Protein AF-A0A9W8I8C3-F1 (afdb_monomer_lite)

Organism: NCBI:txid2650707

Foldseek 3Di:
DDPLAQLALAAAFEEQEVLLFFLNVLQLLLNQQRHYAYEYEEAPQVSQQVSQVVSNVNHNHHYDYDYADLLDPVRLVVSLVVCCVVQVLAGQEYELDDFDWDFDPDPVRDDPVRLVSRLSNLPVSLVSSCVSRLVRQLSNLVPAAGEYEYEAACLCVDPDPTRTVSNNVSRVNVLQVQLVCLVVSVVSRYAGEYEHAADGPTPVCPVVCVVCVQVLLVLQLQSHHDDSCLSNVVSSCCSGNNVRPDHSYYHYSYNCSVVDPPPPPDPPPDDDDDDDFDFAWFADLQAKIWTDTPQKTWIFGDLVNCVVQDAWDAKFAADFFDWDAFQDFRIWIHHPVDIDTDTDLATAGWHFAQVVCRVPVCCCNPPGPHSVTGTMGRGDDPVSRVVTHHPVRVVVSVVVVD

Radius of gyration: 28.55 Å; chains: 1; bounding box: 60×54×78 Å

pLDDT: mean 92.45, std 12.77, range [29.67, 98.94]

Sequence (402 aa):
MLVSELFSVKNKVVLVTGGGSGIGLMISRGFVRNGAKVYIASRKGKVLEKAAQELTQEGPGECIALPCDLQDYSQVRQLSDKLYSSEPDGIDVLVNNSGATWGSPSIEEYPDSAFTKVLTLNVQRVFTLTQLLVPLLEKRGQREPARVINVGSIDGISVPALVTPAYAASKAAVHHLTRVLGSLLGPRNITCNAVAPGPFESHMMKATLEMFHDVIVERIPLRRIGRPQDIAGICIYLASSAGAYINGAVIPVDGGALSILRANCMRLRAPLLRMSRRTLTKYTESHEWVKIDNDVATIGITDYAQNALGDVVYVEVPEVDNEVEVDEVVGIVESVKSTSDIYTPLSGTIVDANKSVVENTKLVNKSPESDGWLFKIKFSSKDELDKLMDATQYKKLIEEGH

InterPro domains:
  IPR000089 Biotin/lipoyl attachment [PS50968] (296-378)
  IPR002347 Short-chain dehydrogenase/reductase SDR [PF13561] (21-256)
  IPR002347 Short-chain dehydrogenase/reductase SDR [PR00080] (89-100)
  IPR002347 Short-chain dehydrogenase/reductase SDR [PR00080] (146-154)
  IPR002347 Short-chain dehydrogenase/reductase SDR [PR00080] (167-186)
  IPR002347 Short-chain dehydrogenase/reductase SDR [PR00081] (13-30)
  IPR002347 Short-chain dehydrogenase/reductase SDR [PR00081] (89-100)
  IPR002347 Short-chain dehydrogenase/reductase SDR [PR00081] (140-156)
  IPR002347 Short-chain dehydrogenase/reductase SDR [PR00081] (167-186)
  IPR002347 Short-chain dehydrogenase/reductase SDR [PR00081] (188-205)
  IPR002347 Short-chain dehydrogenase/reductase SDR [PR00081] (221-241)
  IPR002930 Glycine cleavage system H-protein [MF_00272] (282-399)
  IPR003016 2-oxo acid dehydrogenase, lipoyl-binding site [PS00189] (321-350)
  IPR011053 Single hybrid motif [SSF51230] (281-400)
  IPR017453 Glycine cleavage system H-protein, subgroup [TIGR00527] (282-401)
  IPR020904 Short-chain dehydrogenase/reductase, conserved site [PS00061] (154-182)
  IPR033753 Glycine cleavage system H-protein/Simiate [PF01597] (282-400)
  IPR033753 Glycine cleavage system H-protein/Simiate [cd06848] (283-377)
  IPR036291 NAD(P)-binding domain superfamily [SSF51735] (10-257)
  IPR052178 Short-chain dehydrogenase/reductase SAT3-like [PTHR43618] (3-259)

Secondary structure (DSSP, 8-state):
--HHHHT--TT-EEEEETTTSHHHHHHHHHHHHTT-EEEEEES-HHHHHHHHHHHHHTSSSEEEEEE--TTSHHHHHHHHHHHHHH-TT--SEEEE--------SSSTT--HHHHHHHHIIIIIHHHHHHHHHHHHHHHHHTTS-EEEEEE--GGGTS--SSS-HHHHHHHHHHHHHHHHHHHHHGGGTEEEEEEEE-SBS-GGGHHHHHHHHHHHHHHSTTSS-B-HHHHHHHHHHHHSGGGTT--S-EEEESTTGGG---TTS-------S------EEEE-TTSEEEEEETTEEEEEE-HHHHHHH-SEEEEE-PPTT-EE-TT-EEEEEEESS-EEEEEPSS-EEEEEE-HHHHH-THHHHHSTTTTT--EEEEES-STTGGGSB-HHHHHHHHHTT-

Structure (mmCIF, N/CA/C/O backbone):
data_AF-A0A9W8I8C3-F1
#
_entry.id   AF-A0A9W8I8C3-F1
#
loop_
_atom_site.group_PDB
_atom_site.id
_atom_site.type_symbol
_atom_site.label_atom_id
_atom_site.label_alt_id
_atom_site.label_comp_id
_atom_site.label_asym_id
_atom_site.label_entity_id
_atom_site.label_seq_id
_atom_site.pdbx_PDB_ins_code
_atom_site.Cartn_x
_atom_site.Cartn_y
_atom_site.Cartn_z
_atom_site.occupancy
_atom_site.B_iso_or_equiv
_atom_site.auth_seq_id
_atom_site.auth_comp_id
_atom_site.auth_asym_id
_atom_site.auth_atom_id
_atom_site.pdbx_PDB_model_num
ATOM 1 N N . MET A 1 1 ? -28.426 -12.565 5.948 1.00 79.06 1 MET A N 1
ATOM 2 C CA . MET A 1 1 ? -27.291 -11.621 5.959 1.00 79.06 1 MET A CA 1
ATOM 3 C C . MET A 1 1 ? -27.323 -10.849 4.655 1.00 79.06 1 MET A C 1
ATOM 5 O O . MET A 1 1 ? -27.287 -11.482 3.606 1.00 79.06 1 MET A O 1
ATOM 9 N N . LEU A 1 2 ? -27.486 -9.526 4.705 1.00 94.00 2 LEU A N 1
ATOM 10 C CA . LEU A 1 2 ? -27.504 -8.691 3.503 1.00 94.00 2 LEU A CA 1
ATOM 11 C C . LEU A 1 2 ? -26.071 -8.336 3.092 1.00 94.00 2 LEU A C 1
ATOM 13 O O . LEU A 1 2 ? -25.234 -8.064 3.950 1.00 94.00 2 LEU A O 1
ATOM 17 N N . VAL A 1 3 ? -25.779 -8.301 1.788 1.00 93.81 3 VAL A N 1
ATOM 18 C CA . VAL A 1 3 ? -24.446 -7.915 1.274 1.00 93.81 3 VAL A CA 1
ATOM 19 C C . VAL A 1 3 ? -24.062 -6.507 1.747 1.00 93.81 3 VAL A C 1
ATOM 21 O O . VAL A 1 3 ? -22.922 -6.277 2.142 1.00 93.81 3 VAL A O 1
ATOM 24 N N . SER A 1 4 ? -25.032 -5.589 1.780 1.00 91.00 4 SER A N 1
ATOM 25 C CA . SER A 1 4 ? -24.864 -4.216 2.270 1.00 91.00 4 SER A CA 1
ATOM 26 C C . SER A 1 4 ? -24.465 -4.128 3.745 1.00 91.00 4 SER A C 1
ATOM 28 O O . SER A 1 4 ? -23.846 -3.147 4.141 1.00 91.00 4 SER A O 1
ATOM 30 N N . GLU A 1 5 ? -24.800 -5.133 4.555 1.00 93.81 5 GLU A N 1
ATOM 31 C CA . GLU A 1 5 ? -24.418 -5.213 5.968 1.00 93.81 5 GLU A CA 1
ATOM 32 C C . GLU A 1 5 ? -23.092 -5.959 6.135 1.00 93.81 5 GLU A C 1
ATOM 34 O O . GLU A 1 5 ? -22.220 -5.510 6.873 1.00 93.81 5 GLU A O 1
ATOM 39 N N . LEU A 1 6 ? -22.912 -7.062 5.400 1.00 96.69 6 LEU A N 1
ATOM 40 C CA . LEU A 1 6 ? -21.748 -7.944 5.494 1.00 96.69 6 LEU A CA 1
ATOM 41 C C . LEU A 1 6 ? -20.421 -7.214 5.237 1.00 96.69 6 LEU A C 1
ATOM 43 O O . LEU A 1 6 ? -19.442 -7.442 5.949 1.00 96.69 6 LEU A O 1
ATOM 47 N N . PHE A 1 7 ? -20.402 -6.327 4.240 1.00 97.69 7 PHE A N 1
ATOM 48 C CA . PHE A 1 7 ? -19.222 -5.545 3.858 1.00 97.69 7 PHE A CA 1
ATOM 49 C C . PHE A 1 7 ? -19.228 -4.118 4.425 1.00 97.69 7 PHE A C 1
ATOM 51 O O . PHE A 1 7 ? -18.374 -3.308 4.063 1.00 97.69 7 PHE A O 1
ATOM 58 N N . SER A 1 8 ? -20.182 -3.784 5.300 1.00 97.69 8 SER A N 1
ATOM 59 C CA . SER A 1 8 ? -20.317 -2.424 5.818 1.00 97.69 8 SER A CA 1
ATOM 60 C C . SER A 1 8 ? -19.121 -2.023 6.681 1.00 97.69 8 SER A C 1
ATOM 62 O O . SER A 1 8 ? -18.671 -2.756 7.564 1.00 97.69 8 SER A O 1
ATOM 64 N N . VAL A 1 9 ? -18.639 -0.805 6.444 1.00 98.31 9 VAL A N 1
ATOM 65 C CA . VAL A 1 9 ? -17.660 -0.100 7.287 1.00 98.31 9 VAL A CA 1
ATOM 66 C C . VAL A 1 9 ? -18.217 1.233 7.791 1.00 98.31 9 VAL A C 1
ATOM 68 O O . VAL A 1 9 ? -17.480 2.063 8.322 1.00 98.31 9 VAL A O 1
ATOM 71 N N . LYS A 1 10 ? -19.531 1.442 7.635 1.00 98.12 10 LYS A N 1
ATOM 72 C CA . LYS A 1 10 ? -20.213 2.656 8.075 1.00 98.12 10 LYS A CA 1
ATOM 73 C C . LYS A 1 10 ? -20.021 2.840 9.580 1.00 98.12 10 LYS A C 1
ATOM 75 O O . LYS A 1 10 ? -20.195 1.895 10.345 1.00 98.12 10 LYS A O 1
ATOM 80 N N . ASN A 1 11 ? -19.697 4.063 9.993 1.00 96.94 11 ASN A N 1
ATOM 81 C CA . ASN A 1 11 ? -19.438 4.468 11.377 1.00 96.94 11 ASN A CA 1
ATOM 82 C C . ASN A 1 11 ? -18.220 3.800 12.045 1.00 96.94 11 ASN A C 1
ATOM 84 O O . ASN A 1 11 ? -18.004 4.023 13.237 1.00 96.94 11 ASN A O 1
ATOM 88 N N . LYS A 1 12 ? -17.414 3.014 11.317 1.00 98.56 12 LYS A N 1
ATOM 89 C CA . LYS A 1 12 ? -16.142 2.512 11.849 1.00 98.56 12 LYS A CA 1
ATOM 90 C C . LYS A 1 12 ? -15.125 3.644 11.945 1.00 98.56 12 LYS A C 1
ATOM 92 O O . LYS A 1 12 ? -15.068 4.507 11.069 1.00 98.56 12 LYS A O 1
ATOM 97 N N . VAL A 1 13 ? -14.298 3.601 12.980 1.00 98.88 13 VAL A N 1
ATOM 98 C CA . VAL A 1 13 ? -13.170 4.501 13.207 1.00 98.88 13 VAL A CA 1
ATOM 99 C C . VAL A 1 13 ? -11.890 3.829 12.719 1.00 98.88 13 VAL A C 1
ATOM 101 O O . VAL A 1 13 ? -11.499 2.767 13.208 1.00 98.88 13 VAL A O 1
ATOM 104 N N . VAL A 1 14 ? -11.231 4.443 11.741 1.00 98.94 14 VAL A N 1
ATOM 105 C CA . VAL A 1 14 ? -10.111 3.854 10.999 1.00 98.94 14 VAL A CA 1
ATOM 106 C C . VAL A 1 14 ? -8.895 4.768 11.081 1.00 98.94 14 VAL A C 1
ATOM 108 O O . VAL A 1 14 ? -9.000 5.946 10.769 1.00 98.94 14 VAL A O 1
ATOM 111 N N . LEU A 1 15 ? -7.719 4.240 11.420 1.00 98.94 15 LEU A N 1
ATOM 112 C CA . LEU A 1 15 ? -6.441 4.931 11.222 1.00 98.94 15 LEU A CA 1
ATOM 113 C C . LEU A 1 15 ? -5.729 4.370 9.989 1.00 98.94 15 LEU A C 1
ATOM 115 O O . LEU A 1 15 ? -5.488 3.170 9.922 1.00 98.94 15 LEU A O 1
ATOM 119 N N . VAL A 1 16 ? -5.312 5.229 9.057 1.00 98.94 16 VAL A N 1
ATOM 120 C CA . VAL A 1 16 ? -4.473 4.861 7.905 1.00 98.94 16 VAL A CA 1
ATOM 121 C C . VAL A 1 16 ? -3.162 5.643 7.940 1.00 98.94 16 VAL A C 1
ATOM 123 O O . VAL A 1 16 ? -3.112 6.852 7.686 1.00 98.94 16 VAL A O 1
ATOM 126 N N . THR A 1 17 ? -2.054 4.958 8.218 1.00 98.75 17 THR A N 1
ATOM 127 C CA . THR A 1 17 ? -0.730 5.585 8.109 1.00 98.75 17 THR A CA 1
ATOM 128 C C . THR A 1 17 ? -0.341 5.754 6.641 1.00 98.75 17 THR A C 1
ATOM 130 O O . THR A 1 17 ? -0.603 4.895 5.808 1.00 98.75 17 THR A O 1
ATOM 133 N N . GLY A 1 18 ? 0.231 6.896 6.268 1.00 97.31 18 GLY A N 1
ATOM 134 C CA . GLY A 1 18 ? 0.495 7.231 4.868 1.00 97.31 18 GLY A CA 1
ATOM 135 C C . GLY A 1 18 ? -0.783 7.451 4.048 1.00 97.31 18 GLY A C 1
ATOM 136 O O . GLY A 1 18 ? -0.723 7.411 2.825 1.00 97.31 18 GLY A O 1
ATOM 137 N N . GLY A 1 19 ? -1.930 7.688 4.699 1.00 97.31 19 GLY A N 1
ATOM 138 C CA . GLY A 1 19 ? -3.253 7.799 4.065 1.00 97.31 19 GLY A CA 1
ATOM 139 C C . GLY A 1 19 ? -3.472 9.015 3.154 1.00 97.31 19 GLY A C 1
ATOM 140 O O . GLY A 1 19 ? -4.528 9.143 2.552 1.00 97.31 19 GLY A O 1
ATOM 141 N N . GLY A 1 20 ? -2.496 9.921 3.042 1.00 95.75 20 GLY A N 1
ATOM 142 C CA . GLY A 1 20 ? -2.600 11.132 2.217 1.00 95.75 20 GLY A CA 1
ATOM 143 C C . GLY A 1 20 ? -2.076 10.996 0.783 1.00 95.75 20 GLY A C 1
ATOM 144 O O . GLY A 1 20 ? -2.167 11.951 0.020 1.00 95.75 20 GLY A O 1
ATOM 145 N N . SER A 1 21 ? -1.476 9.863 0.397 1.00 94.00 21 SER A N 1
ATOM 146 C CA . SER A 1 21 ? -0.982 9.658 -0.975 1.00 94.00 21 SER A CA 1
ATOM 147 C C . SER A 1 21 ? -0.917 8.182 -1.383 1.00 94.00 21 SER A C 1
ATOM 149 O O . SER A 1 21 ? -0.982 7.284 -0.543 1.00 94.00 21 SER A O 1
ATOM 151 N N . GLY A 1 22 ? -0.786 7.927 -2.693 1.00 95.06 22 GLY A N 1
ATOM 152 C CA . GLY A 1 22 ? -0.584 6.586 -3.256 1.00 95.06 22 GLY A CA 1
ATOM 153 C C . GLY A 1 22 ? -1.625 5.566 -2.784 1.00 95.06 22 GLY A C 1
ATOM 154 O O . GLY A 1 22 ? -2.812 5.874 -2.713 1.00 95.06 22 GLY A O 1
ATOM 155 N N . ILE A 1 23 ? -1.166 4.365 -2.417 1.00 97.75 23 ILE A N 1
ATOM 156 C CA . ILE A 1 23 ? -2.029 3.281 -1.917 1.00 97.75 23 ILE A CA 1
ATOM 157 C C . ILE A 1 23 ? -2.798 3.697 -0.655 1.00 97.75 23 ILE A C 1
ATOM 159 O O . ILE A 1 23 ? -3.987 3.408 -0.542 1.00 97.75 23 ILE A O 1
ATOM 163 N N . GLY A 1 24 ? -2.161 4.426 0.265 1.00 98.12 24 GLY A N 1
ATOM 164 C CA . GLY A 1 24 ? -2.823 4.898 1.481 1.00 98.12 24 GLY A CA 1
ATOM 165 C C . GLY A 1 24 ? -4.026 5.784 1.175 1.00 98.12 24 GLY A C 1
ATOM 166 O O . GLY A 1 24 ? -5.085 5.583 1.758 1.00 98.12 24 GLY A O 1
ATOM 167 N N . LEU A 1 25 ? -3.892 6.695 0.205 1.00 98.12 25 LEU A N 1
ATOM 168 C CA . LEU A 1 25 ? -4.997 7.537 -0.260 1.00 98.12 25 LEU A CA 1
ATOM 169 C C . LEU A 1 25 ? -6.128 6.716 -0.884 1.00 98.12 25 LEU A C 1
ATOM 171 O O . LEU A 1 25 ? -7.296 7.002 -0.635 1.00 98.12 25 LEU A O 1
ATOM 175 N N . MET A 1 26 ? -5.800 5.683 -1.666 1.00 98.62 26 MET A N 1
ATOM 176 C CA . MET A 1 26 ? -6.799 4.777 -2.246 1.00 98.62 26 MET A CA 1
ATOM 177 C C . MET A 1 26 ? -7.601 4.059 -1.152 1.00 98.62 26 MET A C 1
ATOM 179 O O . MET A 1 26 ? -8.827 3.994 -1.234 1.00 98.62 26 MET A O 1
ATOM 183 N N . ILE A 1 27 ? -6.918 3.578 -0.108 1.00 98.81 27 ILE A N 1
ATOM 184 C CA . ILE A 1 27 ? -7.540 2.916 1.043 1.00 98.81 27 ILE A CA 1
ATOM 185 C C . ILE A 1 27 ? -8.415 3.905 1.827 1.00 98.81 27 ILE A C 1
ATOM 187 O O . ILE A 1 27 ? -9.591 3.625 2.058 1.00 98.81 27 ILE A O 1
ATOM 191 N N . SER A 1 28 ? -7.877 5.073 2.192 1.00 98.81 28 SER A N 1
ATOM 192 C CA . SER A 1 28 ? -8.611 6.116 2.920 1.00 98.81 28 SER A CA 1
ATOM 193 C C . SER A 1 28 ? -9.867 6.555 2.172 1.00 98.81 28 SER A C 1
ATOM 195 O O . SER A 1 28 ? -10.946 6.584 2.759 1.00 98.81 28 SER A O 1
ATOM 197 N N . ARG A 1 29 ? -9.763 6.793 0.859 1.00 98.75 29 ARG A N 1
ATOM 198 C CA . ARG A 1 29 ? -10.902 7.093 -0.020 1.00 98.75 29 ARG A CA 1
ATOM 199 C C . ARG A 1 29 ? -11.964 6.003 0.019 1.00 98.75 29 ARG A C 1
ATOM 201 O O . ARG A 1 29 ? -13.146 6.318 0.115 1.00 98.75 29 ARG A O 1
ATOM 208 N N . GLY A 1 30 ? -11.555 4.737 -0.031 1.00 98.69 30 GLY A N 1
ATOM 209 C CA . GLY A 1 30 ? -12.462 3.599 0.095 1.00 98.69 30 GLY A CA 1
ATOM 210 C C . GLY A 1 30 ? -13.283 3.645 1.382 1.00 98.69 30 GLY A C 1
ATOM 211 O O . GLY A 1 30 ? -14.507 3.551 1.330 1.00 98.69 30 GLY A O 1
ATOM 212 N N . PHE A 1 31 ? -12.629 3.844 2.526 1.00 98.88 31 PHE A N 1
ATOM 213 C CA . PHE A 1 31 ? -13.303 3.921 3.823 1.00 98.88 31 PHE A CA 1
ATOM 214 C C . PHE A 1 31 ? -14.229 5.140 3.944 1.00 98.88 31 PHE A C 1
ATOM 216 O O . PHE A 1 31 ? -15.388 4.983 4.329 1.00 98.88 31 PHE A O 1
ATOM 223 N N . VAL A 1 32 ? -13.766 6.334 3.556 1.00 98.88 32 VAL A N 1
ATOM 224 C CA . VAL A 1 32 ? -14.569 7.569 3.637 1.00 98.88 32 VAL A CA 1
ATOM 225 C C . VAL A 1 32 ? -15.810 7.487 2.748 1.00 98.88 32 VAL A C 1
ATOM 227 O O . VAL A 1 32 ? -16.921 7.768 3.198 1.00 98.88 32 VAL A O 1
ATOM 230 N N . ARG A 1 33 ? -15.668 7.002 1.506 1.00 98.56 33 ARG A N 1
ATOM 231 C CA . ARG A 1 33 ? -16.804 6.807 0.587 1.00 98.56 33 ARG A CA 1
ATOM 232 C C . ARG A 1 33 ? -17.849 5.816 1.096 1.00 98.56 33 ARG A C 1
ATOM 234 O O . ARG A 1 33 ? -18.992 5.871 0.655 1.00 98.56 33 ARG A O 1
ATOM 241 N N . ASN A 1 34 ? -17.480 4.947 2.033 1.00 98.50 34 ASN A N 1
ATOM 242 C CA . ASN A 1 34 ? -18.371 3.966 2.648 1.00 98.50 34 ASN A CA 1
ATOM 243 C C . ASN A 1 34 ? -18.775 4.342 4.089 1.00 98.50 34 ASN A C 1
ATOM 245 O O . ASN A 1 34 ? -19.257 3.494 4.840 1.00 98.50 34 ASN A O 1
ATOM 249 N N . GLY A 1 35 ? -18.631 5.619 4.468 1.00 98.38 35 GLY A N 1
ATOM 250 C CA . GLY A 1 35 ? -19.204 6.172 5.698 1.00 98.38 35 GLY A CA 1
ATOM 251 C C . GLY A 1 35 ? -18.386 5.934 6.964 1.00 98.38 35 GLY A C 1
ATOM 252 O O . GLY A 1 35 ? -18.942 6.024 8.057 1.00 98.38 35 GLY A O 1
ATOM 253 N N . ALA A 1 36 ? -17.104 5.588 6.846 1.00 98.81 36 ALA A N 1
ATOM 254 C CA . ALA A 1 36 ? -16.204 5.483 7.991 1.00 98.81 36 ALA A CA 1
ATOM 255 C C . ALA A 1 36 ? -15.663 6.861 8.414 1.00 98.81 36 ALA A C 1
ATOM 257 O O . ALA A 1 36 ? -15.514 7.764 7.587 1.00 98.81 36 ALA A O 1
ATOM 258 N N . LYS A 1 37 ? -15.297 6.990 9.691 1.00 98.88 37 LYS A N 1
ATOM 259 C CA . LYS A 1 37 ? -14.468 8.087 10.200 1.00 98.88 37 LYS A CA 1
ATOM 260 C C . LYS A 1 37 ? -13.003 7.679 10.078 1.00 98.88 37 LYS A C 1
ATOM 262 O O . LYS A 1 37 ? -12.589 6.677 10.657 1.00 98.88 37 LYS A O 1
ATOM 267 N N . VAL A 1 38 ? -12.217 8.425 9.312 1.00 98.94 38 VAL A N 1
ATOM 268 C CA . VAL A 1 38 ? -10.857 8.045 8.922 1.00 98.94 38 VAL A CA 1
ATOM 269 C C . VAL A 1 38 ? -9.842 9.068 9.413 1.00 98.94 38 VAL A C 1
ATOM 271 O O . VAL A 1 38 ? -9.818 10.212 8.983 1.00 98.94 38 VAL A O 1
ATOM 274 N N . TYR A 1 39 ? -8.926 8.637 10.264 1.00 98.94 39 TYR A N 1
ATOM 275 C CA . TYR A 1 39 ? -7.711 9.367 10.582 1.00 98.94 39 TYR A CA 1
ATOM 276 C C . TYR A 1 39 ? -6.619 9.003 9.578 1.00 98.94 39 TYR A C 1
ATOM 278 O O . TYR A 1 39 ? -6.343 7.825 9.350 1.00 98.94 39 TYR A O 1
ATOM 286 N N . ILE A 1 40 ? -5.950 10.000 9.003 1.00 98.81 40 ILE A N 1
ATOM 287 C CA . ILE A 1 40 ? -4.775 9.792 8.152 1.00 98.81 40 ILE A CA 1
ATOM 288 C C . ILE A 1 40 ? -3.540 10.405 8.799 1.00 98.81 40 ILE A C 1
ATOM 290 O O . ILE A 1 40 ? -3.570 11.551 9.237 1.00 98.81 40 ILE A O 1
ATOM 294 N N . ALA A 1 41 ? -2.440 9.650 8.849 1.00 98.44 41 ALA A N 1
ATOM 295 C CA . ALA A 1 41 ? -1.206 10.088 9.506 1.00 98.44 41 ALA A CA 1
ATOM 296 C C . ALA A 1 41 ? -0.008 10.074 8.553 1.00 98.44 41 ALA A C 1
ATOM 298 O O . ALA A 1 41 ? 0.332 9.035 7.988 1.00 98.44 41 ALA A O 1
ATOM 299 N N . SER A 1 42 ? 0.652 11.217 8.363 1.00 95.94 42 SER A N 1
ATOM 300 C CA . SER A 1 42 ? 1.884 11.322 7.569 1.00 95.94 42 SER A CA 1
ATOM 301 C C . SER A 1 42 ? 2.680 12.586 7.908 1.00 95.94 42 SER A C 1
ATOM 303 O O . SER A 1 42 ? 2.180 13.497 8.559 1.00 95.94 42 SER A O 1
ATOM 305 N N . ARG A 1 43 ? 3.914 12.675 7.409 1.00 93.38 43 ARG A N 1
ATOM 306 C CA . ARG A 1 43 ? 4.861 13.759 7.727 1.00 93.38 43 ARG A CA 1
ATOM 307 C C . ARG A 1 43 ? 4.518 15.116 7.130 1.00 93.38 43 ARG A C 1
ATOM 309 O O . ARG A 1 43 ? 4.864 16.148 7.691 1.00 93.38 43 ARG A O 1
ATOM 316 N N . LYS A 1 44 ? 3.906 15.135 5.946 1.00 91.44 44 LYS A N 1
ATOM 317 C CA . LYS A 1 44 ? 3.719 16.366 5.167 1.00 91.44 44 LYS A CA 1
ATOM 318 C C . LYS A 1 44 ? 2.402 17.038 5.560 1.00 91.44 44 LYS A C 1
ATOM 320 O O . LYS A 1 44 ? 1.424 16.895 4.836 1.00 91.44 44 LYS A O 1
ATOM 325 N N . GLY A 1 45 ? 2.390 17.766 6.682 1.00 91.75 45 GLY A N 1
ATOM 326 C CA . GLY A 1 45 ? 1.180 18.341 7.300 1.00 91.75 45 GLY A CA 1
ATOM 327 C C . GLY A 1 45 ? 0.213 19.020 6.321 1.00 91.75 45 GLY A C 1
ATOM 328 O O . GLY A 1 45 ? -0.894 18.531 6.140 1.00 91.75 45 GLY A O 1
ATOM 329 N N . LYS A 1 46 ? 0.661 20.044 5.581 1.00 93.56 46 LYS A N 1
ATOM 330 C CA . LYS A 1 46 ? -0.191 20.767 4.610 1.00 93.56 46 LYS A CA 1
ATOM 331 C C . LYS A 1 46 ? -0.781 19.873 3.508 1.00 93.56 46 LYS A C 1
ATOM 333 O O . LYS A 1 46 ? -1.923 20.054 3.103 1.00 93.56 46 LYS A O 1
ATOM 338 N N . VAL A 1 47 ? -0.002 18.911 3.006 1.00 92.94 47 VAL A N 1
ATOM 339 C CA . VAL A 1 47 ? -0.471 17.959 1.978 1.00 92.94 47 VAL A CA 1
ATOM 340 C C . VAL A 1 47 ? -1.507 17.008 2.575 1.00 92.94 47 VAL A C 1
ATOM 342 O O . VAL A 1 47 ? -2.495 16.683 1.926 1.00 92.94 47 VAL A O 1
ATOM 345 N N . LEU A 1 48 ? -1.288 16.583 3.819 1.00 96.56 48 LEU A N 1
ATOM 346 C CA . LEU A 1 48 ? -2.174 15.683 4.544 1.00 96.56 48 LEU A CA 1
ATOM 347 C C . LEU A 1 48 ? -3.510 16.350 4.893 1.00 96.56 48 LEU A C 1
ATOM 349 O O . LEU A 1 48 ? -4.553 15.732 4.723 1.00 96.56 48 LEU A O 1
ATOM 353 N N . GLU A 1 49 ? -3.482 17.605 5.338 1.00 98.00 49 GLU A N 1
ATOM 354 C CA . GLU A 1 49 ? -4.675 18.411 5.624 1.00 98.00 49 GLU A CA 1
ATOM 355 C C . GLU A 1 49 ? -5.526 18.610 4.370 1.00 98.00 49 GLU A C 1
ATOM 357 O O . GLU A 1 49 ? -6.729 18.356 4.401 1.00 98.00 49 GLU A O 1
ATOM 362 N N . LYS A 1 50 ? -4.895 18.972 3.244 1.00 97.94 50 LYS A N 1
ATOM 363 C CA . LYS A 1 50 ? -5.583 19.077 1.954 1.00 97.94 50 LYS A CA 1
ATOM 364 C C . LYS A 1 50 ? -6.219 17.745 1.544 1.00 97.94 50 LYS A C 1
ATOM 366 O O . LYS A 1 50 ? -7.392 17.721 1.187 1.00 97.94 50 LYS A O 1
ATOM 371 N N . ALA A 1 51 ? -5.480 16.639 1.651 1.00 98.00 51 ALA A N 1
ATOM 372 C CA . ALA A 1 51 ? -6.015 15.315 1.337 1.00 98.00 51 ALA A CA 1
ATOM 373 C C . ALA A 1 51 ? -7.219 14.954 2.226 1.00 98.00 51 ALA A C 1
ATOM 375 O O . ALA A 1 51 ? -8.200 14.417 1.728 1.00 98.00 51 ALA A O 1
ATOM 376 N N . ALA A 1 52 ? -7.183 15.273 3.524 1.00 98.62 52 ALA A N 1
ATOM 377 C CA . ALA A 1 52 ? -8.302 15.026 4.433 1.00 98.62 52 ALA A CA 1
ATOM 378 C C . ALA A 1 52 ? -9.557 15.840 4.063 1.00 98.62 52 ALA A C 1
ATOM 380 O O . ALA A 1 52 ? -10.668 15.307 4.083 1.00 98.62 52 ALA A O 1
ATOM 381 N N . GLN A 1 53 ? -9.385 17.107 3.676 1.00 98.38 53 GLN A N 1
ATOM 382 C CA . GLN A 1 53 ? -10.486 17.949 3.198 1.00 98.38 53 GLN A CA 1
ATOM 383 C C . GLN A 1 53 ? -11.108 17.388 1.918 1.00 98.38 53 GLN A C 1
ATOM 385 O O . GLN A 1 53 ? -12.325 17.230 1.856 1.00 98.38 53 GLN A O 1
ATOM 390 N N . GLU A 1 54 ? -10.280 17.044 0.928 1.00 98.38 54 GLU A N 1
ATOM 391 C CA . GLU A 1 54 ? -10.739 16.452 -0.333 1.00 98.38 54 GLU A CA 1
ATOM 392 C C . GLU A 1 54 ? -11.480 15.137 -0.078 1.00 98.38 54 GLU A C 1
ATOM 394 O O . GLU A 1 54 ? -12.616 14.981 -0.511 1.00 98.38 54 GLU A O 1
ATOM 399 N N . LEU A 1 55 ? -10.895 14.226 0.706 1.00 98.56 55 LEU A N 1
ATOM 400 C CA . LEU A 1 55 ? -11.506 12.939 1.036 1.00 98.56 55 LEU A CA 1
ATOM 401 C C . LEU A 1 55 ? -12.878 13.094 1.698 1.00 98.56 55 LEU A C 1
ATOM 403 O O . LEU A 1 55 ? -13.807 12.387 1.317 1.00 98.56 55 LEU A O 1
ATOM 407 N N . THR A 1 56 ? -13.018 14.022 2.647 1.00 98.56 56 THR A N 1
ATOM 408 C CA . THR A 1 56 ? -14.292 14.287 3.341 1.00 98.56 56 THR A CA 1
ATOM 409 C C . THR A 1 56 ? -15.390 14.736 2.373 1.00 98.56 56 THR A C 1
ATOM 411 O O . THR A 1 56 ? -16.555 14.416 2.573 1.00 98.56 56 THR A O 1
ATOM 414 N N . GLN A 1 57 ? -15.039 15.431 1.288 1.00 98.25 57 GLN A N 1
ATOM 415 C CA . GLN A 1 57 ? -16.003 15.855 0.265 1.00 98.25 57 GLN A CA 1
ATOM 416 C C . GLN A 1 57 ? -16.404 14.722 -0.692 1.00 98.25 57 GLN A C 1
ATOM 418 O O . GLN A 1 57 ? -17.388 14.848 -1.418 1.00 98.25 57 GLN A O 1
ATOM 423 N N . GLU A 1 58 ? -15.663 13.613 -0.720 1.00 97.12 58 GLU A N 1
ATOM 424 C CA . GLU A 1 58 ? -15.896 12.523 -1.667 1.00 97.12 58 GLU A CA 1
ATOM 425 C C . GLU A 1 58 ? -16.961 11.510 -1.215 1.00 97.12 58 GLU A C 1
ATOM 427 O O . GLU A 1 58 ? -17.306 10.615 -1.993 1.00 97.12 58 GLU A O 1
ATOM 432 N N . GLY A 1 59 ? -17.474 11.591 0.016 1.00 95.19 59 GLY A N 1
ATOM 433 C CA . GLY A 1 59 ? -18.423 10.603 0.519 1.00 95.19 59 GLY A CA 1
ATOM 434 C C . GLY A 1 59 ? -19.057 10.932 1.870 1.00 95.19 59 GLY A C 1
ATOM 435 O O . GLY A 1 59 ? -18.826 11.997 2.422 1.00 95.19 59 GLY A O 1
ATOM 436 N N . PRO A 1 60 ? -19.873 10.012 2.413 1.00 97.88 60 PRO A N 1
ATOM 437 C CA . PRO A 1 60 ? -20.620 10.225 3.654 1.00 97.88 60 PRO A CA 1
ATOM 438 C C . PRO A 1 60 ? -19.778 10.069 4.932 1.00 97.88 60 PRO A C 1
ATOM 440 O O . PRO A 1 60 ? -20.308 10.234 6.028 1.00 97.88 60 PRO A O 1
ATOM 443 N N . GLY A 1 61 ? -18.515 9.657 4.814 1.00 98.44 61 GLY A N 1
ATOM 444 C CA . GLY A 1 61 ? -17.578 9.565 5.929 1.00 98.44 61 GLY A CA 1
ATOM 445 C C . GLY A 1 61 ? -16.861 10.885 6.206 1.00 98.44 61 GLY A C 1
ATOM 446 O O . GLY A 1 61 ? -17.051 11.883 5.520 1.00 98.44 61 GLY A O 1
ATOM 447 N N . GLU A 1 62 ? -15.974 10.862 7.192 1.00 98.62 62 GLU A N 1
ATOM 448 C CA . GLU A 1 62 ? -15.154 12.010 7.586 1.00 98.62 62 GLU A CA 1
ATOM 449 C C . GLU A 1 62 ? -13.679 11.623 7.511 1.00 98.62 62 GLU A C 1
ATOM 451 O O . GLU A 1 62 ? -13.323 10.495 7.856 1.00 98.62 62 GLU A O 1
ATOM 456 N N . CYS A 1 63 ? -12.806 12.540 7.089 1.00 98.81 63 CYS A N 1
ATOM 457 C CA . CYS A 1 63 ? -11.364 12.335 7.128 1.00 98.81 63 CYS A CA 1
ATOM 458 C C . CYS A 1 63 ? -10.652 13.422 7.944 1.00 98.81 63 CYS A C 1
ATOM 460 O O . CYS A 1 63 ? -10.822 14.612 7.692 1.00 98.81 63 CYS A O 1
ATOM 462 N N . ILE A 1 64 ? -9.787 13.015 8.876 1.00 98.75 64 ILE A N 1
ATOM 463 C CA . ILE A 1 64 ? -9.064 13.900 9.798 1.00 98.75 64 ILE A CA 1
ATOM 464 C C . ILE A 1 64 ? -7.555 13.686 9.641 1.00 98.75 64 ILE A C 1
ATOM 466 O O . ILE A 1 64 ? -7.049 12.566 9.742 1.00 98.75 64 ILE A O 1
ATOM 470 N N . ALA A 1 65 ? -6.814 14.768 9.410 1.00 98.62 65 ALA A N 1
ATOM 471 C CA . ALA A 1 65 ? -5.361 14.733 9.285 1.00 98.62 65 ALA A CA 1
ATOM 472 C C . ALA A 1 65 ? -4.666 14.764 10.655 1.00 98.62 65 ALA A C 1
ATOM 474 O O . ALA A 1 65 ? -4.921 15.644 11.473 1.00 98.62 65 ALA A O 1
ATOM 475 N N . LEU A 1 66 ? -3.718 13.849 10.872 1.00 98.38 66 LEU A N 1
ATOM 476 C CA . LEU A 1 66 ? -2.826 13.817 12.033 1.00 98.38 66 LEU A CA 1
ATOM 477 C C . LEU A 1 66 ? -1.361 13.849 11.562 1.00 98.38 66 LEU A C 1
ATOM 479 O O . LEU A 1 66 ? -0.761 12.794 11.335 1.00 98.38 66 LEU A O 1
ATOM 483 N N . PRO A 1 67 ? -0.760 15.041 11.381 1.00 97.69 67 PRO A N 1
ATOM 484 C CA . PRO A 1 67 ? 0.642 15.155 10.992 1.00 97.69 67 PRO A CA 1
ATOM 485 C C . PRO A 1 67 ? 1.560 14.413 11.975 1.00 97.69 67 PRO A C 1
ATOM 487 O O . PRO A 1 67 ? 1.472 14.622 13.186 1.00 97.69 67 PRO A O 1
ATOM 490 N N . CYS A 1 68 ? 2.401 13.515 11.455 1.00 96.62 68 CYS A N 1
ATOM 491 C CA . CYS A 1 68 ? 3.268 12.640 12.248 1.00 96.62 68 CYS A CA 1
ATOM 492 C C . CYS A 1 68 ? 4.412 12.059 11.398 1.00 96.62 68 CYS A C 1
ATOM 494 O O . CYS A 1 68 ? 4.173 11.456 10.342 1.00 96.62 68 CYS A O 1
ATOM 496 N N . ASP A 1 69 ? 5.655 12.194 11.870 1.00 97.88 69 ASP A N 1
ATOM 497 C CA . ASP A 1 69 ? 6.792 11.411 11.387 1.00 97.88 69 ASP A CA 1
ATOM 498 C C . ASP A 1 69 ? 6.909 10.074 12.103 1.00 97.88 69 ASP A C 1
ATOM 500 O O . ASP A 1 69 ? 7.350 9.993 13.240 1.00 97.88 69 ASP A O 1
ATOM 504 N N . LEU A 1 70 ? 6.575 8.998 11.391 1.00 97.94 70 LEU A N 1
ATOM 505 C CA . LEU A 1 70 ? 6.698 7.654 11.937 1.00 97.94 70 LEU A CA 1
ATOM 506 C C . LEU A 1 70 ? 8.147 7.181 12.085 1.00 97.94 70 LEU A C 1
ATOM 508 O O . LEU A 1 70 ? 8.366 6.221 12.805 1.00 97.94 70 LEU A O 1
ATOM 512 N N . GLN A 1 71 ? 9.152 7.810 11.472 1.00 97.88 71 GLN A N 1
ATOM 513 C CA . GLN A 1 71 ? 10.550 7.512 11.813 1.00 97.88 71 GLN A CA 1
ATOM 514 C C . GLN A 1 71 ? 10.867 7.959 13.251 1.00 97.88 71 GLN A C 1
ATOM 516 O O . GLN A 1 71 ? 11.601 7.271 13.968 1.00 97.88 71 GLN A O 1
ATOM 521 N N . ASP A 1 72 ? 10.246 9.049 13.701 1.00 98.25 72 ASP A N 1
ATOM 522 C CA . ASP A 1 72 ? 10.415 9.626 15.030 1.00 98.25 72 ASP A CA 1
ATOM 523 C C . ASP A 1 72 ? 9.485 8.959 16.054 1.00 98.25 72 ASP A C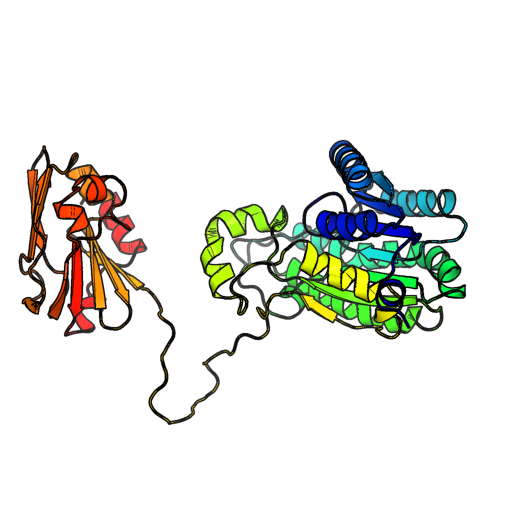 1
ATOM 525 O O . ASP A 1 72 ? 8.263 9.105 16.043 1.00 98.25 72 ASP A O 1
ATOM 529 N N . TYR A 1 73 ? 10.083 8.228 16.992 1.00 98.19 73 TYR A N 1
ATOM 530 C CA . TYR A 1 73 ? 9.346 7.528 18.040 1.00 98.19 73 TYR A CA 1
ATOM 531 C C . TYR A 1 73 ? 8.492 8.457 18.918 1.00 98.19 73 TYR A C 1
ATOM 533 O O . TYR A 1 73 ? 7.400 8.069 19.339 1.00 98.19 73 TYR A O 1
ATOM 541 N N . SER A 1 74 ? 8.965 9.675 19.193 1.00 98.56 74 SER A N 1
ATOM 542 C CA . SER A 1 74 ? 8.237 10.628 20.034 1.00 98.56 74 SER A CA 1
ATOM 543 C C . SER A 1 74 ? 6.933 11.069 19.363 1.00 98.56 74 SER A C 1
ATOM 545 O O . SER A 1 74 ? 5.879 11.085 19.997 1.00 98.56 74 SER A O 1
ATOM 547 N N . GLN A 1 75 ? 6.971 11.300 18.050 1.00 98.62 75 GLN A N 1
ATOM 548 C CA . GLN A 1 75 ? 5.795 11.651 17.259 1.00 98.62 75 GLN A CA 1
ATOM 549 C C . GLN A 1 75 ? 4.822 10.477 17.109 1.00 98.62 75 GLN A C 1
ATOM 551 O O . GLN A 1 75 ? 3.612 10.694 17.065 1.00 98.62 75 GLN A O 1
ATOM 556 N N . VAL A 1 76 ? 5.312 9.232 17.080 1.00 98.69 76 VAL A N 1
ATOM 557 C CA . VAL A 1 76 ? 4.459 8.028 17.105 1.00 98.69 76 VAL A CA 1
ATOM 558 C C . VAL A 1 76 ? 3.682 7.940 18.424 1.00 98.69 76 VAL A C 1
ATOM 560 O O . VAL A 1 76 ? 2.492 7.626 18.412 1.00 98.69 76 VAL A O 1
ATOM 563 N N . ARG A 1 77 ? 4.318 8.263 19.560 1.00 98.62 77 ARG A N 1
ATOM 564 C CA . ARG A 1 77 ? 3.622 8.348 20.855 1.00 98.62 77 ARG A CA 1
ATOM 565 C C . ARG A 1 77 ? 2.587 9.468 20.873 1.00 98.62 77 ARG A C 1
ATOM 567 O O . ARG A 1 77 ? 1.441 9.204 21.204 1.00 98.62 77 ARG A O 1
ATOM 574 N N . GLN A 1 78 ? 2.941 10.664 20.405 1.00 98.62 78 GLN A N 1
ATOM 575 C CA . GLN A 1 78 ? 1.988 11.777 20.309 1.00 98.62 78 GLN A CA 1
ATOM 576 C C . GLN A 1 78 ? 0.788 11.448 19.406 1.00 98.62 78 GLN A C 1
ATOM 578 O O . GLN A 1 78 ? -0.336 11.849 19.704 1.00 98.62 78 GLN A O 1
ATOM 583 N N . LEU A 1 79 ? 0.999 10.713 18.307 1.00 98.69 79 LEU A N 1
ATOM 584 C CA . LEU A 1 79 ? -0.087 10.217 17.457 1.00 98.69 79 LEU A CA 1
ATOM 585 C C . LEU A 1 79 ? -1.023 9.289 18.242 1.00 98.69 79 LEU A C 1
ATOM 587 O O . LEU A 1 79 ? -2.240 9.450 18.168 1.00 98.69 79 LEU A O 1
ATOM 591 N N . SER A 1 80 ? -0.458 8.352 19.006 1.00 98.69 80 SER A N 1
ATOM 592 C CA . SER A 1 80 ? -1.224 7.480 19.897 1.00 98.69 80 SER A CA 1
ATOM 593 C C . SER A 1 80 ? -2.026 8.297 20.916 1.00 98.69 80 SER A C 1
ATOM 595 O O . SER A 1 80 ? -3.237 8.125 21.003 1.00 98.69 80 SER A O 1
ATOM 597 N N . ASP A 1 81 ? -1.400 9.237 21.624 1.00 98.56 81 ASP A N 1
ATOM 598 C CA . ASP A 1 81 ? -2.050 10.055 22.662 1.00 98.56 81 ASP A CA 1
ATOM 599 C C . ASP A 1 81 ? -3.224 10.884 22.108 1.00 98.56 81 ASP A C 1
ATOM 601 O O . ASP A 1 81 ? -4.288 10.982 22.731 1.00 98.56 81 ASP A O 1
ATOM 605 N N . LYS A 1 82 ? -3.072 11.425 20.891 1.00 98.62 82 LYS A N 1
ATOM 606 C CA . LYS A 1 82 ? -4.154 12.121 20.177 1.00 98.62 82 LYS A CA 1
ATOM 607 C C . LYS A 1 82 ? -5.331 11.194 19.882 1.00 98.62 82 LYS A C 1
ATOM 609 O O . LYS A 1 82 ? -6.474 11.621 20.035 1.00 98.62 82 LYS A O 1
ATOM 614 N N . LEU A 1 83 ? -5.076 9.946 19.486 1.00 98.69 83 LEU A N 1
ATOM 615 C CA . LEU A 1 83 ? -6.132 8.956 19.250 1.00 98.69 83 LEU A CA 1
ATOM 616 C C . LEU A 1 83 ? -6.817 8.542 20.554 1.00 98.69 83 LEU A C 1
ATOM 618 O O . LEU A 1 83 ? -8.039 8.488 20.578 1.00 98.69 83 LEU A O 1
ATOM 622 N N . TYR A 1 84 ? -6.076 8.348 21.649 1.00 98.62 84 TYR A N 1
ATOM 623 C CA . TYR A 1 84 ? -6.680 8.091 22.966 1.00 98.62 84 TYR A CA 1
ATOM 624 C C . TYR A 1 84 ? -7.620 9.217 23.400 1.00 98.62 84 TYR A C 1
ATOM 626 O O . TYR A 1 84 ? -8.691 8.950 23.939 1.00 98.62 84 TYR A O 1
ATOM 634 N N . SER A 1 85 ? -7.223 10.465 23.148 1.00 98.38 85 SER A N 1
ATOM 635 C CA . SER A 1 85 ? -8.028 11.640 23.494 1.00 98.38 85 SER A CA 1
ATOM 636 C C . SER A 1 85 ? -9.247 11.804 22.583 1.00 98.38 85 SER A C 1
ATOM 638 O O . SER A 1 85 ? -10.314 12.191 23.047 1.00 98.38 85 SER A O 1
ATOM 640 N N . SER A 1 86 ? -9.092 11.521 21.286 1.00 98.38 86 SER A N 1
ATOM 641 C CA . SER A 1 86 ? -10.145 11.741 20.284 1.00 98.38 86 SER A CA 1
ATOM 642 C C . SER A 1 86 ? -11.158 10.600 20.213 1.00 98.38 86 SER A C 1
ATOM 644 O O . SER A 1 86 ? -12.297 10.823 19.820 1.00 98.38 86 SER A O 1
ATOM 646 N N . GLU A 1 87 ? -10.740 9.383 20.566 1.00 98.25 87 GLU A N 1
ATOM 647 C CA . GLU A 1 87 ? -11.511 8.148 20.416 1.00 98.25 87 GLU A CA 1
ATOM 648 C C . GLU A 1 87 ? -11.502 7.344 21.728 1.00 98.25 87 GLU A C 1
ATOM 650 O O . GLU A 1 87 ? -10.946 6.241 21.792 1.00 98.25 87 GLU A O 1
ATOM 655 N N . PRO A 1 88 ? -12.112 7.872 22.810 1.00 97.44 88 PRO A N 1
ATOM 656 C CA . PRO A 1 88 ? -12.121 7.212 24.116 1.00 97.44 88 PRO A CA 1
ATOM 657 C C . PRO A 1 88 ? -12.801 5.833 24.090 1.00 97.44 88 PRO A C 1
ATOM 659 O O . PRO A 1 88 ? -12.449 4.967 24.898 1.00 97.44 88 PRO A O 1
ATOM 662 N N . ASP A 1 89 ? -13.703 5.598 23.133 1.00 97.06 89 ASP A N 1
ATOM 663 C CA . ASP A 1 89 ? -14.377 4.313 22.896 1.00 97.06 89 ASP A CA 1
ATOM 664 C C . ASP A 1 89 ? -13.556 3.334 22.039 1.00 97.06 89 ASP A C 1
ATOM 666 O O . ASP A 1 89 ? -13.987 2.209 21.785 1.00 97.06 89 ASP A O 1
ATOM 670 N N . GLY A 1 90 ? -12.363 3.734 21.596 1.00 98.25 90 GLY A N 1
ATOM 671 C CA . GLY A 1 90 ? -11.464 2.911 20.797 1.00 98.25 90 GLY A CA 1
ATOM 672 C C . GLY A 1 90 ? -11.596 3.110 19.289 1.00 98.25 90 GLY A C 1
ATOM 673 O O . GLY A 1 90 ? -12.506 3.789 18.810 1.00 98.25 90 GLY A O 1
ATOM 674 N N . ILE A 1 91 ? -10.698 2.460 18.546 1.00 98.62 91 ILE A N 1
ATOM 675 C CA . ILE A 1 91 ? -10.657 2.460 17.076 1.00 98.62 91 ILE A CA 1
ATOM 676 C C . ILE A 1 91 ? -10.958 1.061 16.539 1.00 98.62 91 ILE A C 1
ATOM 678 O O . ILE A 1 91 ? -10.554 0.066 17.139 1.00 98.62 91 ILE A O 1
ATOM 682 N N . ASP A 1 92 ? -11.676 0.969 15.424 1.00 98.88 92 ASP A N 1
ATOM 683 C CA . ASP A 1 92 ? -12.109 -0.315 14.863 1.00 98.88 92 ASP A CA 1
ATOM 684 C C . ASP A 1 92 ? -11.025 -0.927 13.966 1.00 98.88 92 ASP A C 1
ATOM 686 O O . ASP A 1 92 ? -10.864 -2.149 13.912 1.00 98.88 92 ASP A O 1
ATOM 690 N N . VAL A 1 93 ? -10.273 -0.081 13.250 1.00 98.94 93 VAL A N 1
ATOM 691 C CA . VAL A 1 93 ? -9.307 -0.517 12.235 1.00 98.94 93 VAL A CA 1
ATOM 692 C C . VAL A 1 93 ? -8.013 0.298 12.301 1.00 98.94 93 VAL A C 1
ATOM 694 O O . VAL A 1 93 ? -8.027 1.524 12.231 1.00 98.94 93 VAL A O 1
ATOM 697 N N . LEU A 1 94 ? -6.876 -0.391 12.341 1.00 98.94 94 LEU A N 1
ATOM 698 C CA . LEU A 1 94 ? -5.541 0.151 12.108 1.00 98.94 94 LEU A CA 1
ATOM 699 C C . LEU A 1 94 ? -5.003 -0.375 10.774 1.00 98.94 94 LEU A C 1
ATOM 701 O O . LEU A 1 94 ? -4.742 -1.567 10.637 1.00 98.94 94 LEU A O 1
ATOM 705 N N . VAL A 1 95 ? -4.774 0.514 9.811 1.00 98.94 95 VAL A N 1
ATOM 706 C CA . VAL A 1 95 ? -4.081 0.217 8.554 1.00 98.94 95 VAL A CA 1
ATOM 707 C C . VAL A 1 95 ? -2.656 0.766 8.613 1.00 98.94 95 VAL A C 1
ATOM 709 O O . VAL A 1 95 ? -2.410 1.968 8.465 1.00 98.94 95 VAL A O 1
ATOM 712 N N . ASN A 1 96 ? -1.694 -0.135 8.798 1.00 98.94 96 ASN A N 1
ATOM 713 C CA . ASN A 1 96 ? -0.271 0.168 8.719 1.00 98.94 96 ASN A CA 1
ATOM 714 C C . ASN A 1 96 ? 0.170 0.190 7.248 1.00 98.94 96 ASN A C 1
ATOM 716 O O . ASN A 1 96 ? 0.602 -0.829 6.709 1.00 98.94 96 ASN A O 1
ATOM 720 N N . ASN A 1 97 ? 0.032 1.345 6.594 1.00 98.69 97 ASN A N 1
ATOM 721 C CA . ASN A 1 97 ? 0.359 1.526 5.178 1.00 98.69 97 ASN A CA 1
ATOM 722 C C . ASN A 1 97 ? 1.655 2.316 4.919 1.00 98.69 97 ASN A C 1
ATOM 724 O O . ASN A 1 97 ? 2.291 2.113 3.885 1.00 98.69 97 ASN A O 1
ATOM 728 N N . SER A 1 98 ? 2.079 3.190 5.836 1.00 97.25 98 SER A N 1
ATOM 729 C CA . SER A 1 98 ? 3.337 3.928 5.681 1.00 97.25 98 SER A CA 1
ATOM 730 C C . SER A 1 98 ? 4.514 2.990 5.418 1.00 97.25 98 SER A C 1
ATOM 732 O O . SER A 1 98 ? 4.720 2.018 6.139 1.00 97.25 98 SER A O 1
ATOM 734 N N . GLY A 1 99 ? 5.328 3.332 4.422 1.00 95.06 99 GLY A N 1
ATOM 735 C CA . GLY A 1 99 ? 6.537 2.587 4.115 1.00 95.06 99 GLY A CA 1
ATOM 736 C C . GLY A 1 99 ? 7.576 3.416 3.372 1.00 95.06 99 GLY A C 1
ATOM 737 O O . GLY A 1 99 ? 7.278 4.466 2.802 1.00 95.06 99 GLY A O 1
ATOM 738 N N . ALA A 1 100 ? 8.808 2.928 3.393 1.00 95.19 100 ALA A N 1
ATOM 739 C CA . ALA A 1 100 ? 9.934 3.437 2.626 1.00 95.19 100 ALA A CA 1
ATOM 740 C C . ALA A 1 100 ? 10.535 2.310 1.790 1.00 95.19 100 ALA A C 1
ATOM 742 O O . ALA A 1 100 ? 10.449 1.141 2.157 1.00 95.19 100 ALA A O 1
ATOM 743 N N . THR A 1 101 ? 11.168 2.687 0.687 1.00 94.50 101 THR A N 1
ATOM 744 C CA . THR A 1 101 ? 12.029 1.819 -0.112 1.00 94.50 101 THR A CA 1
ATOM 745 C C . THR A 1 101 ? 13.355 2.530 -0.349 1.00 94.50 101 THR A C 1
ATOM 747 O O . THR A 1 101 ? 13.437 3.753 -0.197 1.00 94.50 101 THR A O 1
ATOM 750 N N . TRP A 1 102 ? 14.378 1.761 -0.697 1.00 94.56 102 TRP A N 1
ATOM 751 C CA . TRP A 1 102 ? 15.665 2.273 -1.133 1.00 94.56 102 TRP A CA 1
ATOM 752 C C . TRP A 1 102 ? 16.232 1.329 -2.189 1.00 94.56 102 TRP A C 1
ATOM 754 O O . TRP A 1 102 ? 16.364 0.130 -1.938 1.00 94.56 102 TRP A O 1
ATOM 764 N N . GLY A 1 103 ? 16.512 1.876 -3.370 1.00 92.00 103 GLY A N 1
ATOM 765 C CA . GLY A 1 103 ? 17.200 1.179 -4.451 1.00 92.00 103 GLY A CA 1
ATOM 766 C C . GLY A 1 103 ? 18.674 1.559 -4.485 1.00 92.00 103 GLY A C 1
ATOM 767 O O . GLY A 1 103 ? 19.040 2.655 -4.062 1.00 92.00 103 GLY A O 1
ATOM 768 N N . SER A 1 104 ? 19.502 0.651 -4.983 1.00 89.56 104 SER A N 1
ATOM 769 C CA . SER A 1 104 ? 20.929 0.870 -5.230 1.00 89.56 104 SER A CA 1
ATOM 770 C C . SER A 1 104 ? 21.285 0.368 -6.635 1.00 89.56 104 SER A C 1
ATOM 772 O O . SER A 1 104 ? 20.606 -0.541 -7.116 1.00 89.56 104 SER A O 1
ATOM 774 N N . PRO A 1 105 ? 22.306 0.917 -7.316 1.00 87.44 105 PRO A N 1
ATOM 775 C CA . PRO A 1 105 ? 22.804 0.349 -8.572 1.00 87.44 105 PRO A CA 1
ATOM 776 C C . PRO A 1 105 ? 23.362 -1.071 -8.396 1.00 87.44 105 PRO A C 1
ATOM 778 O O . PRO A 1 105 ? 23.168 -1.929 -9.254 1.00 87.44 105 PRO A O 1
ATOM 781 N N . SER A 1 106 ? 24.013 -1.323 -7.260 1.00 91.38 106 SER A N 1
ATOM 782 C CA . SER A 1 106 ? 24.697 -2.576 -6.932 1.00 91.38 106 SER A CA 1
ATOM 783 C C . SER A 1 106 ? 24.534 -2.929 -5.447 1.00 91.38 106 SER A C 1
ATOM 785 O O . SER A 1 106 ? 24.026 -2.123 -4.653 1.00 91.38 106 SER A O 1
ATOM 787 N N . ILE A 1 107 ? 24.917 -4.149 -5.056 1.00 93.00 107 ILE A N 1
ATOM 788 C CA . ILE A 1 107 ? 24.867 -4.570 -3.647 1.00 93.00 107 ILE A CA 1
ATOM 789 C C . ILE A 1 107 ? 25.990 -3.909 -2.838 1.00 93.00 107 ILE A C 1
ATOM 791 O O . ILE A 1 107 ? 25.786 -3.558 -1.679 1.00 93.00 107 ILE A O 1
ATOM 795 N N . GLU A 1 108 ? 27.139 -3.681 -3.470 1.00 95.69 108 GLU A N 1
ATOM 796 C CA . GLU A 1 108 ? 28.338 -3.067 -2.905 1.00 95.69 108 GLU A CA 1
ATOM 797 C C . GLU A 1 108 ? 28.114 -1.594 -2.540 1.00 95.69 108 GLU A C 1
ATOM 799 O O . GLU A 1 108 ? 28.664 -1.105 -1.556 1.00 95.69 108 GLU A O 1
ATOM 804 N N . GLU A 1 109 ? 27.273 -0.890 -3.300 1.00 94.50 109 GLU A N 1
ATOM 805 C CA . GLU A 1 109 ? 26.949 0.524 -3.076 1.00 94.50 109 GLU A CA 1
ATOM 806 C C . GLU A 1 109 ? 25.785 0.743 -2.097 1.00 94.50 109 GLU A C 1
ATOM 808 O O . GLU A 1 109 ? 25.430 1.886 -1.799 1.00 94.50 109 GLU A O 1
ATOM 813 N N . TYR A 1 110 ? 25.162 -0.328 -1.589 1.00 95.19 110 TYR A N 1
ATOM 814 C CA . TYR A 1 110 ? 23.964 -0.202 -0.764 1.00 95.19 110 TYR A CA 1
ATOM 815 C C . TYR A 1 110 ? 24.289 0.415 0.615 1.00 95.19 110 TYR A C 1
ATOM 817 O O . TYR A 1 110 ? 24.991 -0.209 1.414 1.00 95.19 110 TYR A O 1
ATOM 825 N N . PRO A 1 111 ? 23.741 1.596 0.975 1.00 96.44 111 PRO A N 1
ATOM 826 C CA . PRO A 1 111 ? 24.108 2.254 2.228 1.00 96.44 111 PRO A CA 1
ATOM 827 C C . PRO A 1 111 ? 23.531 1.546 3.462 1.00 96.44 111 PRO A C 1
ATOM 829 O O . PRO A 1 111 ? 22.325 1.296 3.538 1.00 96.44 111 PRO A O 1
ATOM 832 N N . ASP A 1 112 ? 24.350 1.336 4.494 1.00 96.44 112 ASP A N 1
ATOM 833 C CA . ASP A 1 112 ? 23.908 0.755 5.775 1.00 96.44 112 ASP A CA 1
ATOM 834 C C . ASP A 1 112 ? 22.746 1.547 6.415 1.00 96.44 112 ASP A C 1
ATOM 836 O O . ASP A 1 112 ? 21.713 0.998 6.817 1.00 96.44 112 ASP A O 1
ATOM 840 N N . SER A 1 113 ? 22.843 2.880 6.397 1.00 96.94 113 SER A N 1
ATOM 841 C CA . SER A 1 113 ? 21.809 3.767 6.942 1.00 96.94 113 SER A CA 1
ATOM 842 C C . SER A 1 113 ? 20.458 3.618 6.233 1.00 96.94 113 SER A C 1
ATOM 844 O O . SER A 1 113 ? 19.404 3.756 6.864 1.00 96.94 113 SER A O 1
ATOM 846 N N . ALA A 1 114 ? 20.460 3.287 4.937 1.00 96.44 114 ALA A N 1
ATOM 847 C CA . ALA A 1 114 ? 19.243 3.021 4.183 1.00 96.44 114 ALA A CA 1
ATOM 848 C C . ALA A 1 114 ? 18.558 1.738 4.660 1.00 96.44 114 ALA A C 1
ATOM 850 O O . ALA A 1 114 ? 17.329 1.702 4.769 1.00 96.44 114 ALA A O 1
ATOM 851 N N . PHE A 1 115 ? 19.338 0.708 4.998 1.00 97.75 115 PHE A N 1
ATOM 852 C CA . PHE A 1 115 ? 18.818 -0.548 5.528 1.00 97.75 115 PHE A CA 1
ATOM 853 C C . PHE A 1 115 ? 18.071 -0.320 6.846 1.00 97.75 115 PHE A C 1
ATOM 855 O O . PHE A 1 115 ? 16.889 -0.659 6.971 1.00 97.75 115 PHE A O 1
ATOM 862 N N . THR A 1 116 ? 18.723 0.367 7.787 1.00 97.88 116 THR A N 1
ATOM 863 C CA . THR A 1 116 ? 18.142 0.723 9.089 1.00 97.88 116 THR A CA 1
ATOM 864 C C . THR A 1 116 ? 16.888 1.583 8.932 1.00 97.88 116 THR A C 1
ATOM 866 O O . THR A 1 116 ? 15.856 1.311 9.552 1.00 97.88 116 THR A O 1
ATOM 869 N N . LYS A 1 117 ? 16.926 2.591 8.054 1.00 98.12 117 LYS A N 1
ATOM 870 C CA . LYS A 1 117 ? 15.794 3.490 7.787 1.00 98.12 117 LYS A CA 1
ATOM 871 C C . LYS A 1 117 ? 14.564 2.751 7.253 1.00 98.12 117 LYS A C 1
ATOM 873 O O . LYS A 1 117 ? 13.439 3.086 7.640 1.00 98.12 117 LYS A O 1
ATOM 878 N N . VAL A 1 118 ? 14.765 1.779 6.361 1.00 98.50 118 VAL A N 1
ATOM 879 C CA . VAL A 1 118 ? 13.687 0.971 5.775 1.00 98.50 118 VAL A CA 1
ATOM 880 C C . VAL A 1 118 ? 13.105 0.009 6.811 1.00 98.50 118 VAL A C 1
ATOM 882 O O . VAL A 1 118 ? 11.885 -0.010 6.975 1.00 98.50 118 VAL A O 1
ATOM 885 N N . LEU A 1 119 ? 13.933 -0.726 7.566 1.00 98.69 119 LEU A N 1
ATOM 886 C CA . LEU A 1 119 ? 13.433 -1.633 8.611 1.00 98.69 119 LEU A CA 1
ATOM 887 C C . LEU A 1 119 ? 12.712 -0.897 9.742 1.00 98.69 119 LEU A C 1
ATOM 889 O O . LEU A 1 119 ? 11.678 -1.373 10.220 1.00 98.69 119 LEU A O 1
ATOM 893 N N . THR A 1 120 ? 13.217 0.274 10.137 1.00 98.69 120 THR A N 1
ATOM 894 C CA . THR A 1 120 ? 12.581 1.107 11.164 1.00 98.69 120 THR A CA 1
ATOM 895 C C . THR A 1 120 ? 11.142 1.411 10.762 1.00 98.69 120 THR A C 1
ATOM 897 O O . THR A 1 120 ? 10.210 1.065 11.486 1.00 98.69 120 THR A O 1
ATOM 900 N N . LEU A 1 121 ? 10.925 1.981 9.574 1.00 98.44 121 LEU A N 1
ATOM 901 C CA . LEU A 1 121 ? 9.582 2.371 9.155 1.00 98.44 121 LEU A CA 1
ATOM 902 C C . LEU A 1 121 ? 8.684 1.170 8.824 1.00 98.44 121 LEU A C 1
ATOM 904 O O . LEU A 1 121 ? 7.539 1.124 9.267 1.00 98.44 121 LEU A O 1
ATOM 908 N N . ASN A 1 122 ? 9.191 0.200 8.063 1.00 98.69 122 ASN A N 1
ATOM 909 C CA . ASN A 1 122 ? 8.365 -0.869 7.498 1.00 98.69 122 ASN A CA 1
ATOM 910 C C . ASN A 1 122 ? 8.073 -2.008 8.486 1.00 98.69 122 ASN A C 1
ATOM 912 O O . ASN A 1 122 ? 7.132 -2.766 8.260 1.00 98.69 122 ASN A O 1
ATOM 916 N N . VAL A 1 123 ? 8.868 -2.153 9.553 1.00 98.81 123 VAL A N 1
ATOM 917 C CA . VAL A 1 123 ? 8.737 -3.257 10.520 1.00 98.81 123 VAL A CA 1
ATOM 918 C C . VAL A 1 123 ? 8.598 -2.723 11.936 1.00 98.81 123 VAL A C 1
ATOM 920 O O . VAL A 1 123 ? 7.567 -2.927 12.579 1.00 98.81 123 VAL A O 1
ATOM 923 N N . GLN A 1 124 ? 9.609 -2.000 12.429 1.00 98.81 124 GLN A N 1
ATOM 924 C CA . GLN A 1 124 ? 9.631 -1.577 13.830 1.00 98.81 124 GLN A CA 1
ATOM 925 C C . GLN A 1 124 ? 8.448 -0.662 14.152 1.00 98.81 124 GLN A C 1
ATOM 927 O O . GLN A 1 124 ? 7.828 -0.803 15.206 1.00 98.81 124 GLN A O 1
ATOM 932 N N . ARG A 1 125 ? 8.099 0.265 13.257 1.00 98.69 125 ARG A N 1
ATOM 933 C CA . ARG A 1 125 ? 7.007 1.225 13.476 1.00 98.69 125 ARG A CA 1
ATOM 934 C C . ARG A 1 125 ? 5.625 0.633 13.279 1.00 98.69 125 ARG A C 1
ATOM 936 O O . ARG A 1 125 ? 4.719 1.027 14.006 1.00 98.69 125 ARG A O 1
ATOM 943 N N . VAL A 1 126 ? 5.497 -0.376 12.421 1.00 98.81 126 VAL A N 1
ATOM 944 C CA . VAL A 1 126 ? 4.293 -1.215 12.340 1.00 98.81 126 VAL A CA 1
ATOM 945 C C . VAL A 1 126 ? 4.034 -1.891 13.686 1.00 98.81 126 VAL A C 1
ATOM 947 O O . VAL A 1 126 ? 2.942 -1.760 14.239 1.00 98.81 126 VAL A O 1
ATOM 950 N N . PHE A 1 127 ? 5.049 -2.543 14.263 1.00 98.88 127 PHE A N 1
ATOM 951 C CA . PHE A 1 127 ? 4.940 -3.141 15.595 1.00 98.88 127 PHE A CA 1
ATOM 952 C C . PHE A 1 127 ? 4.655 -2.087 16.673 1.00 98.88 127 PHE A C 1
ATOM 954 O O . PHE A 1 127 ? 3.705 -2.232 17.435 1.00 98.88 127 PHE A O 1
ATOM 961 N N . THR A 1 128 ? 5.446 -1.010 16.704 1.00 98.88 128 THR A N 1
ATOM 962 C CA . THR A 1 128 ? 5.375 0.042 17.731 1.00 98.88 128 THR A CA 1
ATOM 963 C C . THR A 1 128 ? 3.984 0.666 17.796 1.00 98.88 128 THR A C 1
ATOM 965 O O . THR A 1 128 ? 3.394 0.751 18.869 1.00 98.88 128 THR A O 1
ATOM 968 N N . LEU A 1 129 ? 3.452 1.106 16.653 1.00 98.88 129 LEU A N 1
ATOM 969 C CA . LEU A 1 129 ? 2.148 1.757 16.609 1.00 98.88 129 LEU A CA 1
ATOM 970 C C . LEU A 1 129 ? 1.031 0.768 16.949 1.00 98.88 129 LEU A C 1
ATOM 972 O O . LEU A 1 129 ? 0.142 1.105 17.725 1.00 98.88 129 LEU A O 1
ATOM 976 N N . THR A 1 130 ? 1.111 -0.466 16.440 1.00 98.88 130 THR A N 1
ATOM 977 C CA . THR A 1 130 ? 0.148 -1.516 16.797 1.00 98.88 130 THR A CA 1
ATOM 978 C C . THR A 1 130 ? 0.143 -1.756 18.303 1.00 98.88 130 THR A C 1
ATOM 980 O O . THR A 1 130 ? -0.924 -1.739 18.902 1.00 98.88 130 THR A O 1
ATOM 983 N N . GLN A 1 131 ? 1.319 -1.902 18.926 1.00 98.81 131 GLN A N 1
ATOM 984 C CA . GLN A 1 131 ? 1.474 -2.116 20.366 1.00 98.81 131 GLN A CA 1
ATOM 985 C C . GLN A 1 131 ? 0.824 -0.997 21.193 1.00 98.81 131 GLN A C 1
ATOM 987 O O . GLN A 1 131 ? 0.101 -1.283 22.146 1.00 98.81 131 GLN A O 1
ATOM 992 N N . LEU A 1 132 ? 1.059 0.265 20.825 1.00 98.88 132 LEU A N 1
ATOM 993 C CA . LEU A 1 132 ? 0.501 1.426 21.529 1.00 98.88 132 LEU A CA 1
ATOM 994 C C . LEU A 1 132 ? -1.030 1.510 21.418 1.00 98.88 132 LEU A C 1
ATOM 996 O O . LEU A 1 132 ? -1.695 1.965 22.351 1.00 98.88 132 LEU A O 1
ATOM 1000 N N . LEU A 1 133 ? -1.589 1.050 20.295 1.00 98.88 133 LEU A N 1
ATOM 1001 C CA . LEU A 1 133 ? -3.019 1.131 19.998 1.00 98.88 133 LEU A CA 1
ATOM 1002 C C . LEU A 1 133 ? -3.813 -0.121 20.388 1.00 98.88 133 LEU A C 1
ATOM 1004 O O . LEU A 1 133 ? -5.039 -0.086 20.296 1.00 98.88 133 LEU A O 1
ATOM 1008 N N . VAL A 1 134 ? -3.172 -1.202 20.858 1.00 98.81 134 VAL A N 1
ATOM 1009 C CA . VAL A 1 134 ? -3.900 -2.421 21.263 1.00 98.81 134 VAL A CA 1
ATOM 1010 C C . VAL A 1 134 ? -5.022 -2.132 22.268 1.00 98.81 134 VAL A C 1
ATOM 1012 O O . VAL A 1 134 ? -6.116 -2.640 22.045 1.00 98.81 134 VAL A O 1
ATOM 1015 N N . PRO A 1 135 ? -4.843 -1.304 23.319 1.00 98.69 135 PRO A N 1
ATOM 1016 C CA . PRO A 1 135 ? -5.943 -1.008 24.239 1.00 98.69 135 PRO A CA 1
ATOM 1017 C C . PRO A 1 135 ? -7.138 -0.296 23.579 1.00 98.69 135 PRO A C 1
ATOM 1019 O O . PRO A 1 135 ? -8.277 -0.540 23.968 1.00 98.69 135 PRO A O 1
ATOM 1022 N N . LEU A 1 136 ? -6.917 0.554 22.567 1.00 98.75 136 LEU A N 1
ATOM 1023 C CA . LEU A 1 136 ? -8.012 1.174 21.803 1.00 98.75 136 LEU A CA 1
ATOM 1024 C C . LEU A 1 136 ? -8.698 0.170 20.872 1.00 98.75 136 LEU A C 1
ATOM 1026 O O . LEU A 1 136 ? -9.919 0.197 20.748 1.00 98.75 136 LEU A O 1
ATOM 1030 N N . LEU A 1 137 ? -7.932 -0.720 20.240 1.00 98.81 137 LEU A N 1
ATOM 1031 C CA . LEU A 1 137 ? -8.474 -1.790 19.400 1.00 98.81 137 LEU A CA 1
ATOM 1032 C C . LEU A 1 137 ? -9.303 -2.779 20.234 1.00 98.81 137 LEU A C 1
ATOM 1034 O O . LEU A 1 137 ? -10.405 -3.147 19.847 1.00 98.81 137 LEU A O 1
ATOM 1038 N N . GLU A 1 138 ? -8.818 -3.167 21.412 1.00 98.56 138 GLU A N 1
ATOM 1039 C CA . GLU A 1 138 ? -9.495 -4.116 22.301 1.00 98.56 138 GLU A CA 1
ATOM 1040 C C . GLU A 1 138 ? -10.850 -3.593 22.798 1.00 98.56 138 GLU A C 1
ATOM 1042 O O . GLU A 1 138 ? -11.803 -4.366 22.881 1.00 98.56 138 GLU A O 1
ATOM 1047 N N . LYS A 1 139 ? -10.982 -2.281 23.052 1.00 98.19 139 LYS A N 1
ATOM 1048 C CA . LYS A 1 139 ? -12.279 -1.664 23.386 1.00 98.19 139 LYS A CA 1
ATOM 1049 C C . LYS A 1 139 ? -13.331 -1.916 22.302 1.00 98.19 139 LYS A C 1
ATOM 1051 O O . LYS A 1 139 ? -14.450 -2.310 22.622 1.00 98.19 139 LYS A O 1
ATOM 1056 N N . ARG A 1 140 ? -12.976 -1.746 21.021 1.00 96.56 140 ARG A N 1
ATOM 1057 C CA . ARG A 1 140 ? -13.879 -2.059 19.895 1.00 96.56 140 ARG A CA 1
ATOM 1058 C C . ARG A 1 140 ? -14.072 -3.558 19.704 1.00 96.56 140 ARG A C 1
ATOM 1060 O O . ARG A 1 140 ? -15.194 -3.987 19.437 1.00 96.56 140 ARG A O 1
ATOM 1067 N N . GLY A 1 141 ? -13.020 -4.331 19.978 1.00 95.81 141 GLY A N 1
ATOM 1068 C CA . GLY A 1 141 ? -13.012 -5.791 20.039 1.00 95.81 141 GLY A CA 1
ATOM 1069 C C . GLY A 1 141 ? -14.111 -6.399 20.918 1.00 95.81 141 GLY A C 1
ATOM 1070 O O . GLY A 1 141 ? -14.480 -7.549 20.719 1.00 95.81 141 GLY A O 1
ATOM 1071 N N . GLN A 1 142 ? -14.699 -5.658 21.858 1.00 93.50 142 GLN A N 1
ATOM 1072 C CA . GLN A 1 142 ? -15.809 -6.155 22.683 1.00 93.50 142 GLN A CA 1
ATOM 1073 C C . GLN A 1 142 ? -17.127 -6.346 21.909 1.00 93.50 142 GLN A C 1
ATOM 1075 O O . GLN A 1 142 ? -18.012 -7.047 22.392 1.00 93.50 142 GLN A O 1
ATOM 1080 N N . ARG A 1 143 ? -17.285 -5.717 20.734 1.00 90.62 143 ARG A N 1
ATOM 1081 C CA . ARG A 1 143 ? -18.525 -5.754 19.932 1.00 90.62 143 ARG A CA 1
ATOM 1082 C C . ARG A 1 143 ? -18.396 -6.692 18.736 1.00 90.62 143 ARG A C 1
ATOM 1084 O O . ARG A 1 143 ? -19.165 -7.631 18.572 1.00 90.62 143 ARG A O 1
ATOM 1091 N N . GLU A 1 144 ? -17.396 -6.427 17.913 1.00 93.12 144 GLU A N 1
ATOM 1092 C CA . GLU A 1 144 ? -16.935 -7.252 16.801 1.00 93.12 144 GLU A CA 1
ATOM 1093 C C . GLU A 1 144 ? -15.406 -7.216 16.834 1.00 93.12 144 GLU A C 1
ATOM 1095 O O . GLU A 1 144 ? -14.860 -6.298 17.453 1.00 93.12 144 GLU A O 1
ATOM 1100 N N . PRO A 1 145 ? -14.681 -8.159 16.203 1.00 97.31 145 PRO A N 1
ATOM 1101 C CA . PRO A 1 145 ? -13.239 -8.100 16.324 1.00 97.31 145 PRO A CA 1
ATOM 1102 C C . PRO A 1 145 ? -12.714 -6.765 15.768 1.00 97.31 145 PRO A C 1
ATOM 1104 O O . PRO A 1 145 ? -13.236 -6.255 14.773 1.00 97.31 145 PRO A O 1
ATOM 1107 N N . ALA A 1 146 ? -11.693 -6.184 16.386 1.00 98.69 146 ALA A N 1
ATOM 1108 C CA . ALA A 1 146 ? -10.996 -5.051 15.784 1.00 98.69 146 ALA A CA 1
ATOM 1109 C C . ALA A 1 146 ? -9.975 -5.556 14.756 1.00 98.69 146 ALA A C 1
ATOM 1111 O O . ALA A 1 146 ? -9.680 -6.754 14.667 1.00 98.69 146 ALA A O 1
ATOM 1112 N N . ARG A 1 147 ? -9.466 -4.654 13.918 1.00 98.75 147 ARG A N 1
ATOM 1113 C CA . ARG A 1 147 ? -8.731 -5.027 12.705 1.00 98.75 147 ARG A CA 1
ATOM 1114 C C . ARG A 1 147 ? -7.374 -4.343 12.659 1.00 98.75 147 ARG A C 1
ATOM 1116 O O . ARG A 1 147 ? -7.292 -3.123 12.685 1.00 98.75 147 ARG A O 1
ATOM 1123 N N . VAL A 1 148 ? -6.311 -5.123 12.512 1.00 98.94 148 VAL A N 1
ATOM 1124 C CA . VAL A 1 148 ? -4.991 -4.631 12.104 1.00 98.94 148 VAL A CA 1
ATOM 1125 C C . VAL A 1 148 ? -4.719 -5.131 10.689 1.00 98.94 148 VAL A C 1
ATOM 1127 O O . VAL A 1 148 ? -4.731 -6.335 10.437 1.00 98.94 148 VAL A O 1
ATOM 1130 N N . ILE A 1 149 ? -4.478 -4.209 9.762 1.00 98.94 149 ILE A N 1
ATOM 1131 C CA . ILE A 1 149 ? -4.176 -4.496 8.361 1.00 98.94 149 ILE A CA 1
ATOM 1132 C C . ILE A 1 149 ? -2.797 -3.923 8.042 1.00 98.94 149 ILE A C 1
ATOM 1134 O O . ILE A 1 149 ? -2.603 -2.710 8.024 1.00 98.94 149 ILE A O 1
ATOM 1138 N N . ASN A 1 150 ? -1.831 -4.792 7.768 1.00 98.94 150 ASN A N 1
ATOM 1139 C CA . ASN A 1 150 ? -0.480 -4.394 7.387 1.00 98.94 150 ASN A CA 1
ATOM 1140 C C . ASN A 1 150 ? -0.345 -4.386 5.860 1.00 98.94 150 ASN A C 1
ATOM 1142 O O . ASN A 1 150 ? -0.582 -5.399 5.201 1.00 98.94 150 ASN A O 1
ATOM 1146 N N . VAL A 1 151 ? 0.064 -3.262 5.271 1.00 98.81 151 VAL A N 1
ATOM 1147 C CA . VAL A 1 151 ? 0.341 -3.199 3.829 1.00 98.81 151 VAL A CA 1
ATOM 1148 C C . VAL A 1 151 ? 1.772 -3.668 3.574 1.00 98.81 151 VAL A C 1
ATOM 1150 O O . VAL A 1 151 ? 2.758 -2.958 3.794 1.00 98.81 151 VAL A O 1
ATOM 1153 N N . GLY A 1 152 ? 1.879 -4.907 3.112 1.00 98.38 152 GLY A N 1
ATOM 1154 C CA . GLY A 1 152 ? 3.105 -5.556 2.674 1.00 98.38 152 GLY A CA 1
ATOM 1155 C C . GLY A 1 152 ? 3.521 -5.141 1.258 1.00 98.38 152 GLY A C 1
ATOM 1156 O O . GLY A 1 152 ? 3.454 -3.966 0.903 1.00 98.38 152 GLY A O 1
ATOM 1157 N N . SER A 1 153 ? 4.020 -6.106 0.489 1.00 98.31 153 SER A N 1
ATOM 1158 C CA . SER A 1 153 ? 4.305 -6.031 -0.953 1.00 98.31 153 SER A CA 1
ATOM 1159 C C . SER A 1 153 ? 4.464 -7.457 -1.479 1.00 98.31 153 SER A C 1
ATOM 1161 O O . SER A 1 153 ? 4.867 -8.330 -0.706 1.00 98.31 153 SER A O 1
ATOM 1163 N N . ILE A 1 154 ? 4.211 -7.706 -2.763 1.00 97.19 154 ILE A N 1
ATOM 1164 C CA . ILE A 1 154 ? 4.629 -8.965 -3.401 1.00 97.19 154 ILE A CA 1
ATOM 1165 C C . ILE A 1 154 ? 6.150 -9.183 -3.348 1.00 97.19 154 ILE A C 1
ATOM 1167 O O . ILE A 1 154 ? 6.591 -10.327 -3.314 1.00 97.19 154 ILE A O 1
ATOM 1171 N N . ASP A 1 155 ? 6.946 -8.122 -3.198 1.00 96.25 155 ASP A N 1
ATOM 1172 C CA . ASP A 1 155 ? 8.406 -8.207 -3.014 1.00 96.25 155 ASP A CA 1
ATOM 1173 C C . ASP A 1 155 ? 8.811 -8.796 -1.650 1.00 96.25 155 ASP A C 1
ATOM 1175 O O . ASP A 1 155 ? 9.978 -9.087 -1.409 1.00 96.25 155 ASP A O 1
ATOM 1179 N N . GLY A 1 156 ? 7.854 -8.961 -0.727 1.00 96.69 156 GLY A N 1
ATOM 1180 C CA . GLY A 1 156 ? 8.041 -9.742 0.500 1.00 96.69 156 GLY A CA 1
ATOM 1181 C C . GLY A 1 156 ? 7.794 -11.245 0.319 1.00 96.69 156 GLY A C 1
ATOM 1182 O O . GLY A 1 156 ? 8.048 -12.015 1.241 1.00 96.69 156 GLY A O 1
ATOM 1183 N N . ILE A 1 157 ? 7.277 -11.657 -0.844 1.00 96.62 157 ILE A N 1
ATOM 1184 C CA . ILE A 1 157 ? 6.946 -13.049 -1.194 1.00 96.62 157 ILE A CA 1
ATOM 1185 C C . ILE A 1 157 ? 7.906 -13.565 -2.270 1.00 96.62 157 ILE A C 1
ATOM 1187 O O . ILE A 1 157 ? 8.395 -14.689 -2.176 1.00 96.62 157 ILE A O 1
ATOM 1191 N N . SER A 1 158 ? 8.186 -12.747 -3.283 1.00 93.12 158 SER A N 1
ATOM 1192 C CA . SER A 1 158 ? 9.123 -13.044 -4.365 1.00 93.12 158 SER A CA 1
ATOM 1193 C C . SER A 1 158 ? 10.312 -12.094 -4.356 1.00 93.12 158 SER A C 1
ATOM 1195 O O . SER A 1 158 ? 10.213 -10.967 -3.886 1.00 93.12 158 SER A O 1
ATOM 1197 N N . VAL A 1 159 ? 11.421 -12.527 -4.951 1.00 89.31 159 VAL A N 1
ATOM 1198 C CA . VAL A 1 159 ? 12.607 -11.683 -5.122 1.00 89.31 159 VAL A CA 1
ATOM 1199 C C . VAL A 1 159 ? 12.342 -10.621 -6.203 1.00 89.31 159 VAL A C 1
ATOM 1201 O O . VAL A 1 159 ? 12.036 -11.005 -7.338 1.00 89.31 159 VAL A O 1
ATOM 1204 N N . PRO A 1 160 ? 12.451 -9.313 -5.892 1.00 87.38 160 PRO A N 1
ATOM 1205 C CA . PRO A 1 160 ? 12.300 -8.251 -6.884 1.00 87.38 160 PRO A CA 1
ATOM 1206 C C . PRO A 1 160 ? 13.475 -8.232 -7.872 1.00 87.38 160 PRO A C 1
ATOM 1208 O O . PRO A 1 160 ? 14.579 -8.663 -7.553 1.00 87.38 160 PRO A O 1
ATOM 1211 N N . ALA A 1 161 ? 13.247 -7.694 -9.074 1.00 83.56 161 ALA A N 1
ATOM 1212 C CA . ALA A 1 161 ? 14.305 -7.523 -10.078 1.00 83.56 161 ALA A CA 1
ATOM 1213 C C . ALA A 1 161 ? 15.253 -6.351 -9.761 1.00 83.56 161 ALA A C 1
ATOM 1215 O O . ALA A 1 161 ? 16.399 -6.353 -10.197 1.00 83.56 161 ALA A O 1
ATOM 1216 N N . LEU A 1 162 ? 14.769 -5.347 -9.024 1.00 86.56 162 LEU A N 1
ATOM 1217 C CA . LEU A 1 162 ? 15.565 -4.200 -8.593 1.00 86.56 162 LEU A CA 1
ATOM 1218 C C . LEU A 1 162 ? 16.366 -4.545 -7.333 1.00 86.56 162 LEU A C 1
ATOM 1220 O O . LEU A 1 162 ? 15.890 -5.280 -6.465 1.00 86.56 162 LEU A O 1
ATOM 1224 N N . VAL A 1 163 ? 17.557 -3.958 -7.193 1.00 91.06 163 VAL A N 1
ATOM 1225 C CA . VAL A 1 163 ? 18.405 -4.120 -6.002 1.00 91.06 163 VAL A CA 1
ATOM 1226 C C . VAL A 1 163 ? 17.830 -3.294 -4.847 1.00 91.06 163 VAL A C 1
ATOM 1228 O O . VAL A 1 163 ? 18.223 -2.157 -4.587 1.00 91.06 163 VAL A O 1
ATOM 1231 N N . THR A 1 164 ? 16.850 -3.875 -4.154 1.00 94.75 164 THR A N 1
ATOM 1232 C CA . THR A 1 164 ? 16.162 -3.279 -2.997 1.00 94.75 164 THR A CA 1
ATOM 1233 C C . THR A 1 164 ? 16.152 -4.234 -1.790 1.00 94.75 164 THR A C 1
ATOM 1235 O O . THR A 1 164 ? 15.075 -4.582 -1.287 1.00 94.75 164 THR A O 1
ATOM 1238 N N . PRO A 1 165 ? 17.3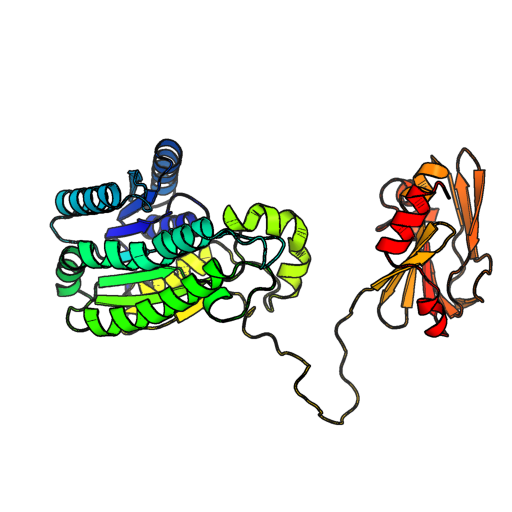18 -4.714 -1.311 1.00 96.12 165 PRO A N 1
ATOM 1239 C CA . PRO A 1 165 ? 17.399 -5.776 -0.304 1.00 96.12 165 PRO A CA 1
ATOM 1240 C C . PRO A 1 165 ? 16.651 -5.448 0.994 1.00 96.12 165 PRO A C 1
ATOM 1242 O O . PRO A 1 165 ? 15.872 -6.274 1.473 1.00 96.12 165 PRO A O 1
ATOM 1245 N N . ALA A 1 166 ? 16.801 -4.233 1.540 1.00 97.75 166 ALA A N 1
ATOM 1246 C CA . ALA A 1 166 ? 16.103 -3.862 2.775 1.00 97.75 166 ALA A CA 1
ATOM 1247 C C . ALA A 1 166 ? 14.584 -3.814 2.590 1.00 97.75 166 ALA A C 1
ATOM 1249 O O . ALA A 1 166 ? 13.841 -4.149 3.510 1.00 97.75 166 ALA A O 1
ATOM 1250 N N . TYR A 1 167 ? 14.106 -3.408 1.408 1.00 97.81 167 TYR A N 1
ATOM 1251 C CA . TYR A 1 167 ? 12.677 -3.355 1.123 1.00 97.81 167 TYR A CA 1
ATOM 1252 C C . TYR A 1 167 ? 12.074 -4.759 1.115 1.00 97.81 167 TYR A C 1
ATOM 1254 O O . TYR A 1 167 ? 11.170 -5.020 1.910 1.00 97.81 167 TYR A O 1
ATOM 1262 N N . ALA A 1 168 ? 12.622 -5.670 0.306 1.00 97.19 168 ALA A N 1
ATOM 1263 C CA . ALA A 1 168 ? 12.162 -7.057 0.228 1.00 97.19 168 ALA A CA 1
ATOM 1264 C C . ALA A 1 168 ? 12.204 -7.740 1.606 1.00 97.19 168 ALA A C 1
ATOM 1266 O O . ALA A 1 168 ? 11.189 -8.262 2.077 1.00 97.19 168 ALA A O 1
ATOM 1267 N N . ALA A 1 169 ? 13.332 -7.620 2.320 1.00 98.31 169 ALA A N 1
ATOM 1268 C CA . ALA A 1 169 ? 13.486 -8.151 3.674 1.00 98.31 169 ALA A CA 1
ATOM 1269 C C . ALA A 1 169 ? 12.451 -7.565 4.648 1.00 98.31 169 ALA A C 1
ATOM 1271 O O . ALA A 1 169 ? 11.811 -8.303 5.395 1.00 98.31 169 ALA A O 1
ATOM 1272 N N . SER A 1 170 ? 12.221 -6.247 4.611 1.00 98.69 170 SER A N 1
ATOM 1273 C CA . SER A 1 170 ? 11.229 -5.594 5.472 1.00 98.69 170 SER A CA 1
ATOM 1274 C C . SER A 1 170 ? 9.802 -6.070 5.209 1.00 98.69 170 SER A C 1
ATOM 1276 O O . SER A 1 170 ? 9.005 -6.195 6.138 1.00 98.69 170 SER A O 1
ATOM 1278 N N . LYS A 1 171 ? 9.463 -6.350 3.945 1.00 98.50 171 LYS A N 1
ATOM 1279 C CA . LYS A 1 171 ? 8.121 -6.781 3.554 1.00 98.50 171 LYS A CA 1
ATOM 1280 C C . LYS A 1 171 ? 7.894 -8.253 3.897 1.00 98.50 171 LYS A C 1
ATOM 1282 O O . LYS A 1 171 ? 6.836 -8.574 4.429 1.00 98.50 171 LYS A O 1
ATOM 1287 N N . ALA A 1 172 ? 8.905 -9.107 3.749 1.00 98.75 172 ALA A N 1
ATOM 1288 C CA . ALA A 1 172 ? 8.867 -10.465 4.291 1.00 98.75 172 ALA A CA 1
ATOM 1289 C C . ALA A 1 172 ? 8.730 -10.457 5.829 1.00 98.75 172 ALA A C 1
ATOM 1291 O O . ALA A 1 172 ? 7.909 -11.181 6.400 1.00 98.75 172 ALA A O 1
ATOM 1292 N N . ALA A 1 173 ? 9.472 -9.578 6.511 1.00 98.81 173 ALA A N 1
ATOM 1293 C CA . ALA A 1 173 ? 9.395 -9.423 7.959 1.00 98.81 173 ALA A CA 1
ATOM 1294 C C . ALA A 1 173 ? 8.006 -8.955 8.419 1.00 98.81 173 ALA A C 1
ATOM 1296 O O . ALA A 1 173 ? 7.461 -9.533 9.357 1.00 98.81 173 ALA A O 1
ATOM 1297 N N . VAL A 1 174 ? 7.383 -7.974 7.750 1.00 98.88 174 VAL A N 1
ATOM 1298 C CA . VAL A 1 174 ? 6.033 -7.516 8.126 1.00 98.88 174 VAL A CA 1
ATOM 1299 C C . VAL A 1 174 ? 4.966 -8.585 7.862 1.00 98.88 174 VAL A C 1
ATOM 1301 O O . VAL A 1 174 ? 4.007 -8.707 8.627 1.00 98.88 174 VAL A O 1
ATOM 1304 N N . HIS A 1 175 ? 5.138 -9.423 6.834 1.00 98.88 175 HIS A N 1
ATOM 1305 C CA . HIS A 1 175 ? 4.277 -10.587 6.596 1.00 98.88 175 HIS A CA 1
ATOM 1306 C C . HIS A 1 175 ? 4.387 -11.624 7.711 1.00 98.88 175 HIS A C 1
ATOM 1308 O O . HIS A 1 175 ? 3.378 -12.184 8.139 1.00 98.88 175 HIS A O 1
ATOM 1314 N N . HIS A 1 176 ? 5.595 -11.895 8.203 1.00 98.88 176 HIS A N 1
ATOM 1315 C CA . HIS A 1 176 ? 5.768 -12.806 9.331 1.00 98.88 176 HIS A CA 1
ATOM 1316 C C . HIS A 1 176 ? 5.259 -12.194 10.643 1.00 98.88 176 HIS A C 1
ATOM 1318 O O . HIS A 1 176 ? 4.494 -12.839 11.358 1.00 98.88 176 HIS A O 1
ATOM 1324 N N . LEU A 1 177 ? 5.570 -10.920 10.902 1.00 98.88 177 LEU A N 1
ATOM 1325 C CA . LEU A 1 177 ? 5.057 -10.162 12.045 1.00 98.88 177 LEU A CA 1
ATOM 1326 C C . LEU A 1 177 ? 3.524 -10.165 12.089 1.00 98.88 177 LEU A C 1
ATOM 1328 O O . LEU A 1 177 ? 2.948 -10.276 13.162 1.00 98.88 177 LEU A O 1
ATOM 1332 N N . THR A 1 178 ? 2.859 -10.104 10.935 1.00 98.94 178 THR A N 1
ATOM 1333 C CA . THR A 1 178 ? 1.394 -10.209 10.837 1.00 98.94 178 THR A CA 1
ATOM 1334 C C . THR A 1 178 ? 0.870 -11.519 11.425 1.00 98.94 178 THR A C 1
ATOM 1336 O O . THR A 1 178 ? -0.097 -11.502 12.180 1.00 98.94 178 THR A O 1
ATOM 1339 N N . ARG A 1 179 ? 1.521 -12.656 11.143 1.00 98.88 179 ARG A N 1
ATOM 1340 C CA . ARG A 1 179 ? 1.135 -13.962 11.709 1.00 98.88 179 ARG A CA 1
ATOM 1341 C C . ARG A 1 179 ? 1.349 -13.999 13.218 1.00 98.88 179 ARG A C 1
ATOM 1343 O O . ARG A 1 179 ? 0.470 -14.446 13.951 1.00 98.88 179 ARG A O 1
ATOM 1350 N N . VAL A 1 180 ? 2.490 -13.476 13.674 1.00 98.81 180 VAL A N 1
ATOM 1351 C CA . VAL A 1 180 ? 2.814 -13.367 15.103 1.00 98.81 180 VAL A CA 1
ATOM 1352 C C . VAL A 1 180 ? 1.764 -12.519 15.825 1.00 98.81 180 VAL A C 1
ATOM 1354 O O . VAL A 1 180 ? 1.179 -12.967 16.806 1.00 98.81 180 VAL A O 1
ATOM 1357 N N . LEU A 1 181 ? 1.461 -11.324 15.313 1.00 98.81 181 LEU A N 1
ATOM 1358 C CA . LEU A 1 181 ? 0.446 -10.439 15.883 1.00 98.81 181 LEU A CA 1
ATOM 1359 C C . LEU A 1 181 ? -0.956 -11.046 15.806 1.00 98.81 181 LEU A C 1
ATOM 1361 O O . LEU A 1 181 ? -1.713 -10.903 16.757 1.00 98.81 181 LEU A O 1
ATOM 1365 N N . GLY A 1 182 ? -1.297 -11.768 14.737 1.00 98.75 182 GLY A N 1
ATOM 1366 C CA . GLY A 1 182 ? -2.572 -12.479 14.642 1.00 98.75 182 GLY A CA 1
ATOM 1367 C C . GLY A 1 182 ? -2.736 -13.504 15.764 1.00 98.75 182 GLY A C 1
ATOM 1368 O O . GLY A 1 182 ? -3.786 -13.559 16.403 1.00 98.75 182 GLY A O 1
ATOM 1369 N N . SER A 1 183 ? -1.677 -14.255 16.074 1.00 98.75 183 SER A N 1
ATOM 1370 C CA . SER A 1 183 ? -1.676 -15.199 17.196 1.00 98.75 183 SER A CA 1
ATOM 1371 C C . SER A 1 183 ? -1.753 -14.503 18.559 1.00 98.75 183 SER A C 1
ATOM 1373 O O . SER A 1 183 ? -2.466 -14.978 19.438 1.00 98.75 183 SER A O 1
ATOM 1375 N N . LEU A 1 184 ? -1.019 -13.404 18.757 1.00 98.69 184 LEU A N 1
ATOM 1376 C CA . LEU A 1 184 ? -0.944 -12.711 20.051 1.00 98.69 184 LEU A CA 1
ATOM 1377 C C . LEU A 1 184 ? -2.189 -11.870 20.360 1.00 98.69 184 LEU A C 1
ATOM 1379 O O . LEU A 1 184 ? -2.572 -11.736 21.520 1.00 98.69 184 LEU A O 1
ATOM 1383 N N . LEU A 1 185 ? -2.801 -11.275 19.336 1.00 98.75 185 LEU A N 1
ATOM 1384 C CA . LEU A 1 185 ? -3.927 -10.354 19.482 1.00 98.75 185 LEU A CA 1
ATOM 1385 C C . LEU A 1 185 ? -5.288 -11.047 19.306 1.00 98.75 185 LEU A C 1
ATOM 1387 O O . LEU A 1 185 ? -6.292 -10.535 19.796 1.00 98.75 185 LEU A O 1
ATOM 1391 N N . GLY A 1 186 ? -5.323 -12.232 18.686 1.00 98.50 186 GLY A N 1
ATOM 1392 C CA . GLY A 1 186 ? -6.540 -13.026 18.496 1.00 98.50 186 GLY A CA 1
ATOM 1393 C C . GLY A 1 186 ? -7.350 -13.257 19.783 1.00 98.50 186 GLY A C 1
ATOM 1394 O O . GLY A 1 186 ? -8.545 -12.964 19.778 1.00 98.50 186 GLY A O 1
ATOM 1395 N N . PRO A 1 187 ? -6.734 -13.678 20.911 1.00 98.25 187 PRO A N 1
ATOM 1396 C CA . PRO A 1 187 ? -7.437 -13.831 22.192 1.00 98.25 187 PRO A CA 1
ATOM 1397 C C . PRO A 1 187 ? -8.069 -12.542 22.741 1.00 98.25 187 PRO A C 1
ATOM 1399 O O . PRO A 1 187 ? -8.953 -12.609 23.587 1.00 98.25 187 PRO A O 1
ATOM 1402 N N . ARG A 1 188 ? -7.640 -11.370 22.254 1.00 98.31 188 ARG A N 1
ATOM 1403 C CA . ARG A 1 188 ? -8.182 -10.044 22.608 1.00 98.31 188 ARG A CA 1
ATOM 1404 C C . ARG A 1 188 ? -9.265 -9.576 21.627 1.00 98.31 188 ARG A C 1
ATOM 1406 O O . ARG A 1 188 ? -9.613 -8.401 21.600 1.00 98.31 188 ARG A O 1
ATOM 1413 N N . ASN A 1 189 ? -9.762 -10.492 20.794 1.00 98.56 189 ASN A N 1
ATOM 1414 C CA . ASN A 1 189 ? -10.686 -10.252 19.689 1.00 98.56 189 ASN A CA 1
ATOM 1415 C C . ASN A 1 189 ? -10.177 -9.192 18.695 1.00 98.56 189 ASN A C 1
ATOM 1417 O O . ASN A 1 189 ? -10.895 -8.279 18.290 1.00 98.56 189 ASN A O 1
ATOM 1421 N N . ILE A 1 190 ? -8.906 -9.297 18.304 1.00 98.88 190 ILE A N 1
ATOM 1422 C CA . ILE A 1 190 ? -8.288 -8.431 17.297 1.00 98.88 190 ILE A CA 1
ATOM 1423 C C . ILE A 1 190 ? -7.643 -9.325 16.240 1.00 98.88 190 ILE A C 1
ATOM 1425 O O . ILE A 1 190 ? -6.734 -10.101 16.535 1.00 98.88 190 ILE A O 1
ATOM 1429 N N . THR A 1 191 ? -8.079 -9.199 14.990 1.00 98.88 191 THR A N 1
ATOM 1430 C CA . THR A 1 191 ? -7.466 -9.926 13.870 1.00 98.88 191 THR A CA 1
ATOM 1431 C C . THR A 1 191 ? -6.328 -9.110 13.270 1.00 98.88 191 THR A C 1
ATOM 1433 O O . THR A 1 191 ? -6.484 -7.901 13.077 1.00 98.88 191 THR A O 1
ATOM 1436 N N . CYS A 1 192 ? -5.226 -9.756 12.891 1.00 98.94 192 CYS A N 1
ATOM 1437 C CA . CYS A 1 192 ? -4.124 -9.117 12.175 1.00 98.94 192 CYS A CA 1
ATOM 1438 C C . CYS A 1 192 ? -3.880 -9.810 10.834 1.00 98.94 192 CYS A C 1
ATOM 1440 O O . CYS A 1 192 ? -3.551 -10.992 10.801 1.00 98.94 192 CYS A O 1
ATOM 1442 N N . ASN A 1 193 ? -4.021 -9.079 9.729 1.00 98.94 193 ASN A N 1
ATOM 1443 C CA . ASN A 1 193 ? -3.811 -9.590 8.374 1.00 98.94 193 ASN A CA 1
ATOM 1444 C C . ASN A 1 193 ? -2.927 -8.642 7.568 1.00 98.94 193 ASN A C 1
ATOM 1446 O O . ASN A 1 193 ? -2.769 -7.472 7.912 1.00 98.94 193 ASN A O 1
ATOM 1450 N N . ALA A 1 194 ? -2.369 -9.143 6.474 1.00 98.94 194 ALA A N 1
ATOM 1451 C CA . ALA A 1 194 ? -1.593 -8.359 5.538 1.00 98.94 194 ALA A CA 1
ATOM 1452 C C . ALA A 1 194 ? -2.196 -8.433 4.142 1.00 98.94 194 ALA A C 1
ATOM 1454 O O . ALA A 1 194 ? -2.629 -9.490 3.684 1.00 98.94 194 ALA A O 1
ATOM 1455 N N . VAL A 1 195 ? -2.144 -7.307 3.444 1.00 98.88 195 VAL A N 1
ATOM 1456 C CA . VAL A 1 195 ? -2.313 -7.253 1.990 1.00 98.88 195 VAL A CA 1
ATOM 1457 C C . VAL A 1 195 ? -0.931 -7.103 1.366 1.00 98.88 195 VAL A C 1
ATOM 1459 O O . VAL A 1 195 ? -0.078 -6.409 1.916 1.00 98.88 195 VAL A O 1
ATOM 1462 N N . ALA A 1 196 ? -0.673 -7.764 0.244 1.00 98.56 196 ALA A N 1
ATOM 1463 C CA . ALA A 1 196 ? 0.595 -7.706 -0.476 1.00 98.56 196 ALA A CA 1
ATOM 1464 C C . ALA A 1 196 ? 0.345 -7.138 -1.882 1.00 98.56 196 ALA A C 1
ATOM 1466 O O . ALA A 1 196 ? 0.101 -7.903 -2.816 1.00 98.56 196 ALA A O 1
ATOM 1467 N N . PRO A 1 197 ? 0.341 -5.800 -2.034 1.00 98.25 197 PRO A N 1
ATOM 1468 C CA . PRO A 1 197 ? 0.117 -5.166 -3.325 1.00 98.25 197 PRO A CA 1
ATOM 1469 C C . PRO A 1 197 ? 1.222 -5.507 -4.325 1.00 98.25 197 PRO A C 1
ATOM 1471 O O . PRO A 1 197 ? 2.395 -5.580 -3.953 1.00 98.25 197 PRO A O 1
ATOM 1474 N N . GLY A 1 198 ? 0.830 -5.676 -5.588 1.00 96.12 198 GLY A N 1
ATOM 1475 C CA . GLY A 1 198 ? 1.726 -5.599 -6.738 1.00 96.12 198 GLY A CA 1
ATOM 1476 C C . GLY A 1 198 ? 1.933 -4.152 -7.208 1.00 96.12 198 GLY A C 1
ATOM 1477 O O . GLY A 1 198 ? 1.911 -3.226 -6.394 1.00 96.12 198 GLY A O 1
ATOM 1478 N N . PRO A 1 199 ? 2.115 -3.923 -8.518 1.00 94.69 199 PRO A N 1
ATOM 1479 C CA . PRO A 1 199 ? 2.235 -2.577 -9.071 1.00 94.69 199 PRO A CA 1
ATOM 1480 C C . PRO A 1 199 ? 0.921 -1.791 -8.962 1.00 94.69 199 PRO A C 1
ATOM 1482 O O . PRO A 1 199 ? -0.123 -2.241 -9.431 1.00 94.69 199 PRO A O 1
ATOM 1485 N N . PHE A 1 200 ? 0.987 -0.596 -8.374 1.00 96.12 200 PHE A N 1
ATOM 1486 C CA . PHE A 1 200 ? -0.092 0.398 -8.314 1.00 96.12 200 PHE A CA 1
ATOM 1487 C C . PHE A 1 200 ? 0.469 1.773 -8.670 1.00 96.12 200 PHE A C 1
ATOM 1489 O O . PHE A 1 200 ? 1.627 2.075 -8.364 1.00 96.12 200 PHE A O 1
ATOM 1496 N N . GLU A 1 201 ? -0.375 2.633 -9.236 1.00 91.75 201 GLU A N 1
ATOM 1497 C CA . GLU A 1 201 ? -0.035 4.031 -9.486 1.00 91.75 201 GLU A CA 1
ATOM 1498 C C . GLU A 1 201 ? 0.147 4.774 -8.153 1.00 91.75 201 GLU A C 1
ATOM 1500 O O . GLU A 1 201 ? -0.798 5.144 -7.455 1.00 91.75 201 GLU A O 1
ATOM 1505 N N . SER A 1 202 ? 1.399 4.939 -7.740 1.00 88.44 202 SER A N 1
ATOM 1506 C CA . SER A 1 202 ? 1.759 5.556 -6.469 1.00 88.44 202 SER A CA 1
ATOM 1507 C C . SER A 1 202 ? 3.002 6.414 -6.633 1.00 88.44 202 SER A C 1
ATOM 1509 O O . SER A 1 202 ? 3.784 6.227 -7.561 1.00 88.44 202 SER A O 1
ATOM 1511 N N . HIS A 1 203 ? 3.231 7.327 -5.689 1.00 84.25 203 HIS A N 1
ATOM 1512 C CA . HIS A 1 203 ? 4.423 8.173 -5.717 1.00 84.25 203 HIS A CA 1
ATOM 1513 C C . HIS A 1 203 ? 5.728 7.358 -5.737 1.00 84.25 203 HIS A C 1
ATOM 1515 O O . HIS A 1 203 ? 6.666 7.736 -6.426 1.00 84.25 203 HIS A O 1
ATOM 1521 N N . MET A 1 204 ? 5.763 6.220 -5.030 1.00 84.31 204 MET A N 1
ATOM 1522 C CA . MET A 1 204 ? 6.914 5.310 -5.006 1.00 84.31 204 MET A CA 1
ATOM 1523 C C . MET A 1 204 ? 7.174 4.658 -6.371 1.00 84.31 204 MET A C 1
ATOM 1525 O O . MET A 1 204 ? 8.323 4.433 -6.722 1.00 84.31 204 MET A O 1
ATOM 1529 N N . MET A 1 205 ? 6.116 4.378 -7.135 1.00 85.88 205 MET A N 1
ATOM 1530 C CA . MET A 1 205 ? 6.199 3.699 -8.431 1.00 85.88 205 MET A CA 1
ATOM 1531 C C . MET A 1 205 ? 6.284 4.657 -9.620 1.00 85.88 205 MET A C 1
ATOM 1533 O O . MET A 1 205 ? 6.448 4.184 -10.737 1.00 85.88 205 MET A O 1
ATOM 1537 N N . LYS A 1 206 ? 6.172 5.976 -9.412 1.00 84.94 206 LYS A N 1
ATOM 1538 C CA . LYS A 1 206 ? 6.022 6.953 -10.499 1.00 84.94 206 LYS A CA 1
ATOM 1539 C C . LYS A 1 206 ? 7.137 6.849 -11.550 1.00 84.94 206 LYS A C 1
ATOM 1541 O O . LYS A 1 206 ? 6.831 6.576 -12.701 1.00 84.94 206 LYS A O 1
ATOM 1546 N N . ALA A 1 207 ? 8.402 6.966 -11.141 1.00 81.00 207 ALA A N 1
ATOM 1547 C CA . ALA A 1 207 ? 9.543 6.883 -12.063 1.00 81.00 207 ALA A CA 1
ATOM 1548 C C . ALA A 1 207 ? 9.654 5.502 -12.736 1.00 81.00 207 ALA A C 1
ATOM 1550 O O . ALA A 1 207 ? 9.898 5.393 -13.932 1.00 81.00 207 ALA A O 1
ATOM 1551 N N . THR A 1 208 ? 9.416 4.431 -11.974 1.00 83.31 208 THR A N 1
ATOM 1552 C CA . THR A 1 208 ? 9.432 3.060 -12.495 1.00 83.31 208 THR A CA 1
ATOM 1553 C C . THR A 1 208 ? 8.352 2.841 -13.552 1.00 83.31 208 THR A C 1
ATOM 1555 O O . THR A 1 208 ? 8.604 2.179 -14.551 1.00 83.31 208 THR A O 1
ATOM 1558 N N . LEU A 1 209 ? 7.150 3.383 -13.347 1.00 84.00 209 LEU A N 1
ATOM 1559 C CA . LEU A 1 209 ? 6.070 3.305 -14.325 1.00 84.00 209 LEU A CA 1
ATOM 1560 C C . LEU A 1 209 ? 6.389 4.176 -15.543 1.00 84.00 209 LEU A C 1
ATOM 1562 O O . LEU A 1 209 ? 6.258 3.686 -16.650 1.00 84.00 209 LEU A O 1
ATOM 1566 N N . GLU A 1 210 ? 6.897 5.396 -15.372 1.00 80.06 210 GLU A N 1
ATOM 1567 C CA . GLU A 1 210 ? 7.310 6.247 -16.503 1.00 80.06 210 GLU A CA 1
ATOM 1568 C C . GLU A 1 210 ? 8.326 5.552 -17.429 1.00 80.06 210 GLU A C 1
ATOM 1570 O O . GLU A 1 210 ? 8.246 5.709 -18.642 1.00 80.06 210 GLU A O 1
ATOM 1575 N N . MET A 1 211 ? 9.238 4.741 -16.880 1.00 78.00 211 MET A N 1
ATOM 1576 C CA . MET A 1 211 ? 10.263 4.038 -17.663 1.00 78.00 211 MET A CA 1
ATOM 1577 C C . MET A 1 211 ? 9.856 2.639 -18.146 1.00 78.00 211 MET A C 1
ATOM 1579 O O . MET A 1 211 ? 10.297 2.200 -19.203 1.00 78.00 211 MET A O 1
ATOM 1583 N N . PHE A 1 212 ? 9.072 1.900 -17.357 1.00 82.00 212 PHE A N 1
ATOM 1584 C CA . PHE A 1 212 ? 8.860 0.459 -17.553 1.00 82.00 212 PHE A CA 1
ATOM 1585 C C . PHE A 1 212 ? 7.383 0.051 -17.558 1.00 82.00 212 PHE A C 1
ATOM 1587 O O . PHE A 1 212 ? 7.089 -1.132 -17.365 1.00 82.00 212 PHE A O 1
ATOM 1594 N N . HIS A 1 213 ? 6.449 0.992 -17.753 1.00 84.38 213 HIS A N 1
ATOM 1595 C CA . HIS A 1 213 ? 5.006 0.731 -17.697 1.00 84.38 213 HIS A CA 1
ATOM 1596 C C . HIS A 1 213 ? 4.601 -0.511 -18.499 1.00 84.38 213 HIS A C 1
ATOM 1598 O O . HIS A 1 213 ? 4.031 -1.446 -17.933 1.00 84.38 213 HIS A O 1
ATOM 1604 N N . ASP A 1 214 ? 4.941 -0.554 -19.786 1.00 81.88 214 ASP A N 1
ATOM 1605 C CA . ASP A 1 214 ? 4.468 -1.607 -20.688 1.00 81.88 214 ASP A CA 1
ATOM 1606 C C . ASP A 1 214 ? 5.057 -2.969 -20.327 1.00 81.88 214 ASP A C 1
ATOM 1608 O O . ASP A 1 214 ? 4.335 -3.961 -20.275 1.00 81.88 214 ASP A O 1
ATOM 1612 N N . VAL A 1 215 ? 6.335 -3.004 -19.943 1.00 83.38 215 VAL A N 1
ATOM 1613 C CA . VAL A 1 215 ? 7.008 -4.222 -19.467 1.00 83.38 215 VAL A CA 1
ATOM 1614 C C . VAL A 1 215 ? 6.360 -4.745 -18.182 1.00 83.38 215 VAL A C 1
ATOM 1616 O O . VAL A 1 215 ? 6.197 -5.955 -18.004 1.00 83.38 215 VAL A O 1
ATOM 1619 N N . ILE A 1 216 ? 5.986 -3.849 -17.266 1.00 86.31 216 ILE A N 1
ATOM 1620 C CA . ILE A 1 216 ? 5.300 -4.212 -16.022 1.00 86.31 216 ILE A CA 1
ATOM 1621 C C . ILE A 1 216 ? 3.916 -4.773 -16.334 1.00 86.31 216 ILE A C 1
ATOM 1623 O O . ILE A 1 216 ? 3.573 -5.855 -15.859 1.00 86.31 216 ILE A O 1
ATOM 1627 N N . VAL A 1 217 ? 3.135 -4.066 -17.148 1.00 89.56 217 VAL A N 1
ATOM 1628 C CA . VAL A 1 217 ? 1.782 -4.470 -17.540 1.00 89.56 217 VAL A CA 1
ATOM 1629 C C . VAL A 1 217 ? 1.794 -5.802 -18.284 1.00 89.56 217 VAL A C 1
ATOM 1631 O O . VAL A 1 217 ? 0.943 -6.653 -18.025 1.00 89.56 217 VAL A O 1
ATOM 1634 N N . GLU A 1 218 ? 2.776 -6.025 -19.157 1.00 88.75 218 GLU A N 1
ATOM 1635 C CA . GLU A 1 218 ? 2.913 -7.264 -19.915 1.00 88.75 218 GLU A CA 1
ATOM 1636 C C . GLU A 1 218 ? 3.150 -8.477 -19.001 1.00 88.75 218 GLU A C 1
ATOM 1638 O O . GLU A 1 218 ? 2.637 -9.567 -19.258 1.00 88.75 218 GLU A O 1
ATOM 1643 N N . ARG A 1 219 ? 3.883 -8.291 -17.901 1.00 85.88 219 ARG A N 1
ATOM 1644 C CA . ARG A 1 219 ? 4.185 -9.360 -16.938 1.00 85.88 219 ARG A CA 1
ATOM 1645 C C . ARG A 1 219 ? 3.034 -9.677 -15.987 1.00 85.88 219 ARG A C 1
ATOM 1647 O O . ARG A 1 219 ? 3.056 -10.735 -15.362 1.00 85.88 219 ARG A O 1
ATOM 1654 N N . ILE A 1 220 ? 2.043 -8.797 -15.863 1.00 91.56 220 ILE A N 1
ATOM 1655 C CA . ILE A 1 220 ? 0.868 -9.032 -15.020 1.00 91.56 220 ILE A CA 1
ATOM 1656 C C . ILE A 1 220 ? -0.167 -9.823 -15.833 1.00 91.56 220 ILE A C 1
ATOM 1658 O O . ILE A 1 220 ? -0.620 -9.331 -16.866 1.00 91.56 220 ILE A O 1
ATOM 1662 N N . PRO A 1 221 ? -0.620 -11.009 -15.383 1.00 93.81 221 PRO A N 1
ATOM 1663 C CA . PRO A 1 221 ? -1.631 -11.793 -16.098 1.00 93.81 221 PRO A CA 1
ATOM 1664 C C . PRO A 1 221 ? -2.922 -11.035 -16.428 1.00 93.81 221 PRO A C 1
ATOM 1666 O O . PRO A 1 221 ? -3.452 -11.192 -17.525 1.00 93.81 221 PRO A O 1
ATOM 1669 N N . LEU A 1 222 ? -3.401 -10.167 -15.530 1.00 94.62 222 LEU A N 1
ATOM 1670 C CA . LEU A 1 222 ? -4.561 -9.302 -15.794 1.00 94.62 222 LEU A CA 1
ATOM 1671 C C . LEU A 1 222 ? -4.286 -8.133 -16.762 1.00 94.62 222 LEU A C 1
ATOM 1673 O O . LEU A 1 222 ? -5.200 -7.354 -17.027 1.00 94.62 222 LEU A O 1
ATOM 1677 N N . ARG A 1 223 ? -3.056 -7.991 -17.278 1.00 93.19 223 ARG A N 1
ATOM 1678 C CA . ARG A 1 223 ? -2.634 -6.972 -18.258 1.00 93.19 223 ARG A CA 1
ATOM 1679 C C . ARG A 1 223 ? -2.975 -5.542 -17.844 1.00 93.19 223 ARG A C 1
ATOM 1681 O O . ARG A 1 223 ? -3.330 -4.700 -18.663 1.00 93.19 223 ARG A O 1
ATOM 1688 N N . ARG A 1 224 ? -2.872 -5.266 -16.545 1.00 94.94 224 ARG A N 1
ATOM 1689 C CA . ARG A 1 224 ? -3.035 -3.933 -15.960 1.00 94.94 224 ARG A CA 1
ATOM 1690 C C . ARG A 1 224 ? -2.373 -3.872 -14.595 1.00 94.94 224 ARG A C 1
ATOM 1692 O O . ARG A 1 224 ? -2.302 -4.881 -13.898 1.00 94.94 224 ARG A O 1
ATOM 1699 N N . ILE A 1 225 ? -1.997 -2.671 -14.179 1.00 96.31 225 ILE A N 1
ATOM 1700 C CA . ILE A 1 225 ? -1.659 -2.401 -12.781 1.00 96.31 225 ILE A CA 1
ATOM 1701 C C . ILE A 1 225 ? -2.926 -2.322 -11.911 1.00 96.31 225 ILE A C 1
ATOM 1703 O O . ILE A 1 225 ? -4.063 -2.264 -12.405 1.00 96.31 225 ILE A O 1
ATOM 1707 N N . GLY A 1 226 ? -2.726 -2.341 -10.596 1.00 97.12 226 GLY A N 1
ATOM 1708 C CA . GLY A 1 226 ? -3.791 -2.186 -9.617 1.00 97.12 226 GLY A CA 1
ATOM 1709 C C . GLY A 1 226 ? -4.453 -0.806 -9.683 1.00 97.12 226 GLY A C 1
ATOM 1710 O O . GLY A 1 226 ? -3.799 0.216 -9.891 1.00 97.12 226 GLY A O 1
ATOM 1711 N N . ARG A 1 227 ? -5.772 -0.785 -9.492 1.00 97.38 227 ARG A N 1
ATOM 1712 C CA . ARG A 1 227 ? -6.631 0.403 -9.438 1.00 97.38 227 ARG A CA 1
ATOM 1713 C C . ARG A 1 227 ? -7.041 0.690 -7.992 1.00 97.38 227 ARG A C 1
ATOM 1715 O O . ARG A 1 227 ? -7.046 -0.230 -7.172 1.00 97.38 227 ARG A O 1
ATOM 1722 N N . PRO A 1 228 ? -7.474 1.920 -7.659 1.00 97.81 228 PRO A N 1
ATOM 1723 C CA . PRO A 1 228 ? -7.888 2.265 -6.299 1.00 97.81 228 PRO A CA 1
ATOM 1724 C C . PRO A 1 228 ? -8.892 1.290 -5.667 1.00 97.81 228 PRO A C 1
ATOM 1726 O O . PRO A 1 228 ? -8.777 0.967 -4.487 1.00 97.81 228 PRO A O 1
ATOM 1729 N N . GLN A 1 229 ? -9.847 0.781 -6.451 1.00 97.50 229 GLN A N 1
ATOM 1730 C CA . GLN A 1 229 ? -10.871 -0.152 -5.982 1.00 97.50 229 GLN A CA 1
ATOM 1731 C C . GLN A 1 229 ? -10.305 -1.530 -5.619 1.00 97.50 229 GLN A C 1
ATOM 1733 O O . GLN A 1 229 ? -10.843 -2.165 -4.717 1.00 97.50 229 GLN A O 1
ATOM 1738 N N . ASP A 1 230 ? -9.224 -1.979 -6.267 1.00 98.38 230 ASP A N 1
ATOM 1739 C CA . ASP A 1 230 ? -8.638 -3.298 -5.998 1.00 98.38 230 ASP A CA 1
ATOM 1740 C C . ASP A 1 230 ? -8.069 -3.351 -4.571 1.00 98.38 230 ASP A C 1
ATOM 1742 O O . ASP A 1 230 ? -8.316 -4.304 -3.832 1.00 98.38 230 ASP A O 1
ATOM 1746 N N . ILE A 1 231 ? -7.349 -2.300 -4.152 1.00 98.69 231 ILE A N 1
ATOM 1747 C CA . ILE A 1 231 ? -6.746 -2.248 -2.814 1.00 98.69 231 ILE A CA 1
ATOM 1748 C C . ILE A 1 231 ? -7.732 -1.783 -1.737 1.00 98.69 231 ILE A C 1
ATOM 1750 O O . ILE A 1 231 ? -7.741 -2.320 -0.631 1.00 98.69 231 ILE A O 1
ATOM 1754 N N . ALA A 1 232 ? -8.615 -0.832 -2.056 1.00 98.50 232 ALA A N 1
ATOM 1755 C CA . ALA A 1 232 ? -9.668 -0.418 -1.135 1.00 98.50 232 ALA A CA 1
ATOM 1756 C C . ALA A 1 232 ? -10.639 -1.571 -0.836 1.00 98.50 232 ALA A C 1
ATOM 1758 O O . ALA A 1 232 ? -11.001 -1.781 0.320 1.00 98.50 232 ALA A O 1
ATOM 1759 N N . GLY A 1 233 ? -11.024 -2.341 -1.860 1.00 98.56 233 GLY A N 1
ATOM 1760 C CA . GLY A 1 233 ? -11.974 -3.444 -1.739 1.00 98.56 233 GLY A CA 1
ATOM 1761 C C . GLY A 1 233 ? -11.497 -4.531 -0.781 1.00 98.56 233 GLY A C 1
ATOM 1762 O O . GLY A 1 233 ? -12.242 -4.924 0.115 1.00 98.56 233 GLY A O 1
ATOM 1763 N N . ILE A 1 234 ? -10.237 -4.967 -0.895 1.00 98.81 234 ILE A N 1
ATOM 1764 C CA . ILE A 1 234 ? -9.689 -5.975 0.023 1.00 98.81 234 ILE A CA 1
ATOM 1765 C C . ILE A 1 234 ? -9.541 -5.438 1.455 1.00 98.81 234 ILE A C 1
ATOM 1767 O O . ILE A 1 234 ? -9.792 -6.170 2.412 1.00 98.81 234 ILE A O 1
ATOM 1771 N N . CYS A 1 235 ? -9.190 -4.159 1.632 1.00 98.81 235 CYS A N 1
ATOM 1772 C CA . CYS A 1 235 ? -9.118 -3.548 2.958 1.00 98.81 235 CYS A CA 1
ATOM 1773 C C . CYS A 1 235 ? -10.503 -3.436 3.608 1.00 98.81 235 CYS A C 1
ATOM 1775 O O . CYS A 1 235 ? -10.623 -3.725 4.795 1.00 98.81 235 CYS A O 1
ATOM 1777 N N . ILE A 1 236 ? -11.546 -3.083 2.848 1.00 98.75 236 ILE A N 1
ATOM 1778 C CA . ILE A 1 236 ? -12.938 -3.067 3.326 1.00 98.75 236 ILE A CA 1
ATOM 1779 C C . ILE A 1 236 ? -13.400 -4.481 3.675 1.00 98.75 236 ILE A C 1
ATOM 1781 O O . ILE A 1 236 ? -13.952 -4.686 4.753 1.00 98.75 236 ILE A O 1
ATOM 1785 N N . TYR A 1 237 ? -13.119 -5.470 2.822 1.00 98.75 237 TYR A N 1
ATOM 1786 C CA . TYR A 1 237 ? -13.414 -6.874 3.106 1.00 98.75 237 TYR A CA 1
ATOM 1787 C C . TYR A 1 237 ? -12.823 -7.309 4.449 1.00 98.75 237 TYR A C 1
ATOM 1789 O O . TYR A 1 237 ? -13.569 -7.723 5.337 1.00 98.75 237 TYR A O 1
ATOM 1797 N N . LEU A 1 238 ? -11.511 -7.124 4.630 1.00 98.81 238 LEU A N 1
ATOM 1798 C CA . LEU A 1 238 ? -10.821 -7.452 5.876 1.00 98.81 238 LEU A CA 1
ATOM 1799 C C . LEU A 1 238 ? -11.357 -6.645 7.062 1.00 98.81 238 LEU A C 1
ATOM 1801 O O . LEU A 1 238 ? -11.436 -7.177 8.163 1.00 98.81 238 LEU A O 1
ATOM 1805 N N . ALA A 1 239 ? -11.738 -5.384 6.857 1.00 98.62 239 ALA A N 1
ATOM 1806 C CA . ALA A 1 239 ? -12.234 -4.515 7.917 1.00 98.62 239 ALA A CA 1
ATOM 1807 C C . ALA A 1 239 ? -13.688 -4.796 8.341 1.00 98.62 239 ALA A C 1
ATOM 1809 O O . ALA A 1 239 ? -14.077 -4.472 9.462 1.00 98.62 239 ALA A O 1
ATOM 1810 N N . SER A 1 240 ? -14.496 -5.372 7.455 1.00 98.19 240 SER A N 1
ATOM 1811 C CA . SER A 1 240 ? -15.925 -5.645 7.657 1.00 98.19 240 SER A CA 1
ATOM 1812 C C . SER A 1 240 ? -16.184 -6.976 8.373 1.00 98.19 240 SER A C 1
ATOM 1814 O O . SER A 1 240 ? -15.247 -7.718 8.691 1.00 98.19 240 SER A O 1
ATOM 1816 N N . SER A 1 241 ? -17.453 -7.314 8.620 1.00 96.81 241 SER A N 1
ATOM 1817 C CA . SER A 1 241 ? -17.838 -8.627 9.156 1.00 96.81 241 SER A CA 1
ATOM 1818 C C . SER A 1 241 ? -17.440 -9.779 8.224 1.00 96.81 241 SER A C 1
ATOM 1820 O O . SER A 1 241 ? -17.172 -10.878 8.702 1.00 96.81 241 SER A O 1
ATOM 1822 N N . ALA A 1 242 ? -17.318 -9.526 6.916 1.00 97.81 242 ALA A N 1
ATOM 1823 C CA . ALA A 1 242 ? -16.901 -10.521 5.928 1.00 97.81 242 ALA A CA 1
ATOM 1824 C C . ALA A 1 242 ? -15.491 -11.077 6.197 1.00 97.81 242 ALA A C 1
ATOM 1826 O O . ALA A 1 242 ? -15.220 -12.244 5.929 1.00 97.81 242 ALA A O 1
ATOM 1827 N N . GLY A 1 243 ? -14.605 -10.249 6.757 1.00 97.56 243 GLY A N 1
ATOM 1828 C CA . GLY A 1 243 ? -13.239 -10.619 7.119 1.00 97.56 243 GLY A CA 1
ATOM 1829 C C . GLY A 1 243 ? -13.065 -11.087 8.564 1.00 97.56 243 GLY A C 1
ATOM 1830 O O . GLY A 1 243 ? -11.935 -11.348 8.970 1.00 97.56 243 GLY A O 1
ATOM 1831 N N . ALA A 1 244 ? -14.141 -11.192 9.355 1.00 97.00 244 ALA A N 1
ATOM 1832 C CA . ALA A 1 244 ? -14.060 -11.379 10.809 1.00 97.00 244 ALA A CA 1
ATOM 1833 C C . ALA A 1 244 ? -13.378 -12.685 11.255 1.00 97.00 244 ALA A C 1
ATOM 1835 O O . ALA A 1 244 ? -12.903 -12.762 12.384 1.00 97.00 244 ALA A O 1
ATOM 1836 N N . TYR A 1 245 ? -13.315 -13.695 10.381 1.00 97.62 245 TYR A N 1
ATOM 1837 C CA . TYR A 1 245 ? -12.681 -14.987 10.668 1.00 97.62 245 TYR A CA 1
ATOM 1838 C C . TYR A 1 245 ? -11.319 -15.178 9.980 1.00 97.62 245 TYR A C 1
ATOM 1840 O O . TYR A 1 245 ? -10.735 -16.257 10.031 1.00 97.62 245 TYR A O 1
ATOM 1848 N N . ILE A 1 246 ? -10.785 -14.138 9.334 1.00 98.56 246 ILE A N 1
ATOM 1849 C CA . ILE A 1 246 ? -9.448 -14.182 8.740 1.00 98.56 246 ILE A CA 1
ATOM 1850 C C . ILE A 1 246 ? -8.463 -13.605 9.749 1.00 98.56 246 ILE A C 1
ATOM 1852 O O . ILE A 1 246 ? -8.602 -12.459 10.172 1.00 98.56 246 ILE A O 1
ATOM 1856 N N . ASN A 1 247 ? -7.446 -14.379 10.119 1.00 98.75 247 ASN A N 1
ATOM 1857 C CA . ASN A 1 247 ? -6.415 -13.938 11.050 1.00 98.75 247 ASN A CA 1
ATOM 1858 C C . ASN A 1 247 ? -5.055 -14.554 10.694 1.00 98.75 247 ASN A C 1
ATOM 1860 O O . ASN A 1 247 ? -4.940 -15.768 10.541 1.00 98.75 247 ASN A O 1
ATOM 1864 N N . GLY A 1 248 ? -4.024 -13.722 10.558 1.00 98.62 248 GLY A N 1
ATOM 1865 C CA . GLY A 1 248 ? -2.676 -14.120 10.150 1.00 98.62 248 GLY A CA 1
ATOM 1866 C C . GLY A 1 248 ? -2.491 -14.312 8.639 1.00 98.62 248 GLY A C 1
ATOM 1867 O O . GLY A 1 248 ? -1.452 -14.820 8.214 1.00 98.62 248 GLY A O 1
ATOM 1868 N N . ALA A 1 249 ? -3.460 -13.925 7.806 1.00 98.75 249 ALA A N 1
ATOM 1869 C CA . ALA A 1 249 ? -3.358 -14.094 6.359 1.00 98.75 249 ALA A CA 1
ATOM 1870 C C . ALA A 1 249 ? -2.420 -13.061 5.715 1.00 98.75 249 ALA A C 1
ATOM 1872 O O . ALA A 1 249 ? -2.329 -11.917 6.160 1.00 98.75 249 ALA A O 1
ATOM 1873 N N . VAL A 1 250 ? -1.768 -13.457 4.620 1.00 98.81 250 VAL A N 1
ATOM 1874 C CA . VAL A 1 250 ? -1.054 -12.561 3.700 1.00 98.81 250 VAL A CA 1
ATOM 1875 C C . VAL A 1 250 ? -1.708 -12.721 2.334 1.00 98.81 250 VAL A C 1
ATOM 1877 O O . VAL A 1 250 ? -1.607 -13.789 1.738 1.00 98.81 250 VAL A O 1
ATOM 1880 N N . ILE A 1 251 ? -2.409 -11.689 1.867 1.00 98.75 251 ILE A N 1
ATOM 1881 C CA . ILE A 1 251 ? -3.258 -11.754 0.671 1.00 98.75 251 ILE A CA 1
ATOM 1882 C C . ILE A 1 251 ? -2.621 -10.931 -0.455 1.00 98.75 251 ILE A C 1
ATOM 1884 O O . ILE A 1 251 ? -2.600 -9.701 -0.352 1.00 98.75 251 ILE A O 1
ATOM 1888 N N . PRO A 1 252 ? -2.099 -11.561 -1.523 1.00 98.44 252 PRO A N 1
ATOM 1889 C CA . PRO A 1 252 ? -1.637 -10.851 -2.712 1.00 98.44 252 PRO A CA 1
ATOM 1890 C C . PRO A 1 252 ? -2.752 -10.069 -3.410 1.00 98.44 252 PRO A C 1
ATOM 1892 O O . PRO A 1 252 ? -3.877 -10.544 -3.541 1.00 98.44 252 PRO A O 1
ATOM 1895 N N . VAL A 1 253 ? -2.414 -8.867 -3.876 1.00 98.31 253 VAL A N 1
ATOM 1896 C CA . VAL A 1 253 ? -3.295 -7.981 -4.652 1.00 98.31 253 VAL A CA 1
ATOM 1897 C C . VAL A 1 253 ? -2.494 -7.474 -5.846 1.00 98.31 253 VAL A C 1
ATOM 1899 O O . VAL A 1 253 ? -1.995 -6.351 -5.853 1.00 98.31 253 VAL A O 1
ATOM 1902 N N . ASP A 1 254 ? -2.258 -8.347 -6.818 1.00 97.19 254 ASP A N 1
ATOM 1903 C CA . ASP A 1 254 ? -1.166 -8.176 -7.784 1.00 97.19 254 ASP A CA 1
ATOM 1904 C C . ASP A 1 254 ? -1.542 -8.517 -9.231 1.00 97.19 254 ASP A C 1
ATOM 1906 O O . ASP A 1 254 ? -0.676 -8.578 -10.102 1.00 97.19 254 ASP A O 1
ATOM 1910 N N . GLY A 1 255 ? -2.823 -8.785 -9.492 1.00 96.12 255 GLY A N 1
ATOM 1911 C CA . GLY A 1 255 ? -3.299 -9.200 -10.811 1.00 96.12 255 GLY A CA 1
ATOM 1912 C C . GLY A 1 255 ? -2.659 -10.494 -11.326 1.00 96.12 255 GLY A C 1
ATOM 1913 O O . GLY A 1 255 ? -2.630 -10.709 -12.537 1.00 96.12 255 GLY A O 1
ATOM 1914 N N . GLY A 1 256 ? -2.135 -11.335 -10.426 1.00 94.56 256 GLY A N 1
ATOM 1915 C CA . GLY A 1 256 ? -1.464 -12.589 -10.748 1.00 94.56 256 GLY A CA 1
ATOM 1916 C C . GLY A 1 256 ? 0.043 -12.469 -10.981 1.00 94.56 256 GLY A C 1
ATOM 1917 O O . GLY A 1 256 ? 0.641 -13.441 -11.437 1.00 94.56 256 GLY A O 1
ATOM 1918 N N . ALA A 1 257 ? 0.674 -11.325 -10.692 1.00 91.69 257 ALA A N 1
ATOM 1919 C CA . ALA A 1 257 ? 2.114 -11.124 -10.897 1.00 91.69 257 ALA A CA 1
ATOM 1920 C C . ALA A 1 257 ? 2.998 -12.182 -10.198 1.00 91.69 257 ALA A C 1
ATOM 1922 O O . ALA A 1 257 ? 4.052 -12.543 -10.717 1.00 91.69 257 ALA A O 1
ATOM 1923 N N . LEU A 1 258 ? 2.566 -12.728 -9.058 1.00 90.62 258 LEU A N 1
ATOM 1924 C CA . LEU A 1 258 ? 3.238 -13.833 -8.366 1.00 90.62 258 LEU A CA 1
ATOM 1925 C C . LEU A 1 258 ? 2.966 -15.211 -8.984 1.00 90.62 258 LEU A C 1
ATOM 1927 O O . LEU A 1 258 ? 3.743 -16.140 -8.781 1.00 90.62 258 LEU A O 1
ATOM 1931 N N . SER A 1 259 ? 1.866 -15.363 -9.721 1.00 82.50 259 SER A N 1
ATOM 1932 C CA . SER A 1 259 ? 1.379 -16.647 -10.249 1.00 82.50 259 SER A CA 1
ATOM 1933 C C . SER A 1 259 ? 1.773 -16.878 -11.710 1.00 82.50 259 SER A C 1
ATOM 1935 O O . SER A 1 259 ? 1.101 -17.613 -12.434 1.00 82.50 259 SER A O 1
ATOM 1937 N N . ILE A 1 260 ? 2.860 -16.251 -12.167 1.00 72.12 260 ILE A N 1
ATOM 1938 C CA . ILE A 1 260 ? 3.352 -16.435 -13.532 1.00 72.12 260 ILE A CA 1
ATOM 1939 C C . ILE A 1 260 ? 3.779 -17.893 -13.702 1.00 72.12 260 ILE A C 1
ATOM 1941 O O . ILE A 1 260 ? 4.658 -18.391 -12.992 1.00 72.12 260 ILE A O 1
ATOM 1945 N N . LEU A 1 261 ? 3.191 -18.565 -14.693 1.00 53.44 261 LEU A N 1
ATOM 1946 C CA . LEU A 1 261 ? 3.655 -19.865 -15.148 1.00 53.44 261 LEU A CA 1
ATOM 1947 C C . LEU A 1 261 ? 5.072 -19.675 -15.707 1.00 53.44 261 LEU A C 1
ATOM 1949 O O . LEU A 1 261 ? 5.259 -19.253 -16.848 1.00 53.44 261 LEU A O 1
ATOM 1953 N N . ARG A 1 262 ? 6.100 -19.935 -14.894 1.00 48.69 262 ARG A N 1
ATOM 1954 C CA . ARG A 1 262 ? 7.468 -20.010 -15.405 1.00 48.69 262 ARG A CA 1
ATOM 1955 C C . ARG A 1 262 ? 7.503 -21.206 -16.348 1.00 48.69 262 ARG A C 1
ATOM 1957 O O . ARG A 1 262 ? 7.588 -22.343 -15.893 1.00 48.69 262 ARG A O 1
ATOM 1964 N N . ALA A 1 263 ? 7.487 -20.958 -17.654 1.00 41.91 263 ALA A N 1
ATOM 1965 C CA . ALA A 1 263 ? 7.623 -21.974 -18.700 1.00 41.91 263 ALA A CA 1
ATOM 1966 C C . ALA A 1 263 ? 8.982 -22.725 -18.682 1.00 41.91 263 ALA A C 1
ATOM 1968 O O . ALA A 1 263 ? 9.332 -23.397 -19.641 1.00 41.91 263 ALA A O 1
ATOM 1969 N N . ASN A 1 264 ? 9.739 -22.661 -17.580 1.00 36.34 264 ASN A N 1
ATOM 1970 C CA . ASN A 1 264 ? 11.070 -23.243 -17.423 1.00 36.34 264 ASN A CA 1
ATOM 1971 C C . ASN A 1 264 ? 11.101 -24.502 -16.534 1.00 36.34 264 ASN A C 1
ATOM 1973 O O . ASN A 1 264 ? 12.184 -24.922 -16.141 1.00 36.34 264 ASN A O 1
ATOM 1977 N N . CYS A 1 265 ? 9.956 -25.128 -16.223 1.00 30.20 265 CYS A N 1
ATOM 1978 C CA . CYS A 1 265 ? 9.931 -26.390 -15.460 1.00 30.20 265 CYS A CA 1
ATOM 1979 C C . CYS A 1 265 ? 9.131 -27.539 -16.102 1.00 30.20 265 CYS A C 1
ATOM 1981 O O . CYS A 1 265 ? 8.869 -28.543 -15.449 1.00 30.20 265 CYS A O 1
ATOM 1983 N N . MET A 1 266 ? 8.788 -27.451 -17.390 1.00 30.75 266 MET A N 1
ATOM 1984 C CA . MET A 1 266 ? 8.300 -28.608 -18.145 1.00 30.75 266 MET A CA 1
ATOM 1985 C C . MET A 1 266 ? 9.308 -28.975 -19.232 1.00 30.75 266 MET A C 1
ATOM 1987 O O . MET A 1 266 ? 9.200 -28.561 -20.380 1.00 30.75 266 MET A O 1
ATOM 1991 N N . ARG A 1 267 ? 10.261 -29.848 -18.876 1.00 35.16 267 ARG A N 1
ATOM 1992 C CA . ARG A 1 267 ? 10.793 -30.843 -19.821 1.00 35.16 267 ARG A CA 1
ATOM 1993 C C . ARG A 1 267 ? 9.660 -31.820 -20.165 1.00 35.16 267 ARG A C 1
ATOM 1995 O O . ARG A 1 267 ? 9.705 -32.984 -19.788 1.00 35.16 267 ARG A O 1
ATOM 2002 N N . LEU A 1 268 ? 8.617 -31.350 -20.840 1.00 30.12 268 LEU A N 1
ATOM 2003 C CA . LEU A 1 268 ? 7.673 -32.229 -21.512 1.00 30.12 268 LEU A CA 1
ATOM 2004 C C . LEU A 1 268 ? 8.038 -32.208 -22.987 1.00 30.12 268 LEU A C 1
ATOM 2006 O O . LEU A 1 268 ? 7.875 -31.213 -23.685 1.00 30.12 268 LEU A O 1
ATOM 2010 N N . ARG A 1 269 ? 8.600 -33.333 -23.428 1.00 36.72 269 ARG A N 1
ATOM 2011 C CA . ARG A 1 269 ? 8.715 -33.696 -24.835 1.00 36.72 269 ARG A CA 1
ATOM 2012 C C . ARG A 1 269 ? 7.300 -33.758 -25.422 1.00 36.72 269 ARG A C 1
ATOM 2014 O O . ARG A 1 269 ? 6.653 -34.791 -25.314 1.00 36.72 269 ARG A O 1
ATOM 2021 N N . ALA A 1 270 ? 6.825 -32.669 -26.010 1.00 29.67 270 ALA A N 1
ATOM 2022 C CA . ALA A 1 270 ? 5.734 -32.671 -26.980 1.00 29.67 270 ALA A CA 1
ATOM 2023 C C . ALA A 1 270 ? 5.801 -31.372 -27.806 1.00 29.67 270 ALA A C 1
ATOM 2025 O O . ALA A 1 270 ? 5.946 -30.297 -27.220 1.00 29.67 270 ALA A O 1
ATOM 2026 N N . PRO A 1 271 ? 5.750 -31.446 -29.147 1.00 37.69 271 PRO A N 1
ATOM 2027 C CA . PRO A 1 271 ? 5.814 -30.272 -30.003 1.00 37.69 271 PRO A CA 1
ATOM 2028 C C . PRO A 1 271 ? 4.450 -29.574 -30.060 1.00 37.69 271 PRO A C 1
ATOM 2030 O O . PRO A 1 271 ? 3.414 -30.226 -29.982 1.00 37.69 271 PRO A O 1
ATOM 2033 N N . LEU A 1 272 ? 4.493 -28.256 -30.277 1.00 41.81 272 LEU A N 1
ATOM 2034 C CA . LEU A 1 272 ? 3.374 -27.340 -30.538 1.00 41.81 272 LEU A CA 1
ATOM 2035 C C . LEU A 1 272 ? 2.559 -26.882 -29.317 1.00 41.81 272 LEU A C 1
ATOM 2037 O O . LEU A 1 272 ? 1.509 -27.433 -29.015 1.00 41.81 272 LEU A O 1
ATOM 2041 N N . LEU A 1 273 ? 2.967 -25.749 -28.729 1.00 33.03 273 LEU A N 1
ATOM 2042 C CA . LEU A 1 273 ? 2.073 -24.589 -28.587 1.00 33.03 273 LEU A CA 1
ATOM 2043 C C . LEU A 1 273 ? 2.868 -23.302 -28.259 1.00 33.03 273 LEU A C 1
ATOM 2045 O O . LEU A 1 273 ? 3.375 -23.128 -27.157 1.00 33.03 273 LEU A O 1
ATOM 2049 N N . ARG A 1 274 ? 2.963 -22.420 -29.264 1.00 44.91 274 ARG A N 1
ATOM 2050 C CA . ARG A 1 274 ? 3.122 -20.949 -29.218 1.00 44.91 274 ARG A CA 1
ATOM 2051 C C . ARG A 1 274 ? 3.977 -20.352 -28.077 1.00 44.91 274 ARG A C 1
ATOM 2053 O O . ARG A 1 274 ? 3.473 -19.978 -27.020 1.00 44.91 274 ARG A O 1
ATOM 2060 N N . MET A 1 275 ? 5.271 -20.168 -28.352 1.00 37.78 275 MET A N 1
ATOM 2061 C CA . MET A 1 275 ? 6.176 -19.343 -27.543 1.00 37.78 275 MET A CA 1
ATOM 2062 C C . MET A 1 275 ? 5.810 -17.855 -27.650 1.00 37.78 275 MET A C 1
ATOM 2064 O O . MET A 1 275 ? 5.592 -17.324 -28.736 1.00 37.78 275 MET A O 1
ATOM 2068 N N . SER A 1 276 ? 5.752 -17.193 -26.494 1.00 40.81 276 SER A N 1
ATOM 2069 C CA . SER A 1 276 ? 5.611 -15.743 -26.354 1.00 40.81 276 SER A CA 1
ATOM 2070 C C . SER A 1 276 ? 6.855 -15.032 -26.894 1.00 40.81 276 SER A C 1
ATOM 2072 O O . SER A 1 276 ? 7.982 -15.391 -26.546 1.00 40.81 276 SER A O 1
ATOM 2074 N N . ARG A 1 277 ? 6.613 -14.023 -27.731 1.00 44.41 277 ARG A N 1
ATOM 2075 C CA . ARG A 1 277 ? 7.568 -13.222 -28.505 1.00 44.41 277 ARG A CA 1
ATOM 2076 C C . ARG A 1 277 ? 8.585 -12.511 -27.606 1.00 44.41 277 ARG A C 1
ATOM 2078 O O . ARG A 1 277 ? 8.214 -11.639 -26.829 1.00 44.41 277 ARG A O 1
ATOM 2085 N N . ARG A 1 278 ? 9.871 -12.856 -27.722 1.00 48.75 278 ARG A N 1
ATOM 2086 C CA . ARG A 1 278 ? 10.957 -11.931 -27.371 1.00 48.75 278 ARG A CA 1
ATOM 2087 C C . ARG A 1 278 ? 11.230 -11.099 -28.612 1.00 48.75 278 ARG A C 1
ATOM 2089 O O . ARG A 1 278 ? 11.804 -11.613 -29.563 1.00 48.75 278 ARG A O 1
ATOM 2096 N N . THR A 1 279 ? 10.795 -9.851 -28.590 1.00 59.50 279 THR A N 1
ATOM 2097 C CA . THR A 1 279 ? 11.132 -8.892 -29.636 1.00 59.50 279 THR A CA 1
ATOM 2098 C C . THR A 1 279 ? 12.569 -8.425 -29.412 1.00 59.50 279 THR A C 1
ATOM 2100 O O . THR A 1 279 ? 12.861 -7.840 -28.370 1.00 59.50 279 THR A O 1
ATOM 2103 N N . LEU A 1 280 ? 13.471 -8.742 -30.338 1.00 81.81 280 LEU A N 1
ATOM 2104 C CA . LEU A 1 280 ? 14.892 -8.380 -30.278 1.00 81.81 280 LEU A CA 1
ATOM 2105 C C . LEU A 1 280 ? 15.162 -7.294 -31.325 1.00 81.81 280 LEU A C 1
ATOM 2107 O O . LEU A 1 280 ? 14.846 -7.515 -32.488 1.00 81.81 280 LEU A O 1
ATOM 2111 N N . THR A 1 281 ? 15.731 -6.150 -30.935 1.00 92.38 281 THR A N 1
ATOM 2112 C CA . THR A 1 281 ? 16.148 -5.101 -31.884 1.00 92.38 281 THR A CA 1
ATOM 2113 C C . THR A 1 281 ? 17.662 -5.141 -32.080 1.00 92.38 281 THR A C 1
ATOM 2115 O O . THR A 1 281 ? 18.413 -5.243 -31.107 1.00 92.38 281 THR A O 1
ATOM 2118 N N . LYS A 1 282 ? 18.086 -5.081 -33.338 1.00 95.94 282 LYS A N 1
ATOM 2119 C CA . LYS A 1 282 ? 19.468 -5.107 -33.823 1.00 95.94 282 LYS A CA 1
ATOM 2120 C C . LYS A 1 282 ? 19.706 -3.946 -34.795 1.00 95.94 282 LYS A C 1
ATOM 2122 O O . LYS A 1 282 ? 18.736 -3.333 -35.234 1.00 95.94 282 LYS A O 1
ATOM 2127 N N . TYR A 1 283 ? 20.963 -3.657 -35.119 1.00 96.19 283 TYR A N 1
ATOM 2128 C CA . TYR A 1 283 ? 21.353 -2.514 -35.949 1.00 96.19 283 TYR A CA 1
ATOM 2129 C C . TYR A 1 283 ? 22.451 -2.886 -36.954 1.00 96.19 283 TYR A C 1
ATOM 2131 O O . TYR A 1 283 ? 23.245 -3.795 -36.697 1.00 96.19 283 TYR A O 1
ATOM 2139 N N . THR A 1 284 ? 22.507 -2.172 -38.074 1.00 95.75 284 THR A N 1
ATOM 2140 C CA . THR A 1 284 ? 23.547 -2.282 -39.112 1.00 95.75 284 THR A CA 1
ATOM 2141 C C . THR A 1 284 ? 24.544 -1.124 -39.022 1.00 95.75 284 THR A C 1
ATOM 2143 O O . THR A 1 284 ? 24.287 -0.113 -38.364 1.00 95.75 284 THR A O 1
ATOM 2146 N N . GLU A 1 285 ? 25.689 -1.256 -39.698 1.00 92.19 285 GLU A N 1
ATOM 2147 C CA . GLU A 1 285 ? 26.657 -0.156 -39.846 1.00 92.19 285 GLU A CA 1
ATOM 2148 C C . GLU A 1 285 ? 26.110 0.979 -40.725 1.00 92.19 285 GLU A C 1
ATOM 2150 O O . GLU A 1 285 ? 26.493 2.127 -40.542 1.00 92.19 285 GLU A O 1
ATOM 2155 N N . SER A 1 286 ? 25.158 0.677 -41.613 1.00 90.06 286 SER A N 1
ATOM 2156 C CA . SER A 1 286 ? 24.463 1.644 -42.476 1.00 90.06 286 SER A CA 1
ATOM 2157 C C . SER A 1 286 ? 23.233 2.294 -41.824 1.00 90.06 286 SER A C 1
ATOM 2159 O O . SER A 1 286 ? 22.506 3.040 -42.473 1.00 90.06 286 SER A O 1
ATOM 2161 N N . HIS A 1 287 ? 23.051 2.103 -40.511 1.00 94.06 287 HIS A N 1
ATOM 2162 C CA . HIS A 1 287 ? 22.039 2.761 -39.678 1.00 94.06 287 HIS A CA 1
ATOM 2163 C C . HIS A 1 287 ? 20.578 2.343 -39.914 1.00 94.06 287 HIS A C 1
ATOM 2165 O O . HIS A 1 287 ? 19.651 3.111 -39.618 1.00 94.06 287 HIS A O 1
ATOM 2171 N N . GLU A 1 288 ? 20.348 1.109 -40.350 1.00 95.38 288 GLU A N 1
ATOM 2172 C CA . GLU A 1 288 ? 19.057 0.435 -40.256 1.00 95.38 288 GLU A CA 1
ATOM 2173 C C . GLU A 1 288 ? 18.860 -0.195 -38.868 1.00 95.38 288 GLU A C 1
ATOM 2175 O O . GLU A 1 288 ? 19.784 -0.746 -38.262 1.00 95.38 288 GLU A O 1
ATOM 2180 N N . TRP A 1 289 ? 17.626 -0.161 -38.364 1.00 96.12 289 TRP A N 1
ATOM 2181 C CA . TRP A 1 289 ? 17.197 -0.972 -37.228 1.00 96.12 289 TRP A CA 1
ATOM 2182 C C . TRP A 1 289 ? 16.422 -2.197 -37.713 1.00 96.12 289 TRP A C 1
ATOM 2184 O O . TRP A 1 289 ? 15.641 -2.136 -38.660 1.00 96.12 289 TRP A O 1
ATOM 2194 N N . VAL A 1 290 ? 16.606 -3.316 -37.014 1.00 96.75 290 VAL A N 1
ATOM 2195 C CA . VAL A 1 290 ? 16.046 -4.629 -37.347 1.00 96.75 290 VAL A CA 1
ATOM 2196 C C . VAL A 1 290 ? 15.346 -5.194 -36.118 1.00 96.75 290 VAL A C 1
ATOM 2198 O O . VAL A 1 290 ? 15.985 -5.637 -35.164 1.00 96.75 290 VAL A O 1
ATOM 2201 N N . LYS A 1 291 ? 14.014 -5.172 -36.116 1.00 95.12 291 LYS A N 1
ATOM 2202 C CA . LYS A 1 291 ? 13.176 -5.663 -35.017 1.00 95.12 291 LYS A CA 1
ATOM 2203 C C . LYS A 1 291 ? 12.643 -7.055 -35.335 1.00 95.12 291 LYS A C 1
ATOM 2205 O O . LYS A 1 291 ? 11.787 -7.220 -36.199 1.00 95.12 291 LYS A O 1
ATOM 2210 N N . ILE A 1 292 ? 13.132 -8.049 -34.609 1.00 91.81 292 ILE A N 1
ATOM 2211 C CA . ILE A 1 292 ? 12.898 -9.470 -34.865 1.00 91.81 292 ILE A CA 1
ATOM 2212 C C . ILE A 1 292 ? 11.702 -9.959 -34.047 1.00 91.81 292 ILE A C 1
ATOM 2214 O O . ILE A 1 292 ? 11.680 -9.842 -32.820 1.00 91.81 292 ILE A O 1
ATOM 2218 N N . ASP A 1 293 ? 10.731 -10.556 -34.731 1.00 85.00 293 ASP A N 1
ATOM 2219 C CA . ASP A 1 293 ? 9.581 -11.266 -34.179 1.00 85.00 293 ASP A CA 1
ATOM 2220 C C . ASP A 1 293 ? 9.516 -12.671 -34.802 1.00 85.00 293 ASP A C 1
ATOM 2222 O O . ASP A 1 293 ? 8.964 -12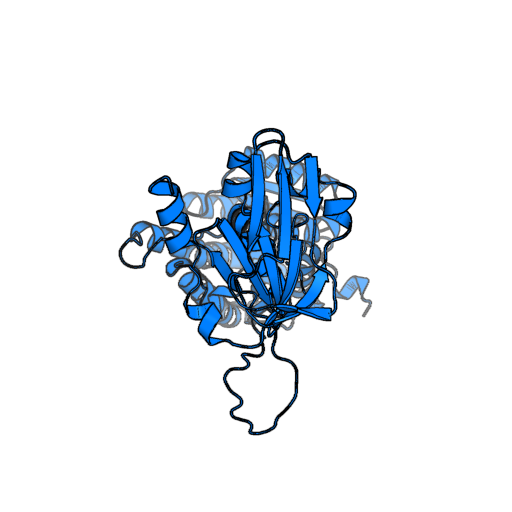.880 -35.880 1.00 85.00 293 ASP A O 1
ATOM 2226 N N . ASN A 1 294 ? 10.084 -13.650 -34.091 1.00 84.56 294 ASN A N 1
ATOM 2227 C CA . ASN A 1 294 ? 10.274 -15.029 -34.555 1.00 84.56 294 ASN A CA 1
ATOM 2228 C C . ASN A 1 294 ? 11.156 -15.126 -35.809 1.00 84.56 294 ASN A C 1
ATOM 2230 O O . ASN A 1 294 ? 12.366 -14.963 -35.700 1.00 84.56 294 ASN A O 1
ATOM 2234 N N . ASP A 1 295 ? 10.567 -15.470 -36.950 1.00 89.38 295 ASP A N 1
ATOM 2235 C CA . ASP A 1 295 ? 11.193 -15.632 -38.262 1.00 89.38 295 ASP A CA 1
ATOM 2236 C C . ASP A 1 295 ? 10.951 -14.427 -39.181 1.00 89.38 295 ASP A C 1
ATOM 2238 O O . ASP A 1 295 ? 11.360 -14.452 -40.337 1.00 89.38 295 ASP A O 1
ATOM 2242 N N . VAL A 1 296 ? 10.308 -13.369 -38.674 1.00 93.94 296 VAL A N 1
ATOM 2243 C CA . VAL A 1 296 ? 10.078 -12.122 -39.405 1.00 93.94 296 VAL A CA 1
ATOM 2244 C C . VAL A 1 296 ? 10.833 -10.983 -38.735 1.00 93.94 296 VAL A C 1
ATOM 2246 O O . VAL A 1 296 ? 10.711 -10.763 -37.530 1.00 93.94 296 VAL A O 1
ATOM 2249 N N . ALA A 1 297 ? 11.593 -10.230 -39.517 1.00 96.00 297 ALA A N 1
ATOM 2250 C CA . ALA A 1 297 ? 12.230 -8.996 -39.094 1.00 96.00 297 ALA A CA 1
ATOM 2251 C C . ALA A 1 297 ? 11.510 -7.798 -39.720 1.00 96.00 297 ALA A C 1
ATOM 2253 O O . ALA A 1 297 ? 11.144 -7.831 -40.889 1.00 96.00 297 ALA A O 1
ATOM 2254 N N . THR A 1 298 ? 11.278 -6.752 -38.929 1.00 97.69 298 THR A N 1
ATOM 2255 C CA . THR A 1 298 ? 10.813 -5.438 -39.399 1.00 97.69 298 THR A CA 1
ATOM 2256 C C . THR A 1 298 ? 12.012 -4.506 -39.486 1.00 97.69 298 THR A C 1
ATOM 2258 O O . THR A 1 298 ? 12.764 -4.424 -38.516 1.00 97.69 298 THR A O 1
ATOM 2261 N N . ILE A 1 299 ? 12.176 -3.828 -40.619 1.00 97.62 299 ILE A N 1
ATOM 2262 C CA . ILE A 1 299 ? 13.343 -3.005 -40.933 1.00 97.62 299 ILE A CA 1
ATOM 2263 C C . ILE A 1 299 ? 12.906 -1.564 -41.182 1.00 97.62 299 ILE A C 1
ATOM 2265 O O . ILE A 1 299 ? 11.881 -1.316 -41.822 1.00 97.62 299 ILE A O 1
ATOM 2269 N N . GLY A 1 300 ? 13.687 -0.615 -40.679 1.00 97.00 300 GLY A N 1
ATOM 2270 C CA . GLY A 1 300 ? 13.584 0.809 -40.989 1.00 97.00 300 GLY A CA 1
ATOM 2271 C C . GLY A 1 300 ? 14.918 1.510 -40.751 1.00 97.00 300 GLY A C 1
ATOM 2272 O O . GLY A 1 300 ? 15.878 0.873 -40.326 1.00 97.00 300 GLY A O 1
ATOM 2273 N N . ILE A 1 301 ? 14.984 2.817 -41.001 1.00 95.94 301 ILE A N 1
ATOM 2274 C CA . ILE A 1 301 ? 16.181 3.618 -40.704 1.00 95.94 301 ILE A CA 1
ATOM 2275 C C . ILE A 1 301 ? 16.095 4.222 -39.299 1.00 95.94 301 ILE A C 1
ATOM 2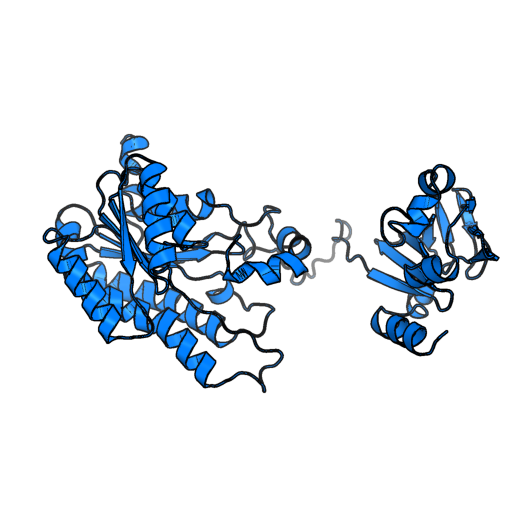277 O O . ILE A 1 301 ? 15.005 4.537 -38.816 1.00 95.94 301 ILE A O 1
ATOM 2281 N N . THR A 1 302 ? 17.230 4.349 -38.614 1.00 95.81 302 THR A N 1
ATOM 2282 C CA . THR A 1 302 ? 17.283 4.893 -37.244 1.00 95.81 302 THR A CA 1
ATOM 2283 C C . THR A 1 302 ? 17.016 6.397 -37.182 1.00 95.81 302 THR A C 1
ATOM 2285 O O . THR A 1 302 ? 17.080 7.113 -38.185 1.00 95.81 302 THR A O 1
ATOM 2288 N N . ASP A 1 303 ? 16.787 6.905 -35.967 1.00 94.44 303 ASP A N 1
ATOM 2289 C CA . ASP A 1 303 ? 16.688 8.351 -35.737 1.00 94.44 303 ASP A CA 1
ATOM 2290 C C . ASP A 1 303 ? 17.971 9.108 -36.138 1.00 94.44 303 ASP A C 1
ATOM 2292 O O . ASP A 1 303 ? 17.916 10.220 -36.663 1.00 94.44 303 ASP A O 1
ATOM 2296 N N . TYR A 1 304 ? 19.141 8.487 -35.963 1.00 93.38 304 TYR A N 1
ATOM 2297 C CA . TYR A 1 304 ? 20.410 9.057 -36.418 1.00 93.38 304 TYR A CA 1
ATOM 2298 C C . TYR A 1 304 ? 20.435 9.230 -37.945 1.00 93.38 304 TYR A C 1
ATOM 2300 O O . TYR A 1 304 ? 20.701 10.328 -38.440 1.00 93.38 304 TYR A O 1
ATOM 2308 N N . ALA A 1 305 ? 20.075 8.173 -38.682 1.00 92.38 305 ALA A N 1
ATOM 2309 C CA . ALA A 1 305 ? 20.054 8.174 -40.143 1.00 92.38 305 ALA A CA 1
ATOM 2310 C C . ALA A 1 305 ? 19.107 9.239 -40.706 1.00 92.38 305 ALA A C 1
ATOM 2312 O O . ALA A 1 305 ? 19.497 10.035 -41.561 1.00 92.38 305 ALA A O 1
ATOM 2313 N N . GLN A 1 306 ? 17.871 9.310 -40.197 1.00 93.81 306 GLN A N 1
ATOM 2314 C CA . GLN A 1 306 ? 16.904 10.285 -40.710 1.00 93.81 306 GLN A CA 1
ATOM 2315 C C . GLN A 1 306 ? 17.351 11.732 -40.439 1.00 93.81 306 GLN A C 1
ATOM 2317 O O . GLN A 1 306 ? 17.185 12.597 -41.299 1.00 93.81 306 GLN A O 1
ATOM 2322 N N . ASN A 1 307 ? 17.995 12.001 -39.296 1.00 90.62 307 ASN A N 1
ATOM 2323 C CA . ASN A 1 307 ? 18.534 13.330 -38.996 1.00 90.62 307 ASN A CA 1
ATOM 2324 C C . ASN A 1 307 ? 19.673 13.717 -39.960 1.00 90.62 307 ASN A C 1
ATOM 2326 O O . ASN A 1 307 ? 19.754 14.876 -40.393 1.00 90.62 307 ASN A O 1
ATOM 2330 N N . ALA A 1 308 ? 20.529 12.758 -40.333 1.00 89.69 308 ALA A N 1
ATOM 2331 C CA . ALA A 1 308 ? 21.591 12.969 -41.316 1.00 89.69 308 ALA A CA 1
ATOM 2332 C C . ALA A 1 308 ? 21.006 13.334 -42.694 1.00 89.69 308 ALA A C 1
ATOM 2334 O O . ALA A 1 308 ? 21.365 14.376 -43.261 1.00 89.69 308 ALA A O 1
ATOM 2335 N N . LEU A 1 309 ? 20.019 12.561 -43.162 1.00 88.25 309 LEU A N 1
ATOM 2336 C CA . LEU A 1 309 ? 19.305 12.787 -44.426 1.00 88.25 309 LEU A CA 1
ATOM 2337 C C . LEU A 1 309 ? 18.529 14.119 -44.435 1.00 88.25 309 LEU A C 1
ATOM 2339 O O . LEU A 1 309 ? 18.481 14.820 -45.443 1.00 88.25 309 LEU A O 1
ATOM 2343 N N . GLY A 1 310 ? 17.987 14.553 -43.296 1.00 88.06 310 GLY A N 1
ATOM 2344 C CA . GLY A 1 310 ? 17.110 15.722 -43.227 1.00 88.06 310 GLY A CA 1
ATOM 2345 C C . GLY A 1 310 ? 15.701 15.407 -43.735 1.00 88.06 310 GLY A C 1
ATOM 2346 O O . GLY A 1 310 ? 15.224 14.284 -43.607 1.00 88.06 310 GLY A O 1
ATOM 2347 N N . ASP A 1 311 ? 14.999 16.404 -44.281 1.00 92.25 311 ASP A N 1
ATOM 2348 C CA . ASP A 1 311 ? 13.603 16.233 -44.699 1.00 92.25 311 ASP A CA 1
ATOM 2349 C C . ASP A 1 311 ? 13.471 15.214 -45.841 1.00 92.25 311 ASP A C 1
ATOM 2351 O O . ASP A 1 311 ? 13.890 15.483 -46.968 1.00 92.25 311 ASP A O 1
ATOM 2355 N N . VAL A 1 312 ? 12.838 14.075 -45.548 1.00 94.62 312 VAL A N 1
ATOM 2356 C CA . VAL A 1 312 ? 12.547 13.011 -46.515 1.00 94.62 312 VAL A CA 1
ATOM 2357 C C . VAL A 1 312 ? 11.371 13.430 -47.396 1.00 94.62 312 VAL A C 1
ATOM 2359 O O . VAL A 1 312 ? 10.318 13.859 -46.905 1.00 94.62 312 VAL A O 1
ATOM 2362 N N . VAL A 1 313 ? 11.553 13.314 -48.708 1.00 95.19 313 VAL A N 1
ATOM 2363 C CA . VAL A 1 313 ? 10.605 13.761 -49.740 1.00 95.19 313 VAL A CA 1
ATOM 2364 C C . VAL A 1 313 ? 10.087 12.624 -50.613 1.00 95.19 313 VAL A C 1
ATOM 2366 O O . VAL A 1 313 ? 8.990 12.753 -51.147 1.00 95.19 313 VAL A O 1
ATOM 2369 N N . TYR A 1 314 ? 10.814 11.509 -50.706 1.00 96.06 314 TYR A N 1
ATOM 2370 C CA . TYR A 1 314 ? 10.380 10.313 -51.425 1.00 96.06 314 TYR A CA 1
ATOM 2371 C C . TYR A 1 314 ? 10.888 9.050 -50.725 1.00 96.06 314 TYR A C 1
ATOM 2373 O O . TYR A 1 314 ? 11.976 9.044 -50.149 1.00 96.06 314 TYR A O 1
ATOM 2381 N N . VAL A 1 315 ? 10.070 7.999 -50.740 1.00 96.25 315 VAL A N 1
ATOM 2382 C CA . VAL A 1 315 ? 10.401 6.681 -50.194 1.00 96.25 315 VAL A CA 1
ATOM 2383 C C . VAL A 1 315 ? 9.871 5.624 -51.150 1.00 96.25 315 VAL A C 1
ATOM 2385 O O . VAL A 1 315 ? 8.683 5.615 -51.473 1.00 96.25 315 VAL A O 1
ATOM 2388 N N . GLU A 1 316 ? 10.745 4.711 -51.543 1.00 96.38 316 GLU A N 1
ATOM 2389 C CA . GLU A 1 316 ? 10.438 3.498 -52.283 1.00 96.38 316 GLU A CA 1
ATOM 2390 C C . GLU A 1 316 ? 10.685 2.289 -51.383 1.00 96.38 316 GLU A C 1
ATOM 2392 O O . GLU A 1 316 ? 11.726 2.180 -50.732 1.00 96.38 316 GLU A O 1
ATOM 2397 N N . VAL A 1 317 ? 9.698 1.398 -51.322 1.00 96.62 317 VAL A N 1
ATOM 2398 C CA . VAL A 1 317 ? 9.721 0.173 -50.515 1.00 96.62 317 VAL A CA 1
ATOM 2399 C C . VAL A 1 317 ? 9.650 -1.044 -51.442 1.00 96.62 317 VAL A C 1
ATOM 2401 O O . VAL A 1 317 ? 9.043 -0.934 -52.510 1.00 96.62 317 VAL A O 1
ATOM 2404 N N . PRO A 1 318 ? 10.215 -2.199 -51.049 1.00 96.19 318 PRO A N 1
ATOM 2405 C CA . PRO A 1 318 ? 10.242 -3.381 -51.905 1.00 96.19 318 PRO A CA 1
ATOM 2406 C C . PRO A 1 318 ? 8.847 -3.941 -52.189 1.00 96.19 318 PRO A C 1
ATOM 2408 O O . PRO A 1 318 ? 7.902 -3.752 -51.414 1.00 96.19 318 PRO A O 1
ATOM 2411 N N . GLU A 1 319 ? 8.731 -4.706 -53.273 1.00 93.75 319 GLU A N 1
ATOM 2412 C CA . GLU A 1 319 ? 7.528 -5.488 -53.551 1.00 93.75 319 GLU A CA 1
ATOM 2413 C C . GLU A 1 319 ? 7.430 -6.700 -52.612 1.00 93.75 319 GLU A C 1
ATOM 2415 O O . GLU A 1 319 ? 8.414 -7.379 -52.313 1.00 93.75 319 GLU A O 1
ATOM 2420 N N . VAL A 1 320 ? 6.215 -6.963 -52.125 1.00 95.44 320 VAL A N 1
ATOM 2421 C CA . VAL A 1 320 ? 5.912 -8.150 -51.315 1.00 95.44 320 VAL A CA 1
ATOM 2422 C C . VAL A 1 320 ? 6.037 -9.400 -52.188 1.00 95.44 320 VAL A C 1
ATOM 2424 O O . VAL A 1 320 ? 5.698 -9.360 -53.365 1.00 95.44 320 VAL A O 1
ATOM 2427 N N . ASP A 1 321 ? 6.493 -10.497 -51.587 1.00 93.56 321 ASP A N 1
ATOM 2428 C CA . ASP A 1 321 ? 6.800 -11.797 -52.196 1.00 93.56 321 ASP A CA 1
ATOM 2429 C C . ASP A 1 321 ? 8.125 -11.875 -52.983 1.00 93.56 321 ASP A C 1
ATOM 2431 O O . ASP A 1 321 ? 8.487 -12.962 -53.437 1.00 93.56 321 ASP A O 1
ATOM 2435 N N . ASN A 1 322 ? 8.905 -10.789 -53.069 1.00 94.62 322 ASN A N 1
ATOM 2436 C CA . ASN A 1 322 ? 10.265 -10.847 -53.618 1.00 94.62 322 ASN A CA 1
ATOM 2437 C C . ASN A 1 322 ? 11.221 -11.606 -52.681 1.00 94.62 322 ASN A C 1
ATOM 2439 O O . ASN A 1 322 ? 11.217 -11.389 -51.465 1.00 94.62 322 ASN A O 1
ATOM 2443 N N . GLU A 1 323 ? 12.059 -12.471 -53.256 1.00 96.50 323 GLU A N 1
ATOM 2444 C CA . GLU A 1 323 ? 13.226 -13.048 -52.581 1.00 96.50 323 GLU A CA 1
ATOM 2445 C C . GLU A 1 323 ? 14.422 -12.114 -52.761 1.00 96.50 323 GLU A C 1
ATOM 2447 O O . GLU A 1 323 ? 14.676 -11.655 -53.872 1.00 96.50 323 GLU A O 1
ATOM 2452 N N . VAL A 1 324 ? 15.119 -11.828 -51.664 1.00 95.88 324 VAL A N 1
ATOM 2453 C CA . VAL A 1 324 ? 16.257 -10.907 -51.616 1.00 95.88 324 VAL A CA 1
ATOM 2454 C C . VAL A 1 324 ? 17.405 -11.530 -50.832 1.00 95.88 324 VAL A C 1
ATOM 2456 O O . VAL A 1 324 ? 17.178 -12.293 -49.885 1.00 95.88 324 VAL A O 1
ATOM 2459 N N . GLU A 1 325 ? 18.632 -11.193 -51.203 1.00 95.88 325 GLU A N 1
ATOM 2460 C CA . GLU A 1 325 ? 19.849 -11.612 -50.499 1.00 95.88 325 GLU A CA 1
ATOM 2461 C C . GLU A 1 325 ? 20.406 -10.465 -49.643 1.00 95.88 325 GLU A C 1
ATOM 2463 O O . GLU A 1 325 ? 20.159 -9.291 -49.913 1.00 95.88 325 GLU A O 1
ATOM 2468 N N . VAL A 1 326 ? 21.154 -10.790 -48.585 1.00 94.88 326 VAL A N 1
ATOM 2469 C CA . VAL A 1 326 ? 21.818 -9.780 -47.745 1.00 94.88 326 VAL A CA 1
ATOM 2470 C C . VAL A 1 326 ? 22.643 -8.796 -48.589 1.00 94.88 326 VAL A C 1
ATOM 2472 O O . VAL A 1 326 ? 23.306 -9.190 -49.547 1.00 94.88 326 VAL A O 1
ATOM 2475 N N . ASP A 1 327 ? 22.597 -7.517 -48.216 1.00 91.69 327 ASP A N 1
ATOM 2476 C CA . ASP A 1 327 ? 23.232 -6.391 -48.916 1.00 91.69 327 ASP A CA 1
ATOM 2477 C C . ASP A 1 327 ? 22.675 -6.115 -50.331 1.00 91.69 327 ASP A C 1
ATOM 2479 O O . ASP A 1 327 ? 23.264 -5.357 -51.104 1.00 91.69 327 ASP A O 1
ATOM 2483 N N . GLU A 1 328 ? 21.514 -6.674 -50.685 1.00 95.00 328 GLU A N 1
ATOM 2484 C CA . GLU A 1 328 ? 20.767 -6.275 -51.880 1.00 95.00 328 GLU A CA 1
ATOM 2485 C C . GLU A 1 328 ? 20.006 -4.960 -51.644 1.00 95.00 328 GLU A C 1
ATOM 2487 O O . GLU A 1 328 ? 19.460 -4.720 -50.562 1.00 95.00 328 GLU A O 1
ATOM 2492 N N . VAL A 1 329 ? 19.952 -4.101 -52.667 1.00 95.12 329 VAL A N 1
ATOM 2493 C CA . VAL A 1 329 ? 19.155 -2.867 -52.638 1.00 95.12 329 VAL A CA 1
ATOM 2494 C C . VAL A 1 329 ? 17.683 -3.218 -52.816 1.00 95.12 329 VAL A C 1
ATOM 2496 O O . VAL A 1 329 ? 17.282 -3.747 -53.850 1.00 95.12 329 VAL A O 1
ATOM 2499 N N . VAL A 1 330 ? 16.871 -2.884 -51.818 1.00 95.62 330 VAL A N 1
ATOM 2500 C CA . VAL A 1 330 ? 15.442 -3.234 -51.768 1.00 95.62 330 VAL A CA 1
ATOM 2501 C C . VAL A 1 330 ? 14.520 -2.017 -51.755 1.00 95.62 330 VAL A C 1
ATOM 2503 O O . VAL A 1 330 ? 13.306 -2.159 -51.860 1.00 95.62 330 VAL A O 1
ATOM 2506 N N . GLY A 1 331 ? 15.068 -0.814 -51.617 1.00 93.88 331 GLY A N 1
ATOM 2507 C CA . GLY A 1 331 ? 14.297 0.423 -51.611 1.00 93.88 331 GLY A CA 1
ATOM 2508 C C . GLY A 1 331 ? 15.192 1.648 -51.691 1.00 93.88 331 GLY A C 1
ATOM 2509 O O . GLY A 1 331 ? 16.416 1.536 -51.712 1.00 93.88 331 GLY A O 1
ATOM 2510 N N . ILE A 1 332 ? 14.574 2.825 -51.727 1.00 94.00 332 ILE A N 1
ATOM 2511 C CA . ILE A 1 332 ? 15.267 4.110 -51.856 1.00 94.00 332 ILE A CA 1
ATOM 2512 C C . ILE A 1 332 ? 14.612 5.114 -50.913 1.00 94.00 332 ILE A C 1
ATOM 2514 O O . ILE A 1 332 ? 13.388 5.192 -50.823 1.00 94.00 332 ILE A O 1
ATOM 2518 N N . VAL A 1 333 ? 15.415 5.918 -50.224 1.00 94.38 333 VAL A N 1
ATOM 2519 C CA . VAL A 1 333 ? 14.949 7.084 -49.468 1.00 94.38 333 VAL A CA 1
ATOM 2520 C C . VAL A 1 333 ? 15.608 8.329 -50.047 1.00 94.38 333 VAL A C 1
ATOM 2522 O O . VAL A 1 333 ? 16.830 8.463 -50.032 1.00 94.38 333 VAL A O 1
ATOM 2525 N N . GLU A 1 334 ? 14.799 9.270 -50.530 1.00 92.62 334 GLU A N 1
ATOM 2526 C CA . GLU A 1 334 ? 15.282 10.572 -50.989 1.00 92.62 334 GLU A CA 1
ATOM 2527 C C . GLU A 1 334 ? 14.885 11.676 -50.025 1.00 92.62 334 GLU A C 1
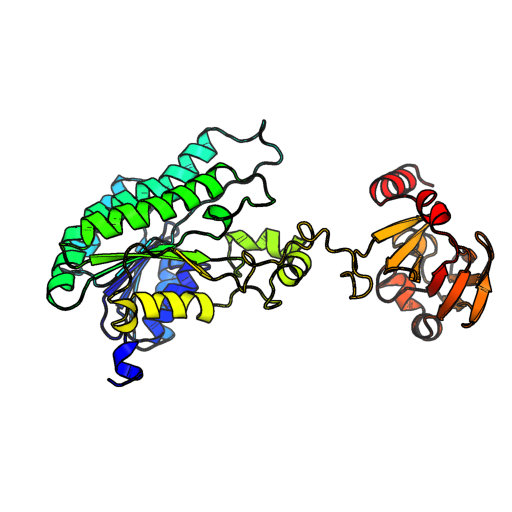ATOM 2529 O O . GLU A 1 334 ? 13.753 11.769 -49.538 1.00 92.62 334 GLU A O 1
ATOM 2534 N N . SER A 1 335 ? 15.834 12.566 -49.794 1.00 93.75 335 SER A N 1
ATOM 2535 C CA . SER A 1 335 ? 15.684 13.751 -48.970 1.00 93.75 335 SER A CA 1
ATOM 2536 C C . SER A 1 335 ? 16.039 15.003 -49.759 1.00 93.75 335 SER A C 1
ATOM 2538 O O . SER A 1 335 ? 16.563 14.953 -50.870 1.00 93.75 335 SER A O 1
ATOM 2540 N N . VAL A 1 336 ? 15.825 16.162 -49.144 1.00 89.94 336 VAL A N 1
ATOM 2541 C CA . VAL A 1 336 ? 16.291 17.444 -49.696 1.00 89.94 336 VAL A CA 1
ATOM 2542 C C . VAL A 1 336 ? 17.819 17.568 -49.775 1.00 89.94 336 VAL A C 1
ATOM 2544 O O . VAL A 1 336 ? 18.310 18.518 -50.382 1.00 89.94 336 VAL A O 1
ATOM 2547 N N . LYS A 1 337 ? 18.578 16.663 -49.141 1.00 87.31 337 LYS A N 1
ATOM 2548 C CA . LYS A 1 337 ? 20.048 16.696 -49.123 1.00 87.31 337 LYS A CA 1
ATOM 2549 C C . LYS A 1 337 ? 20.680 15.639 -50.026 1.00 87.31 337 LYS A C 1
ATOM 2551 O O . LYS A 1 337 ? 21.714 15.912 -50.632 1.00 87.31 337 LYS A O 1
ATOM 2556 N N . SER A 1 338 ? 20.097 14.446 -50.077 1.00 86.94 338 SER A N 1
ATOM 2557 C CA . SER A 1 338 ? 20.674 13.270 -50.734 1.00 86.94 338 SER A CA 1
ATOM 2558 C C . SER A 1 338 ? 19.633 12.190 -51.030 1.00 86.94 338 SER A C 1
ATOM 2560 O O . SER A 1 338 ? 18.590 12.122 -50.375 1.00 86.94 338 SER A O 1
ATOM 2562 N N . THR A 1 339 ? 19.982 11.309 -51.965 1.00 90.31 339 THR A N 1
ATOM 2563 C CA . THR A 1 339 ? 19.326 10.018 -52.213 1.00 90.31 339 THR A CA 1
ATOM 2564 C C . THR A 1 339 ? 20.161 8.912 -51.572 1.00 90.31 339 THR A C 1
ATOM 2566 O O . THR A 1 339 ? 21.392 8.949 -51.644 1.00 90.31 339 THR A O 1
ATOM 2569 N N . SER A 1 340 ? 19.509 7.954 -50.918 1.00 90.06 340 SER A N 1
ATOM 2570 C CA . SER A 1 340 ? 20.165 6.823 -50.264 1.00 90.06 340 SER A CA 1
ATOM 2571 C C . SER A 1 340 ? 19.427 5.526 -50.557 1.00 90.06 340 SER A C 1
ATOM 2573 O O . SER A 1 340 ? 18.220 5.426 -50.334 1.00 90.06 340 SER A O 1
ATOM 2575 N N . ASP A 1 341 ? 20.176 4.544 -51.046 1.00 92.88 341 ASP A N 1
ATOM 2576 C CA . ASP A 1 341 ? 19.691 3.183 -51.245 1.00 92.88 341 ASP A CA 1
ATOM 2577 C C . ASP A 1 341 ? 19.495 2.500 -49.889 1.00 92.88 341 ASP A C 1
ATOM 2579 O O . ASP A 1 341 ? 20.274 2.707 -48.956 1.00 92.88 341 ASP A O 1
ATOM 2583 N N . ILE A 1 342 ? 18.450 1.684 -49.787 1.00 92.31 342 ILE A N 1
ATOM 2584 C CA . ILE A 1 342 ? 18.150 0.870 -48.612 1.00 92.31 342 ILE A CA 1
ATOM 2585 C C . ILE A 1 342 ? 18.561 -0.562 -48.904 1.00 92.31 342 ILE A C 1
ATOM 2587 O O . ILE A 1 342 ? 17.999 -1.210 -49.791 1.00 92.31 342 ILE A O 1
ATOM 2591 N N . TYR A 1 343 ? 19.515 -1.051 -48.120 1.00 92.62 343 TYR A N 1
ATOM 2592 C CA . TYR A 1 343 ? 20.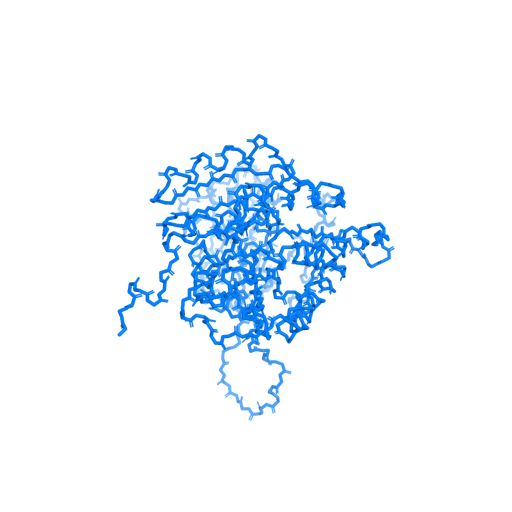036 -2.406 -48.214 1.00 92.62 343 TYR A CA 1
ATOM 2593 C C . TYR A 1 343 ? 19.293 -3.325 -47.245 1.00 92.62 343 TYR A C 1
ATOM 2595 O O . TYR A 1 343 ? 18.970 -2.933 -46.119 1.00 92.62 343 TYR A O 1
ATOM 2603 N N . THR A 1 344 ? 19.005 -4.560 -47.658 1.00 95.25 344 THR A N 1
ATOM 2604 C CA . THR A 1 344 ? 18.436 -5.542 -46.730 1.00 95.25 344 THR A CA 1
ATOM 2605 C C . THR A 1 344 ? 19.534 -6.170 -45.862 1.00 95.25 344 THR A C 1
ATOM 2607 O O . THR A 1 344 ? 20.490 -6.739 -46.385 1.00 95.25 344 THR A O 1
ATOM 2610 N N . PRO A 1 345 ? 19.411 -6.136 -44.523 1.00 95.12 345 PRO A N 1
ATOM 2611 C CA . PRO A 1 345 ? 20.401 -6.737 -43.628 1.00 95.12 345 PRO A CA 1
ATOM 2612 C C . PRO A 1 345 ? 20.280 -8.259 -43.510 1.00 95.12 345 PRO A C 1
ATOM 2614 O O . PRO A 1 345 ? 21.048 -8.882 -42.777 1.00 95.12 345 PRO A O 1
ATOM 2617 N N . LEU A 1 346 ? 19.267 -8.849 -44.148 1.00 96.62 346 LEU A N 1
ATOM 2618 C CA . LEU A 1 346 ? 18.931 -10.264 -44.056 1.00 96.62 346 LEU A CA 1
ATOM 2619 C C . LEU A 1 346 ? 18.505 -10.785 -45.423 1.00 96.62 346 LEU A C 1
ATOM 2621 O O . LEU A 1 346 ? 17.811 -10.085 -46.164 1.00 96.62 346 LEU A O 1
ATOM 2625 N N . SER A 1 347 ? 18.852 -12.035 -45.695 1.00 97.38 347 SER A N 1
ATOM 2626 C CA . SER A 1 347 ? 18.365 -12.781 -46.852 1.00 97.38 347 SER A CA 1
ATOM 2627 C C . SER A 1 347 ? 16.993 -13.383 -46.532 1.00 97.38 347 SER A C 1
ATOM 2629 O O . SER A 1 347 ? 16.745 -13.825 -45.403 1.00 97.38 347 SER A O 1
ATOM 2631 N N . GLY A 1 348 ? 16.074 -13.434 -47.495 1.00 96.69 348 GLY A N 1
ATOM 2632 C CA . GLY A 1 348 ? 14.740 -14.001 -47.287 1.00 96.69 348 GLY A CA 1
ATOM 2633 C C . GLY A 1 348 ? 13.661 -13.440 -48.204 1.00 96.69 348 GLY A C 1
ATOM 2634 O O . GLY A 1 348 ? 13.945 -12.871 -49.249 1.00 96.69 348 GLY A O 1
ATOM 2635 N N . THR A 1 349 ? 12.401 -13.609 -47.805 1.00 97.69 349 THR A N 1
ATOM 2636 C CA . THR A 1 349 ? 11.242 -13.168 -48.597 1.00 97.69 349 THR A CA 1
ATOM 2637 C C . THR A 1 349 ? 10.601 -11.936 -47.973 1.00 97.69 349 THR A C 1
ATOM 2639 O O . THR A 1 349 ? 10.289 -11.942 -46.777 1.00 97.69 349 THR A O 1
ATOM 2642 N N . ILE A 1 350 ? 10.349 -10.893 -48.762 1.00 97.50 350 ILE A N 1
ATOM 2643 C CA . ILE A 1 350 ? 9.601 -9.713 -48.316 1.00 97.50 350 ILE A CA 1
ATOM 2644 C C . ILE A 1 350 ? 8.149 -10.115 -48.053 1.00 97.50 350 ILE A C 1
ATOM 2646 O O . ILE A 1 350 ? 7.454 -10.596 -48.940 1.00 97.50 350 ILE A O 1
ATOM 2650 N N . VAL A 1 351 ? 7.673 -9.922 -46.824 1.00 96.50 351 VAL A N 1
ATOM 2651 C CA . VAL A 1 351 ? 6.314 -10.316 -46.407 1.00 96.50 351 VAL A CA 1
ATOM 2652 C C . VAL A 1 351 ? 5.381 -9.132 -46.185 1.00 96.50 351 VAL A C 1
ATOM 2654 O O . VAL A 1 351 ? 4.174 -9.321 -46.055 1.00 96.50 351 VAL A O 1
ATOM 2657 N N . ASP A 1 352 ? 5.927 -7.920 -46.089 1.00 97.38 352 ASP A N 1
ATOM 2658 C CA . ASP A 1 352 ? 5.151 -6.693 -45.920 1.00 97.38 352 ASP A CA 1
ATOM 2659 C C . ASP A 1 352 ? 5.995 -5.472 -46.302 1.00 97.38 352 ASP A C 1
ATOM 2661 O O . ASP A 1 352 ? 7.204 -5.454 -46.069 1.00 97.38 352 ASP A O 1
ATOM 2665 N N . ALA A 1 353 ? 5.356 -4.430 -46.820 1.00 96.94 353 ALA A N 1
ATOM 2666 C CA . ALA A 1 353 ? 5.997 -3.173 -47.191 1.00 96.94 353 ALA A CA 1
ATOM 2667 C C . ALA A 1 353 ? 5.092 -2.006 -46.782 1.00 96.94 353 ALA A C 1
ATOM 2669 O O . ALA A 1 353 ? 3.886 -2.007 -47.054 1.00 96.94 353 ALA A O 1
ATOM 2670 N N . ASN A 1 354 ? 5.644 -1.012 -46.086 1.00 96.75 354 ASN A N 1
ATOM 2671 C CA . ASN A 1 354 ? 4.842 0.027 -45.452 1.00 96.75 354 ASN A CA 1
ATOM 2672 C C . ASN A 1 354 ? 4.380 1.081 -46.465 1.00 96.75 354 ASN A C 1
ATOM 2674 O O . ASN A 1 354 ? 5.019 2.106 -46.679 1.00 96.75 354 ASN A O 1
ATOM 2678 N N . LYS A 1 355 ? 3.202 0.878 -47.050 1.00 95.56 355 LYS A N 1
ATOM 2679 C CA . LYS A 1 355 ? 2.614 1.847 -47.992 1.00 95.56 355 LYS A CA 1
ATOM 2680 C C . LYS A 1 355 ? 2.374 3.227 -47.369 1.00 95.56 355 LYS A C 1
ATOM 2682 O O . LYS A 1 355 ? 2.397 4.231 -48.074 1.00 95.56 355 LYS A O 1
ATOM 2687 N N . SER A 1 356 ? 2.222 3.302 -46.046 1.00 94.06 356 SER A N 1
ATOM 2688 C CA . SER A 1 356 ? 1.979 4.566 -45.343 1.00 94.06 356 SER A CA 1
ATOM 2689 C C . SER A 1 356 ? 3.171 5.523 -45.423 1.00 94.06 356 SER A C 1
ATOM 2691 O O . SER A 1 356 ? 2.956 6.732 -45.453 1.00 94.06 356 SER A O 1
ATOM 2693 N N . VAL A 1 357 ? 4.416 5.023 -45.466 1.00 94.50 357 VAL A N 1
ATOM 2694 C CA . VAL A 1 357 ? 5.601 5.897 -45.618 1.00 94.50 357 VAL A CA 1
ATOM 2695 C C . VAL A 1 357 ? 5.766 6.402 -47.049 1.00 94.50 357 VAL A C 1
ATOM 2697 O O . VAL A 1 357 ? 6.328 7.476 -47.238 1.00 94.50 357 VAL A O 1
ATOM 2700 N N . VAL A 1 358 ? 5.225 5.685 -48.037 1.00 93.81 358 VAL A N 1
ATOM 2701 C CA . VAL A 1 358 ? 5.174 6.134 -49.437 1.00 93.81 358 VAL A CA 1
ATOM 2702 C C . VAL A 1 358 ? 4.147 7.261 -49.591 1.00 93.81 358 VAL A C 1
ATOM 2704 O O . VAL A 1 358 ? 4.421 8.277 -50.222 1.00 93.81 358 VAL A O 1
ATOM 2707 N N . GLU A 1 359 ? 2.975 7.121 -48.964 1.00 92.81 359 GLU A N 1
ATOM 2708 C CA . GLU A 1 359 ? 1.922 8.149 -48.978 1.00 92.81 359 GLU A CA 1
ATOM 2709 C C . GLU A 1 359 ? 2.260 9.366 -48.100 1.00 92.81 359 GLU A C 1
ATOM 2711 O O . GLU A 1 359 ? 1.861 10.493 -48.401 1.00 92.81 359 GLU A O 1
ATOM 2716 N N . ASN A 1 360 ? 2.985 9.152 -46.999 1.00 95.00 360 ASN A N 1
ATOM 2717 C CA . ASN A 1 360 ? 3.375 10.185 -46.048 1.00 95.00 360 ASN A CA 1
ATOM 2718 C C . ASN A 1 360 ? 4.812 9.974 -45.556 1.00 95.00 360 ASN A C 1
ATOM 2720 O O . ASN A 1 360 ? 5.060 9.447 -44.465 1.00 95.00 360 ASN A O 1
ATOM 2724 N N . THR A 1 361 ? 5.765 10.488 -46.327 1.00 94.69 361 THR A N 1
ATOM 2725 C CA . THR A 1 361 ? 7.204 10.369 -46.051 1.00 94.69 361 THR A CA 1
ATOM 2726 C C . THR A 1 361 ? 7.627 10.970 -44.708 1.00 94.69 361 THR A C 1
ATOM 2728 O O . THR A 1 361 ? 8.622 10.548 -44.122 1.00 94.69 361 THR A O 1
ATOM 2731 N N . LYS A 1 362 ? 6.842 11.900 -44.137 1.00 93.38 362 LYS A N 1
ATOM 2732 C CA . LYS A 1 362 ? 7.131 12.503 -42.823 1.00 93.38 362 LYS A CA 1
ATOM 2733 C C . LYS A 1 362 ? 7.089 11.506 -41.669 1.00 93.38 362 LYS A C 1
ATOM 2735 O O . LYS A 1 362 ? 7.592 11.837 -40.596 1.00 93.38 362 LYS A O 1
ATOM 2740 N N . LEU A 1 363 ? 6.522 10.315 -41.860 1.00 92.25 363 LEU A N 1
ATOM 2741 C CA . LEU A 1 363 ? 6.610 9.233 -40.878 1.00 92.25 363 LEU A CA 1
ATOM 2742 C C . LEU A 1 363 ? 8.063 8.795 -40.642 1.00 92.25 363 LEU A C 1
ATOM 2744 O O . LEU A 1 363 ? 8.423 8.546 -39.494 1.00 92.25 363 LEU A O 1
ATOM 2748 N N . VAL A 1 364 ? 8.902 8.806 -41.684 1.00 93.31 364 VAL A N 1
ATOM 2749 C CA . VAL A 1 364 ? 10.334 8.479 -41.583 1.00 93.31 364 VAL A CA 1
ATOM 2750 C C . VAL A 1 364 ? 11.076 9.510 -40.728 1.00 93.31 364 VAL A C 1
ATOM 2752 O O . VAL A 1 364 ? 11.906 9.139 -39.911 1.00 93.31 364 VAL A O 1
ATOM 2755 N N . ASN A 1 365 ? 10.731 10.799 -40.826 1.00 93.62 365 ASN A N 1
ATOM 2756 C CA . ASN A 1 365 ? 11.351 11.829 -39.983 1.00 93.62 365 ASN A CA 1
ATOM 2757 C C . ASN A 1 365 ? 10.768 11.911 -38.560 1.00 93.62 365 ASN A C 1
ATOM 2759 O O . ASN A 1 365 ? 11.489 12.215 -37.620 1.00 93.62 365 ASN A O 1
ATOM 2763 N N . LYS A 1 366 ? 9.452 11.714 -38.379 1.00 92.81 366 LYS A N 1
ATOM 2764 C CA . LYS A 1 366 ? 8.775 11.942 -37.083 1.00 92.81 366 LYS A CA 1
ATOM 2765 C C . LYS A 1 366 ? 8.712 10.714 -36.177 1.00 92.81 366 LYS A C 1
ATOM 2767 O O . LYS A 1 366 ? 8.546 10.874 -34.972 1.00 92.81 366 LYS A O 1
ATOM 2772 N N . SER A 1 367 ? 8.744 9.515 -36.754 1.00 92.19 367 SER A N 1
ATOM 2773 C CA . SER A 1 367 ? 8.538 8.238 -36.054 1.00 92.19 367 SER A CA 1
ATOM 2774 C C . SER A 1 367 ? 9.438 7.127 -36.645 1.00 92.19 367 SER A C 1
ATOM 2776 O O . SER A 1 367 ? 8.935 6.030 -36.899 1.00 92.19 367 SER A O 1
ATOM 2778 N N . PRO A 1 368 ? 10.747 7.374 -36.898 1.00 90.56 368 PRO A N 1
ATOM 2779 C CA . PRO A 1 368 ? 11.631 6.467 -37.655 1.00 90.56 368 PRO A CA 1
ATOM 2780 C C . PRO A 1 368 ? 11.671 5.033 -37.111 1.00 90.56 368 PRO A C 1
ATOM 2782 O O . PRO A 1 368 ? 11.661 4.073 -37.875 1.00 90.56 368 PRO A O 1
ATOM 2785 N N . GLU A 1 369 ? 11.659 4.879 -35.785 1.00 90.62 369 GLU A N 1
ATOM 2786 C CA . GLU A 1 369 ? 11.791 3.582 -35.101 1.00 90.62 369 GLU A CA 1
ATOM 2787 C C . GLU A 1 369 ? 10.444 2.976 -34.659 1.00 90.62 369 GLU A C 1
ATOM 2789 O O . GLU A 1 369 ? 10.393 1.998 -33.904 1.00 90.62 369 GLU A O 1
ATOM 2794 N N . SER A 1 370 ? 9.332 3.548 -35.135 1.00 90.56 370 SER A N 1
ATOM 2795 C CA . SER A 1 370 ? 7.980 3.035 -34.900 1.00 90.56 370 SER A CA 1
ATOM 2796 C C . SER A 1 370 ? 7.127 3.034 -36.165 1.00 90.56 370 SER A C 1
ATOM 2798 O O . SER A 1 370 ? 7.107 2.025 -36.866 1.00 90.56 370 SER A O 1
ATOM 2800 N N . ASP A 1 371 ? 6.418 4.118 -36.483 1.00 93.50 371 ASP A N 1
ATOM 2801 C CA . ASP A 1 371 ? 5.502 4.154 -37.636 1.00 93.50 371 ASP A CA 1
ATOM 2802 C C . ASP A 1 371 ? 6.240 4.291 -38.980 1.00 93.50 371 ASP A C 1
ATOM 2804 O O . ASP A 1 371 ? 5.664 4.018 -40.033 1.00 93.50 371 ASP A O 1
ATOM 2808 N N . GLY A 1 372 ? 7.513 4.697 -38.940 1.00 94.50 372 GLY A N 1
ATOM 2809 C CA . GLY A 1 372 ? 8.404 4.916 -40.080 1.00 94.50 372 GLY A CA 1
ATOM 2810 C C . GLY A 1 372 ? 9.164 3.680 -40.574 1.00 94.50 372 GLY A C 1
ATOM 2811 O O . GLY A 1 372 ? 10.131 3.832 -41.314 1.00 94.50 372 GLY A O 1
ATOM 2812 N N . TRP A 1 373 ? 8.761 2.467 -40.180 1.00 97.50 373 TRP A N 1
ATOM 2813 C CA . TRP A 1 373 ? 9.342 1.229 -40.718 1.00 97.50 373 TRP A CA 1
ATOM 2814 C C . TRP A 1 373 ? 9.132 1.122 -42.235 1.00 97.50 373 TRP A C 1
ATOM 2816 O O . TRP A 1 373 ? 8.130 1.613 -42.752 1.00 97.50 373 TRP A O 1
ATOM 2826 N N . LEU A 1 374 ? 10.052 0.471 -42.946 1.00 97.31 374 LEU A N 1
ATOM 2827 C CA . LEU A 1 374 ? 10.061 0.402 -44.411 1.00 97.31 374 LEU A CA 1
ATOM 2828 C C . LEU A 1 374 ? 9.471 -0.914 -44.925 1.00 97.31 374 LEU A C 1
ATOM 2830 O O . LEU A 1 374 ? 8.510 -0.908 -45.694 1.00 97.31 374 LEU A O 1
ATOM 2834 N N . PHE A 1 375 ? 10.001 -2.049 -44.468 1.00 98.06 375 PHE A N 1
ATOM 2835 C CA . PHE A 1 375 ? 9.560 -3.373 -44.911 1.00 98.06 375 PHE A CA 1
ATOM 2836 C C . PHE A 1 375 ? 9.705 -4.433 -43.817 1.00 98.06 375 PHE A C 1
ATOM 2838 O O . PHE A 1 375 ? 10.322 -4.214 -42.770 1.00 98.06 375 PHE A O 1
ATOM 2845 N N . LYS A 1 376 ? 9.098 -5.597 -44.049 1.00 98.00 376 LYS A N 1
ATOM 2846 C CA . LYS A 1 376 ? 9.282 -6.802 -43.244 1.00 98.00 376 LYS A CA 1
ATOM 2847 C C . LYS A 1 376 ? 9.767 -7.932 -44.124 1.00 98.00 376 LYS A C 1
ATOM 2849 O O . LYS A 1 376 ? 9.215 -8.166 -45.196 1.00 98.00 376 LYS A O 1
ATOM 2854 N N . ILE A 1 377 ? 10.732 -8.678 -43.615 1.00 97.31 377 ILE A N 1
ATOM 2855 C CA . ILE A 1 377 ? 11.311 -9.835 -44.284 1.00 97.31 377 ILE A CA 1
ATOM 2856 C C . ILE A 1 377 ? 11.141 -11.071 -43.411 1.00 97.31 377 ILE A C 1
ATOM 2858 O O . ILE A 1 377 ? 11.400 -11.038 -42.207 1.00 97.31 377 ILE A O 1
ATOM 2862 N N . LYS A 1 378 ? 10.703 -12.173 -44.013 1.00 96.25 378 LYS A N 1
ATOM 2863 C CA . LYS A 1 378 ? 10.830 -13.500 -43.424 1.00 96.25 378 LYS A CA 1
ATOM 2864 C C . LYS A 1 378 ? 12.207 -14.040 -43.787 1.00 96.25 378 LYS A C 1
ATOM 2866 O O . LYS A 1 378 ? 12.421 -14.457 -44.923 1.00 96.25 378 LYS A O 1
ATOM 2871 N N . PHE A 1 379 ? 13.136 -13.984 -42.841 1.00 93.81 379 PHE A N 1
ATOM 2872 C CA . PHE A 1 379 ? 14.544 -14.260 -43.114 1.00 93.81 379 PHE A CA 1
ATOM 2873 C C . PHE A 1 379 ? 14.831 -15.767 -43.200 1.00 93.81 379 PHE A C 1
ATOM 2875 O O . PHE A 1 379 ? 14.235 -16.578 -42.482 1.00 93.81 379 PHE A O 1
ATOM 2882 N N . SER A 1 380 ? 15.749 -16.149 -44.086 1.00 91.12 380 SER A N 1
ATOM 2883 C CA . SER A 1 380 ? 16.089 -17.544 -44.392 1.00 91.12 380 SER A CA 1
ATOM 2884 C C . SER A 1 380 ? 17.199 -18.103 -43.492 1.00 91.12 380 SER A C 1
ATOM 2886 O O . SER A 1 380 ? 17.246 -19.315 -43.261 1.00 91.12 380 SER A O 1
ATOM 2888 N N . SER A 1 381 ? 18.047 -17.238 -42.921 1.00 89.94 381 SER A N 1
ATOM 2889 C CA . SER A 1 381 ? 19.200 -17.618 -42.097 1.00 89.94 381 SER A CA 1
ATOM 2890 C C . SER A 1 381 ? 19.243 -16.871 -40.762 1.00 89.94 381 SER A C 1
ATOM 2892 O O . SER A 1 381 ? 19.147 -15.650 -40.700 1.00 89.94 381 SER A O 1
ATOM 2894 N N . LYS A 1 382 ? 19.414 -17.607 -39.657 1.00 86.94 382 LYS A N 1
ATOM 2895 C CA . LYS A 1 382 ? 19.575 -17.010 -38.316 1.00 86.94 382 LYS A CA 1
ATOM 2896 C C . LYS A 1 382 ? 20.991 -16.511 -38.051 1.00 86.94 382 LYS A C 1
ATOM 2898 O O . LYS A 1 382 ? 21.147 -15.600 -37.246 1.00 86.94 382 LYS A O 1
ATOM 2903 N N . ASP A 1 383 ? 21.984 -17.076 -38.728 1.00 90.06 383 ASP A N 1
ATOM 2904 C CA . ASP A 1 383 ? 23.398 -16.753 -38.515 1.00 90.06 383 ASP A CA 1
ATOM 2905 C C . ASP A 1 383 ? 23.727 -15.322 -38.979 1.00 90.06 383 ASP A C 1
ATOM 2907 O O . ASP A 1 383 ? 24.693 -14.711 -38.529 1.00 90.06 383 ASP A O 1
ATOM 2911 N N . GLU A 1 384 ? 22.896 -14.749 -39.854 1.00 90.31 384 GLU A N 1
ATOM 2912 C CA . GLU A 1 384 ? 22.994 -13.349 -40.281 1.00 90.31 384 GLU A CA 1
ATOM 2913 C C . GLU A 1 384 ? 22.653 -12.376 -39.140 1.00 90.31 384 GLU A C 1
ATOM 2915 O O . GLU A 1 384 ? 23.249 -11.306 -39.047 1.00 90.31 384 GLU A O 1
ATOM 2920 N N . LEU A 1 385 ? 21.789 -12.771 -38.195 1.00 89.94 385 LEU A N 1
ATOM 2921 C CA . LEU A 1 385 ? 21.423 -11.941 -37.039 1.00 89.94 385 LEU A CA 1
ATOM 2922 C C . LEU A 1 385 ? 22.590 -11.731 -36.066 1.00 89.94 385 LEU A C 1
ATOM 2924 O O . LEU A 1 385 ? 22.635 -10.714 -35.367 1.00 89.94 385 LEU A O 1
ATOM 2928 N N . ASP A 1 386 ? 23.523 -12.684 -36.011 1.00 88.81 386 ASP A N 1
ATOM 2929 C CA . ASP A 1 386 ? 24.704 -12.617 -35.147 1.00 88.81 386 ASP A CA 1
ATOM 2930 C C . ASP A 1 386 ? 25.740 -11.608 -35.663 1.00 88.81 386 ASP A C 1
ATOM 2932 O O . ASP A 1 386 ? 26.575 -11.138 -34.889 1.00 88.81 386 ASP A O 1
ATOM 2936 N N . LYS A 1 387 ? 25.655 -11.228 -36.945 1.00 90.19 387 LYS A N 1
ATOM 2937 C CA . LYS A 1 387 ? 26.488 -10.182 -37.556 1.00 90.19 387 LYS A CA 1
ATOM 2938 C C . LYS A 1 387 ? 25.980 -8.771 -37.251 1.00 90.19 387 LYS A C 1
ATOM 2940 O O . LYS A 1 387 ? 26.727 -7.813 -37.416 1.00 90.19 387 LYS A O 1
ATOM 2945 N N . LEU A 1 388 ? 24.732 -8.637 -36.796 1.00 94.38 388 LEU A N 1
ATOM 2946 C CA . LEU A 1 388 ? 24.125 -7.346 -36.490 1.00 94.38 388 LEU A CA 1
ATOM 2947 C C . LEU A 1 388 ? 24.477 -6.866 -35.079 1.00 94.38 388 LEU A C 1
ATOM 2949 O O . LEU A 1 388 ? 24.477 -7.631 -34.102 1.00 94.38 388 LEU A O 1
ATOM 2953 N N . MET A 1 389 ? 24.672 -5.558 -34.963 1.00 95.75 389 MET A N 1
ATOM 2954 C CA . MET A 1 389 ? 25.015 -4.890 -33.716 1.00 95.75 389 MET A CA 1
ATOM 2955 C C . MET A 1 389 ? 23.848 -4.882 -32.731 1.00 95.75 389 MET A C 1
ATOM 2957 O O . MET A 1 389 ? 22.680 -4.744 -33.100 1.00 95.75 389 MET A O 1
ATOM 2961 N N . ASP A 1 390 ? 24.161 -5.003 -31.444 1.00 93.31 390 ASP A N 1
ATOM 2962 C CA . ASP A 1 390 ? 23.235 -4.623 -30.382 1.00 93.31 390 ASP A CA 1
ATOM 2963 C C . ASP A 1 390 ? 23.209 -3.097 -30.157 1.00 93.31 390 ASP A C 1
ATOM 2965 O O . ASP A 1 390 ? 23.984 -2.338 -30.741 1.00 93.31 390 ASP A O 1
ATOM 2969 N N . ALA A 1 391 ? 22.306 -2.632 -29.291 1.00 90.00 391 ALA A N 1
ATOM 2970 C CA . ALA A 1 391 ? 22.150 -1.206 -28.998 1.00 90.00 391 ALA A CA 1
ATOM 2971 C C . ALA A 1 391 ? 23.410 -0.552 -28.393 1.00 90.00 391 ALA A C 1
ATOM 2973 O O . ALA A 1 391 ? 23.621 0.646 -28.566 1.00 90.00 391 ALA A O 1
ATOM 2974 N N . THR A 1 392 ? 24.249 -1.313 -27.681 1.00 90.06 392 THR A N 1
ATOM 2975 C CA . THR A 1 392 ? 25.485 -0.793 -27.072 1.00 90.06 392 THR A CA 1
ATOM 2976 C C . THR A 1 392 ? 26.553 -0.591 -28.139 1.00 90.06 392 THR A C 1
ATOM 2978 O O . THR A 1 392 ? 27.211 0.447 -28.163 1.00 90.06 392 THR A O 1
ATOM 2981 N N . GLN A 1 393 ? 26.700 -1.567 -29.036 1.00 92.31 393 GLN A N 1
ATOM 2982 C CA . GLN A 1 393 ? 27.614 -1.500 -30.175 1.00 92.31 393 GLN A CA 1
ATOM 2983 C C . GLN A 1 393 ? 27.217 -0.373 -31.134 1.00 92.31 393 GLN A C 1
ATOM 2985 O O . GLN A 1 393 ? 28.064 0.440 -31.493 1.00 92.31 393 GLN A O 1
ATOM 2990 N N . TYR A 1 394 ? 25.925 -0.255 -31.457 1.00 94.56 394 TYR A N 1
ATOM 2991 C CA . TYR A 1 394 ? 25.427 0.809 -32.328 1.00 94.56 394 TYR A CA 1
ATOM 2992 C C . TYR A 1 394 ? 25.630 2.205 -31.731 1.00 94.56 394 TYR A C 1
ATOM 2994 O O . TYR A 1 394 ? 26.074 3.123 -32.414 1.00 94.56 394 TYR A O 1
ATOM 3002 N N . LYS A 1 395 ? 25.381 2.365 -30.424 1.00 91.81 395 LYS A N 1
ATOM 3003 C CA . LYS A 1 395 ? 25.643 3.633 -29.735 1.00 91.81 395 LYS A CA 1
ATOM 3004 C C . LYS A 1 395 ? 27.118 4.045 -29.822 1.00 91.81 395 LYS A C 1
ATOM 3006 O O . LYS A 1 395 ? 27.419 5.227 -29.935 1.00 91.81 395 LYS A O 1
ATOM 3011 N N . LYS A 1 396 ? 28.035 3.079 -29.778 1.00 92.56 396 LYS A N 1
ATOM 3012 C CA . LYS A 1 396 ? 29.463 3.353 -29.933 1.00 92.56 396 LYS A CA 1
ATOM 3013 C C . LYS A 1 396 ? 29.801 3.810 -31.359 1.00 92.56 396 LYS A C 1
ATOM 3015 O O . LYS A 1 396 ? 30.561 4.760 -31.503 1.00 92.56 396 LYS A O 1
ATOM 3020 N N . LEU A 1 397 ? 29.198 3.192 -32.379 1.00 92.75 397 LEU A N 1
ATOM 3021 C CA . LEU A 1 397 ? 29.388 3.569 -33.785 1.00 92.75 397 LEU A CA 1
ATOM 3022 C C . LEU A 1 397 ? 29.030 5.046 -34.032 1.00 92.75 397 LEU A C 1
ATOM 3024 O O . LEU A 1 397 ? 29.842 5.797 -34.566 1.00 92.75 397 LEU A O 1
ATOM 3028 N N . ILE A 1 398 ? 27.854 5.485 -33.568 1.00 92.50 398 ILE A N 1
ATOM 3029 C CA . ILE A 1 398 ? 27.400 6.876 -33.752 1.00 92.50 398 ILE A CA 1
ATOM 3030 C C . ILE A 1 398 ? 28.258 7.892 -32.975 1.00 92.50 398 ILE A C 1
ATOM 3032 O O . ILE A 1 398 ? 28.401 9.036 -33.399 1.00 92.50 398 ILE A O 1
ATOM 3036 N N . GLU A 1 399 ? 28.840 7.502 -31.834 1.00 87.12 399 GLU A N 1
ATOM 3037 C CA . GLU A 1 399 ? 29.745 8.360 -31.051 1.00 87.12 399 GLU A CA 1
ATOM 3038 C C . GLU A 1 399 ? 31.110 8.534 -31.737 1.00 87.12 399 GLU A C 1
ATOM 3040 O O . GLU A 1 399 ? 31.761 9.565 -31.560 1.00 87.12 399 GLU A O 1
ATOM 3045 N N . GLU A 1 400 ? 31.528 7.559 -32.547 1.00 85.31 400 GLU A N 1
ATOM 3046 C CA . GLU A 1 400 ? 32.756 7.602 -33.349 1.00 85.31 400 GLU A CA 1
ATOM 3047 C C . GLU A 1 400 ? 32.587 8.413 -34.655 1.00 85.31 400 GLU A C 1
ATOM 3049 O O . GLU A 1 400 ? 33.568 8.651 -35.359 1.00 85.31 400 GLU A O 1
ATOM 3054 N N . GLY A 1 401 ? 31.379 8.928 -34.929 1.00 72.88 401 GLY A N 1
ATOM 3055 C CA . GLY A 1 401 ? 31.083 9.807 -36.067 1.00 72.88 401 GLY A CA 1
ATOM 3056 C C . GLY A 1 401 ? 30.948 9.081 -37.404 1.00 72.88 401 GLY A C 1
ATOM 3057 O O . GLY A 1 401 ? 31.110 9.718 -38.448 1.00 72.88 401 GLY A O 1
ATOM 3058 N N . HIS A 1 402 ? 30.697 7.772 -37.352 1.00 53.88 402 HIS A N 1
ATOM 3059 C CA . HIS A 1 402 ? 30.386 6.947 -38.512 1.00 53.88 402 HIS A CA 1
ATOM 3060 C C . HIS A 1 402 ? 28.923 7.079 -38.930 1.00 53.88 402 HIS A C 1
ATOM 3062 O O . HIS A 1 402 ? 28.057 7.297 -38.041 1.00 53.88 402 HIS A O 1
#